Protein AF-0000000078619602 (afdb_homodimer)

Radius of gyration: 23.47 Å; Cα contacts (8 Å, |Δi|>4): 485; chains: 2; bounding box: 58×80×63 Å

InterPro domains:
  IPR021910 NGX6/PGAP6/MYMK [PF12036] (5-169)
  IPR021910 NGX6/PGAP6/MYMK [PTHR14319] (5-169)

Nearest PDB structures (foldseek):
  8t03-assembly1_A  TM=9.005E-01  e=4.011E-17  Mus musculus
  8t07-assembly1_B  TM=9.047E-01  e=8.538E-17  Mus musculus
  8t06-assembly1_B  TM=9.062E-01  e=2.593E-16  Mus musculus
  8t05-assembly1_B  TM=9.062E-01  e=5.789E-10  Ciona robusta
  8zrk-assembly1_R  TM=3.659E-01  e=2.946E+00  Homo sapiens

pLDDT: mean 70.05, std 17.59, range [19.28, 94.06]

Foldseek 3Di:
DVVLCCVLVVLLVLLCLLVVLLVLCVVLVVNVLSVLSVQLSVLSNLLSLCVDPPSVVSPPDDNVVSLLSNLLSLLLNLLLLLLVLLLDAPPVSVVSSVVSSVVLSVVCVVPVLDLCNNCVSNVVSVVVSVVSQVVVCVVVVHRPPDPCCCVQQVVLLVVLVVVLSVQLVVVPDPSRNSSSSNSSSSVNSCSSSVVVVVPPSQRSVRVVVPVPPPPPPPD/DVVLCCVLVVLLVLLCLLVVLLVLCVVLVVNVLSVLSVQLSVLSNLLSLCVGPPSVVSPPDDNVVSLLSNLLSLLLNLLLLLLVLLLDAPPVSVVSSVVSSVVLSVVCVVPVLDLCNNCVSNVVSVVVSVVSQVVVCVVVVHRPPDPCCCVQQVVVLVVLVVQLSVQLVVVPDPSRNSSSSNSSSSVNSCSSSVVVVVPPSQRSVRVVVPVPPPPPPPD

Sequence (438 aa):
MGSLAAKLLLPTVSSLAFLPTVSIAAKRQFHMEAMVYFFTMFFVLVCHACEGPGLTFLCFMKYDLLQYFSIFGTALSMWVSLIALAEFDEPKRSTLVMFGVLTIAVRIYHDRWGYGVYSGPIGTAVLVITVKWLRMMKEKKGLYPDKSVYTQQVGPGFCFGALALMLRKRATGEPLRNWTAQLFAAACEDLALGVKDEGTLSRPADAAKSSTVDIVWYAMGSLAAKLLLPTVSSLAFLPTVSIAAKRQFHMEAMVYFFTMFFVLVCHACEGPGLTFLCFMKYDLLQYFSIFGTALSMWVSLIALAEFDEPKRSTLVMFGVLTIAVRIYHDRWGYGVYSGPIGTAVLVITVKWLRMMKEKKGLYPDKSVYTQQVGPGFCFGALALMLRKRATGEPLRNWTAQLFAAACEDLALGVKDEGTLSRPADAAKSSTVDIVWYA

Organism: Ophiophagus hannah (NCBI:txid8665)

Secondary structure (DSSP, 8-state):
-HHHHHHHHHHHHHGGGHHHHHHHHHHTT-HHHHHHHHHHHHHHHHHHHHHSTT-GGG--S-HHHHHHHHHHHHHHHHHHHHHHHHTPPTTHHHHHHHHHHHHHHHHHHH-TTSTHHHHHHHHHHHHHHHHHHHHHHHHHTS-SS-HHHIIIIIHHHHHHHHHHHHHHHH--SHHHHHHHHHHHHHHHHHHHHHHHHHTT---HHHHHHHT--------/-HHHHHHHHHHHHHGGGHHHHHHHHHHTT-HHHHHHHHHHHHHHHHHHHHHSTT-GGG--S-HHHHHHHHHHHHHHHHHHHHHHHHTPPTTHHHHHHHHHHHHHHHHHHH-TTSTHHHHHHHHHHHHHHHHHHHHHHHHHTS-SS-HHHIIIIIHHHHHHHHHHHHHHHH--SHHHHHHHHHHHHHHHHHHHHHHHHHTT---HHHHHHHT--------

Solvent-accessible surface area (backbone atoms only — not comparable to full-atom values): 22780 Å² total; per-residue (Å²): 114,66,63,60,46,46,62,31,46,45,48,28,56,53,28,54,57,29,49,63,43,24,52,51,26,48,73,69,66,36,50,48,56,18,48,43,32,46,51,18,28,51,29,35,26,42,35,32,35,41,72,26,88,85,33,52,83,63,43,83,58,58,64,69,57,29,49,49,45,24,54,45,23,40,42,46,42,43,43,49,36,50,49,57,66,56,62,57,55,85,65,56,38,54,29,52,46,47,51,47,53,56,52,47,50,52,45,35,72,73,36,70,83,42,74,55,44,53,51,44,53,50,53,51,45,51,48,54,38,50,53,51,31,50,51,46,17,61,72,63,72,39,85,44,68,57,72,60,48,48,59,63,40,49,42,53,41,51,50,39,50,51,46,28,55,51,41,39,71,62,35,86,44,76,67,52,22,53,40,45,40,41,51,31,36,38,53,42,37,40,46,47,60,53,50,44,72,77,50,89,62,66,44,83,74,46,51,69,56,57,72,65,64,78,78,70,74,85,121,113,64,62,59,47,46,62,31,46,45,49,28,56,53,27,54,58,30,49,62,44,24,52,51,25,47,74,70,65,34,50,47,57,18,48,42,33,46,51,18,26,51,29,35,26,41,35,32,34,40,72,27,90,86,34,52,82,64,44,82,59,57,63,69,58,29,49,51,47,23,52,46,23,40,40,46,41,42,43,48,36,51,48,57,65,54,62,58,56,85,65,57,40,54,27,52,45,47,52,48,52,56,52,47,51,50,44,36,71,74,37,69,82,43,77,55,45,53,51,44,50,50,52,51,48,50,49,52,39,50,50,52,31,50,50,44,18,61,71,63,73,40,85,44,66,57,70,62,46,47,60,63,40,49,42,53,41,51,49,39,49,52,46,27,54,51,42,38,71,60,37,87,43,75,68,52,23,53,42,44,40,42,52,33,36,39,52,43,37,40,48,46,60,54,50,45,73,79,49,89,63,65,46,83,75,46,51,69,56,57,72,65,62,78,80,71,72,83,122

Structure (mmCIF, N/CA/C/O backbone):
data_AF-0000000078619602-model_v1
#
loop_
_entity.id
_entity.type
_entity.pdbx_description
1 polymer 'Transmembrane protein 8C'
#
loop_
_atom_site.group_PDB
_atom_site.id
_atom_site.type_symbol
_atom_site.label_atom_id
_atom_site.label_alt_id
_atom_site.label_comp_id
_atom_site.label_asym_id
_atom_site.label_entity_id
_atom_site.label_seq_id
_atom_site.pdbx_PDB_ins_code
_atom_site.Cartn_x
_atom_site.Cartn_y
_atom_site.Cartn_z
_atom_site.occupancy
_atom_site.B_iso_or_equiv
_atom_site.auth_seq_id
_atom_site.auth_comp_id
_atom_site.auth_asym_id
_atom_site.auth_atom_id
_atom_site.pdbx_PDB_model_num
ATOM 1 N N . MET A 1 1 ? -25.438 -31.188 1.93 1 41.91 1 MET A N 1
ATOM 2 C CA . MET A 1 1 ? -25.438 -30.141 0.912 1 41.91 1 MET A CA 1
ATOM 3 C C . MET A 1 1 ? -25.609 -28.766 1.547 1 41.91 1 MET A C 1
ATOM 5 O O . MET A 1 1 ? -24.906 -27.828 1.182 1 41.91 1 MET A O 1
ATOM 9 N N . GLY A 1 2 ? -26.5 -28.656 2.453 1 47.91 2 GLY A N 1
ATOM 10 C CA . GLY A 1 2 ? -26.812 -27.438 3.189 1 47.91 2 GLY A CA 1
ATOM 11 C C . GLY A 1 2 ? -25.688 -26.953 4.066 1 47.91 2 GLY A C 1
ATOM 12 O O . GLY A 1 2 ? -25.469 -25.75 4.207 1 47.91 2 GLY A O 1
ATOM 13 N N . SER A 1 3 ? -25.047 -27.891 4.672 1 51.62 3 SER A N 1
ATOM 14 C CA . SER A 1 3 ? -24 -27.562 5.625 1 51.62 3 SER A CA 1
ATOM 15 C C . SER A 1 3 ? -22.781 -26.953 4.93 1 51.62 3 SER A C 1
ATOM 17 O O . SER A 1 3 ? -22.203 -25.984 5.43 1 51.62 3 SER A O 1
ATOM 19 N N . LEU A 1 4 ? -22.5 -27.562 3.779 1 51.47 4 LEU A N 1
ATOM 20 C CA . LEU A 1 4 ? -21.375 -27.031 3.012 1 51.47 4 LEU A CA 1
ATOM 21 C C . LEU A 1 4 ? -21.672 -25.609 2.553 1 51.47 4 LEU A C 1
ATOM 23 O O . LEU A 1 4 ? -20.781 -24.734 2.602 1 51.47 4 LEU A O 1
ATOM 27 N N . ALA A 1 5 ? -22.969 -25.484 2.154 1 54.53 5 ALA A N 1
ATOM 28 C CA . ALA A 1 5 ? -23.359 -24.141 1.738 1 54.53 5 ALA A CA 1
ATOM 29 C C . ALA A 1 5 ? -23.219 -23.141 2.887 1 54.53 5 ALA A C 1
ATOM 31 O O . ALA A 1 5 ? -22.766 -22.016 2.682 1 54.53 5 ALA A O 1
ATOM 32 N N . ALA A 1 6 ? -23.656 -23.672 3.984 1 55.66 6 ALA A N 1
ATOM 33 C CA . ALA A 1 6 ? -23.562 -22.781 5.141 1 55.66 6 ALA A CA 1
ATOM 34 C C . ALA A 1 6 ? -22.109 -22.469 5.484 1 55.66 6 ALA A C 1
ATOM 36 O O . ALA A 1 6 ? -21.781 -21.328 5.812 1 55.66 6 ALA A O 1
ATOM 37 N N . LYS A 1 7 ? -21.375 -23.391 5.406 1 58.12 7 LYS A N 1
ATOM 38 C CA . LYS A 1 7 ? -19.969 -23.203 5.73 1 58.12 7 LYS A CA 1
ATOM 39 C C . LYS A 1 7 ? -19.297 -22.25 4.742 1 58.12 7 LYS A C 1
ATOM 41 O O . LYS A 1 7 ? -18.406 -21.469 5.113 1 58.12 7 LYS A O 1
ATOM 46 N N . LEU A 1 8 ? -19.828 -22.328 3.52 1 57.53 8 LEU A N 1
ATOM 47 C CA . LEU A 1 8 ? -19.219 -21.484 2.504 1 57.53 8 LEU A CA 1
ATOM 48 C C . LEU A 1 8 ? -19.844 -20.094 2.494 1 57.53 8 LEU A C 1
ATOM 50 O O . LEU A 1 8 ? -19.172 -19.094 2.238 1 57.53 8 LEU A O 1
ATOM 54 N N . LEU A 1 9 ? -21.172 -20.141 2.816 1 60.72 9 LEU A N 1
ATOM 55 C CA . LEU A 1 9 ? -21.875 -18.859 2.781 1 60.72 9 LEU A CA 1
ATOM 56 C C . LEU A 1 9 ? -21.531 -18.016 4.012 1 60.72 9 LEU A C 1
ATOM 58 O O . LEU A 1 9 ? -21.562 -16.781 3.955 1 60.72 9 LEU A O 1
ATOM 62 N N . LEU A 1 10 ? -21.125 -18.719 5.031 1 61.22 10 LEU A N 1
ATOM 63 C CA . LEU A 1 10 ? -20.859 -18 6.273 1 61.22 10 LEU A CA 1
ATOM 64 C C . LEU A 1 10 ? -19.625 -17.109 6.148 1 61.22 10 LEU A C 1
ATOM 66 O O . LEU A 1 10 ? -19.656 -15.938 6.523 1 61.22 10 LEU A O 1
ATOM 70 N N . PRO A 1 11 ? -18.719 -17.703 5.473 1 63.78 11 PRO A N 1
ATOM 71 C CA . PRO A 1 11 ? -17.562 -16.812 5.332 1 63.78 11 PRO A CA 1
ATOM 72 C C . PRO A 1 11 ? -17.828 -15.656 4.371 1 63.78 11 PRO A C 1
ATOM 74 O O . PRO A 1 11 ? -17.312 -14.547 4.57 1 63.78 11 PRO A O 1
ATOM 77 N N . THR A 1 12 ? -18.672 -15.93 3.424 1 65.94 12 THR A N 1
ATOM 78 C CA . THR A 1 12 ? -19.016 -14.883 2.473 1 65.94 12 THR A CA 1
ATOM 79 C C . THR A 1 12 ? -19.828 -13.781 3.152 1 65.94 12 THR A C 1
ATOM 81 O O . THR A 1 12 ? -19.531 -12.594 2.984 1 65.94 12 THR A O 1
ATOM 84 N N . VAL A 1 13 ? -20.672 -14.195 3.977 1 67.19 13 VAL A N 1
ATOM 85 C CA . VAL A 1 13 ? -21.516 -13.227 4.668 1 67.19 13 VAL A CA 1
ATOM 86 C C . VAL A 1 13 ? -20.734 -12.57 5.801 1 67.19 13 VAL A C 1
ATOM 88 O O . VAL A 1 13 ? -20.953 -11.398 6.109 1 67.19 13 VAL A O 1
ATOM 91 N N . SER A 1 14 ? -19.828 -13.242 6.367 1 65.25 14 SER A N 1
ATOM 92 C CA . SER A 1 14 ? -19.016 -12.703 7.453 1 65.25 14 SER A CA 1
ATOM 93 C C . SER A 1 14 ? -18.109 -11.586 6.961 1 65.25 14 SER A C 1
ATOM 95 O O . SER A 1 14 ? -17.734 -10.695 7.73 1 65.25 14 SER A O 1
ATOM 97 N N . SER A 1 15 ? -17.891 -11.656 5.645 1 71.62 15 SER A N 1
ATOM 98 C CA . SER A 1 15 ? -17.047 -10.602 5.094 1 71.62 15 SER A CA 1
ATOM 99 C C . SER A 1 15 ? -17.781 -9.258 5.078 1 71.62 15 SER A C 1
ATOM 101 O O . SER A 1 15 ? -17.141 -8.203 5.059 1 71.62 15 SER A O 1
ATOM 103 N N . LEU A 1 16 ? -19.062 -9.312 5.164 1 71.19 16 LEU A N 1
ATOM 104 C CA . LEU A 1 16 ? -19.859 -8.102 5.195 1 71.19 16 LEU A CA 1
ATOM 105 C C . LEU A 1 16 ? -19.781 -7.43 6.562 1 71.19 16 LEU A C 1
ATOM 107 O O . LEU A 1 16 ? -20.219 -6.285 6.727 1 71.19 16 LEU A O 1
ATOM 111 N N . ALA A 1 17 ? -19.172 -8.141 7.492 1 69.38 17 ALA A N 1
ATOM 112 C CA . ALA A 1 17 ? -18.953 -7.574 8.82 1 69.38 17 ALA A CA 1
ATOM 113 C C . ALA A 1 17 ? -17.984 -6.395 8.766 1 69.38 17 ALA A C 1
ATOM 115 O O . ALA A 1 17 ? -17.938 -5.586 9.695 1 69.38 17 ALA A O 1
ATOM 116 N N . PHE A 1 18 ? -17.375 -6.211 7.531 1 77.5 18 PHE A N 1
ATOM 117 C CA . PHE A 1 18 ? -16.453 -5.09 7.379 1 77.5 18 PHE A CA 1
ATOM 118 C C . PHE A 1 18 ? -17.203 -3.824 6.98 1 77.5 18 PHE A C 1
ATOM 120 O O . PHE A 1 18 ? -16.656 -2.721 7.062 1 77.5 18 PHE A O 1
ATOM 127 N N . LEU A 1 19 ? -18.422 -4 6.625 1 78.31 19 LEU A N 1
ATOM 128 C CA . LEU A 1 19 ? -19.172 -2.859 6.109 1 78.31 19 LEU A CA 1
ATOM 129 C C . LEU A 1 19 ? -19.359 -1.798 7.191 1 78.31 19 LEU A C 1
ATOM 131 O O . LEU A 1 19 ? -19.141 -0.609 6.941 1 78.31 19 LEU A O 1
ATOM 135 N N . PRO A 1 20 ? -19.719 -2.164 8.406 1 77.88 20 PRO A N 1
ATOM 136 C CA . PRO A 1 20 ? -19.812 -1.137 9.445 1 77.88 20 PRO A CA 1
ATOM 137 C C . PRO A 1 20 ? -18.484 -0.445 9.719 1 77.88 20 PRO A C 1
ATOM 139 O O . PRO A 1 20 ? -18.453 0.763 9.969 1 77.88 20 PRO A O 1
ATOM 142 N N . THR A 1 21 ? -17.484 -1.181 9.578 1 78.06 21 THR A N 1
ATOM 143 C CA . THR A 1 21 ? -16.156 -0.614 9.812 1 78.06 21 THR A CA 1
ATOM 144 C C . THR A 1 21 ? -15.805 0.394 8.727 1 78.06 21 THR A C 1
ATOM 146 O O . THR A 1 21 ? -15.25 1.458 9.016 1 78.06 21 THR A O 1
ATOM 149 N N . VAL A 1 22 ? -16.203 0.037 7.535 1 83.81 22 VAL A N 1
ATOM 150 C CA . VAL A 1 22 ? -15.953 0.935 6.414 1 83.81 22 VAL A CA 1
ATOM 151 C C . VAL A 1 22 ? -16.75 2.223 6.594 1 83.81 22 VAL A C 1
ATOM 153 O O . VAL A 1 22 ? -16.234 3.32 6.402 1 83.81 22 VAL A O 1
ATOM 156 N N . SER A 1 23 ? -17.969 2.082 7.039 1 81.5 23 SER A N 1
ATOM 157 C CA . SER A 1 23 ? -18.859 3.23 7.215 1 81.5 23 SER A CA 1
ATOM 158 C C . SER A 1 23 ? -18.375 4.121 8.359 1 81.5 23 SER A C 1
ATOM 160 O O . SER A 1 23 ? -18.359 5.348 8.227 1 81.5 23 SER A O 1
ATOM 162 N N . ILE A 1 24 ? -17.953 3.48 9.375 1 79.56 24 ILE A N 1
ATOM 163 C CA . ILE A 1 24 ? -17.484 4.23 10.531 1 79.56 24 ILE A CA 1
ATOM 164 C C . ILE A 1 24 ? -16.188 4.961 10.188 1 79.56 24 ILE A C 1
ATOM 166 O O . ILE A 1 24 ? -16.031 6.141 10.508 1 79.56 24 ILE A O 1
ATOM 170 N N . ALA A 1 25 ? -15.344 4.301 9.531 1 82.06 25 ALA A N 1
ATOM 171 C CA . ALA A 1 25 ? -14.07 4.91 9.156 1 82.06 25 ALA A CA 1
ATOM 172 C C . ALA A 1 25 ? -14.281 6.066 8.18 1 82.06 25 ALA A C 1
ATOM 174 O O . ALA A 1 25 ? -13.617 7.102 8.273 1 82.06 25 ALA A O 1
ATOM 175 N N . ALA A 1 26 ? -15.203 5.895 7.277 1 81 26 ALA A N 1
ATOM 176 C CA . ALA A 1 26 ? -15.5 6.945 6.312 1 81 26 ALA A CA 1
ATOM 177 C C . ALA A 1 26 ? -16.141 8.156 6.996 1 81 26 ALA A C 1
ATOM 179 O O . ALA A 1 26 ? -15.805 9.297 6.672 1 81 26 ALA A O 1
ATOM 180 N N . LYS A 1 27 ? -16.938 7.91 7.965 1 79.38 27 LYS A N 1
ATOM 181 C CA . LYS A 1 27 ? -17.609 8.977 8.695 1 79.38 27 LYS A CA 1
ATOM 182 C C . LYS A 1 27 ? -16.625 9.75 9.57 1 79.38 27 LYS A C 1
ATOM 184 O O . LYS A 1 27 ? -16.766 10.961 9.742 1 79.38 27 LYS A O 1
ATOM 189 N N . ARG A 1 28 ? -15.656 9.039 9.992 1 76.88 28 ARG A N 1
ATOM 190 C CA . ARG A 1 28 ? -14.648 9.656 10.852 1 76.88 28 ARG A CA 1
ATOM 191 C C . ARG A 1 28 ? -13.531 10.273 10.016 1 76.88 28 ARG A C 1
ATOM 193 O O . ARG A 1 28 ? -12.555 10.797 10.562 1 76.88 28 ARG A O 1
ATOM 200 N N . GLN A 1 29 ? -13.609 10.141 8.758 1 77.12 29 GLN A N 1
ATOM 201 C CA . GLN A 1 29 ? -12.688 10.758 7.805 1 77.12 29 GLN A CA 1
ATOM 202 C C . GLN A 1 29 ? -11.336 10.047 7.805 1 77.12 29 GLN A C 1
ATOM 204 O O . GLN A 1 29 ? -10.297 10.688 7.664 1 77.12 29 GLN A O 1
ATOM 209 N N . PHE A 1 30 ? -11.398 8.828 8.195 1 80 30 PHE A N 1
ATOM 210 C CA . PHE A 1 30 ? -10.258 7.938 7.98 1 80 30 PHE A CA 1
ATOM 211 C C . PHE A 1 30 ? -10.352 7.266 6.617 1 80 30 PHE A C 1
ATOM 213 O O . PHE A 1 30 ? -10.594 6.059 6.527 1 80 30 PHE A O 1
ATOM 220 N N . HIS A 1 31 ? -10.086 8.016 5.637 1 81.75 31 HIS A N 1
ATOM 221 C CA . HIS A 1 31 ? -10.352 7.566 4.273 1 81.75 31 HIS A CA 1
ATOM 222 C C . HIS A 1 31 ? -9.375 6.477 3.848 1 81.75 31 HIS A C 1
ATOM 224 O O . HIS A 1 31 ? -9.75 5.543 3.135 1 81.75 31 HIS A O 1
ATOM 230 N N . MET A 1 32 ? -8.133 6.633 4.27 1 86.19 32 MET A N 1
ATOM 231 C CA . MET A 1 32 ? -7.145 5.617 3.916 1 86.19 32 MET A CA 1
ATOM 232 C C . MET A 1 32 ? -7.523 4.262 4.504 1 86.19 32 MET A C 1
ATOM 234 O O . MET A 1 32 ? -7.5 3.25 3.803 1 86.19 32 MET A O 1
ATOM 238 N N . GLU A 1 33 ? -7.969 4.277 5.781 1 85.12 33 GLU A N 1
ATOM 239 C CA . GLU A 1 33 ? -8.383 3.053 6.457 1 85.12 33 GLU A CA 1
ATOM 240 C C . GLU A 1 33 ? -9.656 2.484 5.84 1 85.12 33 GLU A C 1
ATOM 242 O O . GLU A 1 33 ? -9.781 1.271 5.66 1 85.12 33 GLU A O 1
ATOM 247 N N . ALA A 1 34 ? -10.547 3.377 5.523 1 88.06 34 ALA A N 1
ATOM 248 C CA . ALA A 1 34 ? -11.797 2.949 4.91 1 88.06 34 ALA A CA 1
ATOM 249 C C . ALA A 1 34 ? -11.547 2.236 3.586 1 88.06 34 ALA A C 1
ATOM 251 O O . ALA A 1 34 ? -12.203 1.242 3.273 1 88.06 34 ALA A O 1
ATOM 252 N N . MET A 1 35 ? -10.617 2.688 2.861 1 90.06 35 MET A N 1
ATOM 253 C CA . MET A 1 35 ? -10.289 2.074 1.578 1 90.06 35 MET A CA 1
ATOM 254 C C . MET A 1 35 ? -9.719 0.675 1.774 1 90.06 35 MET A C 1
ATOM 256 O O . MET A 1 35 ? -10.062 -0.25 1.036 1 90.06 35 MET A O 1
ATOM 260 N N . VAL A 1 36 ? -8.859 0.562 2.732 1 90.81 36 VAL A N 1
ATOM 261 C CA . VAL A 1 36 ? -8.266 -0.736 3.018 1 90.81 36 VAL A CA 1
ATOM 262 C C . VAL A 1 36 ? -9.344 -1.723 3.449 1 90.81 36 VAL A C 1
ATOM 264 O O . VAL A 1 36 ? -9.359 -2.875 3.008 1 90.81 36 VAL A O 1
ATOM 267 N N . TYR A 1 37 ? -10.297 -1.211 4.277 1 87.69 37 TYR A N 1
ATOM 268 C CA . TYR A 1 37 ? -11.375 -2.076 4.746 1 87.69 37 TYR A CA 1
ATOM 269 C C . TYR A 1 37 ? -12.273 -2.494 3.59 1 87.69 37 TYR A C 1
ATOM 271 O O . TYR A 1 37 ? -12.703 -3.648 3.514 1 87.69 37 TYR A O 1
ATOM 279 N N . PHE A 1 38 ? -12.555 -1.641 2.779 1 89.88 38 PHE A N 1
ATOM 280 C CA . PHE A 1 38 ? -13.375 -1.949 1.612 1 89.88 38 PHE A CA 1
ATOM 281 C C . PHE A 1 38 ? -12.664 -2.941 0.699 1 89.88 38 PHE A C 1
ATOM 283 O O . PHE A 1 38 ? -13.289 -3.869 0.18 1 89.88 38 PHE A O 1
ATOM 290 N N . PHE A 1 39 ? -11.43 -2.662 0.468 1 92.31 39 PHE A N 1
ATOM 291 C CA . PHE A 1 39 ? -10.609 -3.566 -0.331 1 92.31 39 PHE A 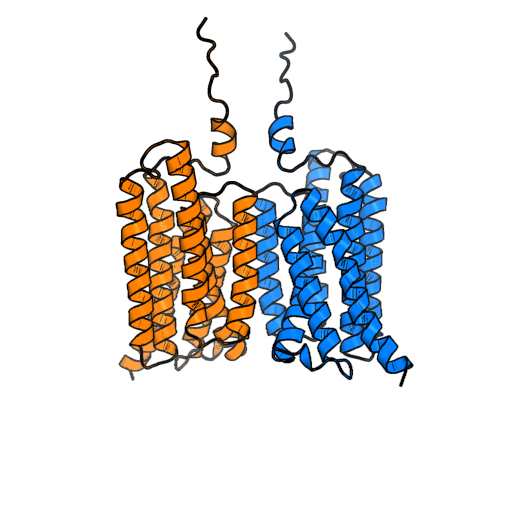CA 1
ATOM 292 C C . PHE A 1 39 ? -10.641 -4.977 0.25 1 92.31 39 PHE A C 1
ATOM 294 O O . PHE A 1 39 ? -10.828 -5.949 -0.48 1 92.31 39 PHE A O 1
ATOM 301 N N . THR A 1 40 ? -10.414 -5.051 1.524 1 88.62 40 THR A N 1
ATOM 302 C CA . THR A 1 40 ? -10.398 -6.34 2.207 1 88.62 40 THR A CA 1
ATOM 303 C C . THR A 1 40 ? -11.75 -7.035 2.082 1 88.62 40 THR A C 1
ATOM 305 O O . THR A 1 40 ? -11.82 -8.219 1.755 1 88.62 40 THR A O 1
ATOM 308 N N . MET A 1 41 ? -12.781 -6.285 2.346 1 87.5 41 MET A N 1
ATOM 309 C CA . MET A 1 41 ? -14.125 -6.852 2.26 1 87.5 41 MET A CA 1
ATOM 310 C C . MET A 1 41 ? -14.398 -7.402 0.863 1 87.5 41 MET A C 1
ATOM 312 O O . MET A 1 41 ? -14.938 -8.5 0.717 1 87.5 41 MET A O 1
ATOM 316 N N . PHE A 1 42 ? -14.062 -6.68 -0.147 1 88.5 42 PHE A N 1
ATOM 317 C CA . PHE A 1 42 ? -14.297 -7.055 -1.535 1 88.5 42 PHE A CA 1
ATOM 318 C C . PHE A 1 42 ? -13.602 -8.367 -1.873 1 88.5 42 PHE A 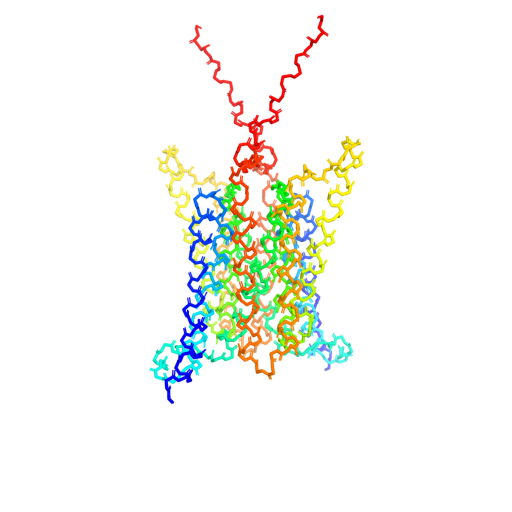C 1
ATOM 320 O O . PHE A 1 42 ? -14.227 -9.297 -2.381 1 88.5 42 PHE A O 1
ATOM 327 N N . PHE A 1 43 ? -12.383 -8.461 -1.564 1 89.31 43 PHE A N 1
ATOM 328 C CA . PHE A 1 43 ? -11.617 -9.625 -1.981 1 89.31 43 PHE A CA 1
ATOM 329 C C . PHE A 1 43 ? -11.961 -10.836 -1.121 1 89.31 43 PHE A C 1
ATOM 331 O O . PHE A 1 43 ? -11.953 -11.969 -1.603 1 89.31 43 PHE A O 1
ATOM 338 N N . VAL A 1 44 ? -12.234 -10.609 0.125 1 84.38 44 VAL A N 1
ATOM 339 C CA . VAL A 1 44 ? -12.656 -11.719 0.977 1 84.38 44 VAL A CA 1
ATOM 340 C C . VAL A 1 44 ? -14 -12.258 0.5 1 84.38 44 VAL A C 1
ATOM 342 O O . VAL A 1 44 ? -14.188 -13.469 0.388 1 84.38 44 VAL A O 1
ATOM 345 N N . LEU A 1 45 ? -14.875 -11.336 0.18 1 84.12 45 LEU A N 1
ATOM 346 C CA . LEU A 1 45 ? -16.203 -11.727 -0.296 1 84.12 45 LEU A CA 1
ATOM 347 C C . LEU A 1 45 ? -16.094 -12.516 -1.594 1 84.12 45 LEU A C 1
ATOM 349 O O . LEU A 1 45 ? -16.703 -13.586 -1.721 1 84.12 45 LEU A O 1
ATOM 353 N N . VAL A 1 46 ? -15.352 -12.07 -2.553 1 85.88 46 VAL A N 1
ATOM 354 C CA . VAL A 1 46 ? -15.25 -12.703 -3.863 1 85.88 46 VAL A CA 1
ATOM 355 C C . VAL A 1 46 ? -14.477 -14.016 -3.744 1 85.88 46 VAL A C 1
ATOM 357 O O . VAL A 1 46 ? -14.805 -14.992 -4.418 1 85.88 46 VAL A O 1
ATOM 360 N N . CYS A 1 47 ? -13.477 -14.023 -2.902 1 83.31 47 CYS A N 1
ATOM 361 C CA . CYS A 1 47 ? -12.695 -15.234 -2.699 1 83.31 47 CYS A CA 1
ATOM 362 C C . CYS A 1 47 ? -13.57 -16.359 -2.152 1 83.31 47 CYS A C 1
ATOM 364 O O . CYS A 1 47 ? -13.531 -17.484 -2.654 1 83.31 47 CYS A O 1
ATOM 366 N N . HIS A 1 48 ? -14.344 -16.094 -1.182 1 78.69 48 HIS A N 1
ATOM 367 C CA . HIS A 1 48 ? -15.211 -17.109 -0.589 1 78.69 48 HIS A CA 1
ATOM 368 C C . HIS A 1 48 ? -16.344 -17.484 -1.538 1 78.69 48 HIS A C 1
ATOM 370 O O . HIS A 1 48 ? -16.781 -18.625 -1.559 1 78.69 48 HIS A O 1
ATOM 376 N N . ALA A 1 49 ? -16.812 -16.484 -2.275 1 79.19 49 ALA A N 1
ATOM 377 C CA . ALA A 1 49 ? -17.844 -16.781 -3.271 1 79.19 49 ALA A CA 1
ATOM 378 C C . ALA A 1 49 ? -17.344 -17.781 -4.305 1 79.19 49 ALA A C 1
ATOM 380 O O . ALA A 1 49 ? -18.094 -18.641 -4.773 1 79.19 49 ALA A O 1
ATOM 381 N N . CYS A 1 50 ? -16.078 -17.594 -4.633 1 79.69 50 CYS A N 1
ATOM 382 C CA . CYS A 1 50 ? -15.5 -18.469 -5.629 1 79.69 50 CYS A CA 1
ATOM 383 C C . CYS A 1 50 ? -15.195 -19.844 -5.035 1 79.69 50 CYS A C 1
ATOM 385 O O . CYS A 1 50 ? -15.078 -20.828 -5.762 1 79.69 50 CYS A O 1
ATOM 387 N N . GLU A 1 51 ? -14.961 -19.969 -3.801 1 74.06 51 GLU A N 1
ATOM 388 C CA . GLU A 1 51 ? -14.711 -21.25 -3.141 1 74.06 51 GLU A CA 1
ATOM 389 C C . GLU A 1 51 ? -16 -22.062 -3.008 1 74.06 51 GLU A C 1
ATOM 391 O O . GLU A 1 51 ? -15.953 -23.297 -2.896 1 74.06 51 GLU A O 1
ATOM 396 N N . GLY A 1 52 ? -17.062 -21.391 -2.988 1 67.19 52 GLY A N 1
ATOM 397 C CA . GLY A 1 52 ? -18.344 -22.078 -2.791 1 67.19 52 GLY A CA 1
ATOM 398 C C . GLY A 1 52 ? -18.922 -22.625 -4.078 1 67.19 52 GLY A C 1
ATOM 399 O O . GLY A 1 52 ? -18.547 -22.219 -5.172 1 67.19 52 GLY A O 1
ATOM 400 N N . PRO A 1 53 ? -19.688 -23.656 -3.84 1 66.19 53 PRO A N 1
ATOM 401 C CA . PRO A 1 53 ? -20.375 -24.219 -4.996 1 66.19 53 PRO A CA 1
ATOM 402 C C . PRO A 1 53 ? -21.438 -23.281 -5.574 1 66.19 53 PRO A C 1
ATOM 404 O O . PRO A 1 53 ? -22.094 -22.547 -4.828 1 66.19 53 PRO A O 1
ATOM 407 N N . GLY A 1 54 ? -21.422 -22.953 -6.887 1 64.19 54 GLY A N 1
ATOM 408 C CA . GLY A 1 54 ? -22.516 -22.25 -7.543 1 64.19 54 GLY A CA 1
ATOM 409 C C . GLY A 1 54 ? -22.172 -20.828 -7.926 1 64.19 54 GLY A C 1
ATOM 410 O O . GLY A 1 54 ? -22.891 -20.203 -8.711 1 64.19 54 GLY A O 1
ATOM 411 N N . LEU A 1 55 ? -21.266 -20.266 -7.156 1 65.25 55 LEU A N 1
ATOM 412 C CA . LEU A 1 55 ? -21.031 -18.844 -7.449 1 65.25 55 LEU A CA 1
ATOM 413 C C . LEU A 1 55 ? -19.766 -18.672 -8.266 1 65.25 55 LEU A C 1
ATOM 415 O O . LEU A 1 55 ? -19.078 -17.641 -8.148 1 65.25 55 LEU A O 1
ATOM 419 N N . THR A 1 56 ? -19.562 -19.516 -9.078 1 70.38 56 THR A N 1
ATOM 420 C CA . THR A 1 56 ? -18.344 -19.516 -9.883 1 70.38 56 THR A CA 1
ATOM 421 C C . THR A 1 56 ? -18.359 -18.359 -10.883 1 70.38 56 THR A C 1
ATOM 423 O O . THR A 1 56 ? -17.312 -17.953 -11.398 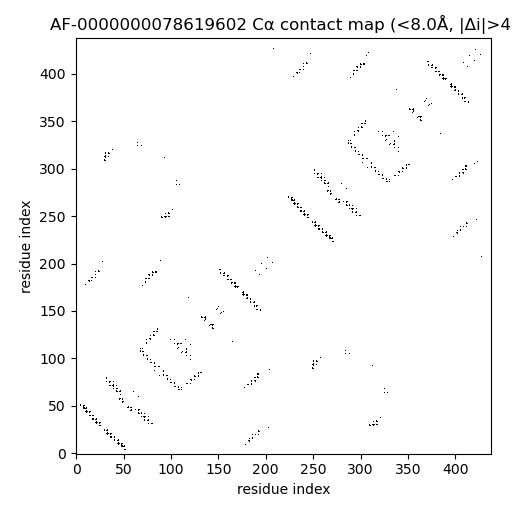1 70.38 56 THR A O 1
ATOM 426 N N . PHE A 1 57 ? -19.641 -17.891 -11.062 1 69.94 57 PHE A N 1
ATOM 427 C CA . PHE A 1 57 ? -19.719 -16.797 -12.023 1 69.94 57 PHE A CA 1
ATOM 428 C C . PHE A 1 57 ? -19.062 -15.531 -11.461 1 69.94 57 PHE A C 1
ATOM 430 O O . PHE A 1 57 ? -18.703 -14.625 -12.211 1 69.94 57 PHE A O 1
ATOM 437 N N . LEU A 1 58 ? -18.875 -15.516 -10.164 1 70.62 58 LEU A N 1
ATOM 438 C CA . LEU A 1 58 ? -18.25 -14.352 -9.539 1 70.62 58 LEU A CA 1
ATOM 439 C C . LEU A 1 58 ? -16.719 -14.484 -9.562 1 70.62 58 LEU A C 1
ATOM 441 O O . LEU A 1 58 ? -16.016 -13.539 -9.195 1 70.62 58 LEU A O 1
ATOM 445 N N . CYS A 1 59 ? -16.328 -15.516 -10.039 1 75.62 59 CYS A N 1
ATOM 446 C CA . CYS A 1 59 ? -14.898 -15.766 -10.086 1 75.62 59 CYS A CA 1
ATOM 447 C C . CYS A 1 59 ? -14.289 -15.219 -11.375 1 75.62 59 CYS A C 1
ATOM 449 O O . CYS A 1 59 ? -13.805 -15.984 -12.203 1 75.62 59 CYS A O 1
ATOM 451 N N . PHE A 1 60 ? -14.336 -13.938 -11.492 1 78.81 60 PHE A N 1
ATOM 452 C CA . PHE A 1 60 ? -13.836 -13.273 -12.695 1 78.81 60 PHE A CA 1
ATOM 453 C C . PHE A 1 60 ? -12.32 -13.125 -12.641 1 78.81 60 PHE A C 1
ATOM 455 O O . PHE A 1 60 ? -11.703 -12.727 -13.633 1 78.81 60 PHE A O 1
ATOM 462 N N . MET A 1 61 ? -11.703 -13.477 -11.523 1 82 61 MET A N 1
ATOM 463 C CA . MET A 1 61 ? -10.258 -13.438 -11.359 1 82 61 MET A CA 1
ATOM 464 C C . MET A 1 61 ? -9.719 -14.797 -10.93 1 82 61 MET A C 1
ATOM 466 O O . MET A 1 61 ? -10.469 -15.633 -10.422 1 82 61 MET A O 1
ATOM 470 N N . LYS A 1 62 ? -8.445 -14.969 -11.219 1 86.56 62 LYS A N 1
ATOM 471 C CA . LYS A 1 62 ? -7.805 -16.219 -10.797 1 86.56 62 LYS A CA 1
ATOM 472 C C . LYS A 1 62 ? -7.898 -16.391 -9.289 1 86.56 62 LYS A C 1
ATOM 474 O O . LYS A 1 62 ? -7.746 -15.438 -8.523 1 86.56 62 LYS A O 1
ATOM 479 N N . TYR A 1 63 ? -8.172 -17.578 -8.969 1 84 63 TYR A N 1
ATOM 480 C CA . TYR A 1 63 ? -8.328 -17.891 -7.555 1 84 63 TYR A CA 1
ATOM 481 C C . TYR A 1 63 ? -7.066 -17.547 -6.777 1 84 63 TYR A C 1
ATOM 483 O O . TYR A 1 63 ? -7.137 -17.109 -5.625 1 84 63 TYR A O 1
ATOM 491 N N . ASP A 1 64 ? -5.938 -17.766 -7.43 1 86.38 64 ASP A N 1
ATOM 492 C CA . ASP A 1 64 ? -4.676 -17.438 -6.781 1 86.38 64 ASP A CA 1
ATOM 493 C C . ASP A 1 64 ? -4.609 -15.945 -6.445 1 86.38 64 ASP A C 1
ATOM 495 O O . ASP A 1 64 ? -4.129 -15.562 -5.375 1 86.38 64 ASP A O 1
ATOM 499 N N . LEU A 1 65 ? -5.082 -15.188 -7.301 1 89.06 65 LEU A N 1
ATOM 500 C CA . LEU A 1 65 ? -5.121 -13.742 -7.109 1 89.06 65 LEU A CA 1
ATOM 501 C C . LEU A 1 65 ? -6.074 -13.367 -5.98 1 89.06 65 LEU A C 1
ATOM 503 O O . LEU A 1 65 ? -5.723 -12.57 -5.105 1 89.06 65 LEU A O 1
ATOM 507 N N . LEU A 1 66 ? -7.219 -14 -6.012 1 86.81 66 LEU A N 1
ATOM 508 C CA . LEU A 1 66 ? -8.227 -13.719 -4.996 1 86.81 66 LEU A CA 1
ATOM 509 C C . LEU A 1 66 ? -7.742 -14.141 -3.615 1 86.81 66 LEU A C 1
ATOM 511 O O . LEU A 1 66 ? -7.93 -13.406 -2.637 1 86.81 66 LEU A O 1
ATOM 515 N N . GLN A 1 67 ? -7.086 -15.203 -3.605 1 85.88 67 GLN A N 1
ATOM 516 C CA . GLN A 1 67 ? -6.555 -15.711 -2.344 1 85.88 67 GLN A CA 1
ATOM 517 C C . GLN A 1 67 ? -5.441 -14.805 -1.818 1 85.88 67 GLN A C 1
ATOM 519 O O . GLN A 1 67 ? -5.391 -14.508 -0.624 1 85.88 67 GLN A O 1
ATOM 524 N N . TYR A 1 68 ? -4.602 -14.422 -2.682 1 89.69 68 TYR A N 1
ATOM 525 C CA . TYR A 1 68 ? -3.496 -13.555 -2.291 1 89.69 68 TYR A CA 1
ATOM 526 C C . TYR A 1 68 ? -4.012 -12.25 -1.694 1 89.69 68 TYR A C 1
ATOM 528 O O . TYR A 1 68 ? -3.58 -11.844 -0.612 1 89.69 68 TYR A O 1
ATOM 536 N N . PHE A 1 69 ? -4.91 -11.656 -2.318 1 91.75 69 PHE A N 1
ATOM 537 C CA . PHE A 1 69 ? -5.352 -10.336 -1.894 1 91.75 69 PHE A CA 1
ATOM 538 C C . PHE A 1 69 ? -6.32 -10.438 -0.721 1 91.75 69 PHE A C 1
ATOM 540 O O . PHE A 1 69 ? -6.488 -9.484 0.04 1 91.75 69 PHE A O 1
ATOM 547 N N . SER A 1 70 ? -6.977 -11.539 -0.571 1 86.62 70 SER A N 1
ATOM 548 C CA . SER A 1 70 ? -7.781 -11.742 0.626 1 86.62 70 SER A CA 1
ATOM 549 C C . SER A 1 70 ? -6.91 -11.812 1.876 1 86.62 70 SER A C 1
ATOM 551 O O . SER A 1 70 ? -7.227 -11.188 2.893 1 86.62 70 SER A O 1
ATOM 553 N N . ILE A 1 71 ? -5.832 -12.508 1.801 1 84.88 71 ILE A N 1
ATOM 554 C CA . ILE A 1 71 ? -4.902 -12.641 2.92 1 84.88 71 ILE A CA 1
ATOM 555 C C . ILE A 1 71 ? -4.184 -11.312 3.15 1 84.88 71 ILE A C 1
ATOM 557 O O . ILE A 1 71 ? -4.059 -10.859 4.289 1 84.88 71 ILE A O 1
ATOM 561 N N . PHE A 1 72 ? -3.752 -10.734 2.074 1 90.31 72 PHE A N 1
ATOM 562 C CA . PHE A 1 72 ? -3.086 -9.445 2.133 1 90.31 72 PHE A CA 1
ATOM 563 C C . PHE A 1 72 ? -3.994 -8.398 2.768 1 90.31 72 PHE A C 1
ATOM 565 O O . PHE A 1 72 ? -3.574 -7.668 3.67 1 90.31 72 PHE A O 1
ATOM 572 N N . GLY A 1 73 ? -5.195 -8.344 2.293 1 90 73 GLY A N 1
ATOM 573 C CA . GLY A 1 73 ? -6.148 -7.387 2.826 1 90 73 GLY A CA 1
ATOM 574 C C . GLY A 1 73 ? -6.422 -7.578 4.305 1 90 73 GLY A C 1
ATOM 575 O O . GLY A 1 73 ? -6.488 -6.605 5.062 1 90 73 GLY A O 1
ATOM 576 N N . THR A 1 74 ? -6.586 -8.75 4.695 1 84.88 74 THR A N 1
ATOM 577 C CA . THR A 1 74 ? -6.859 -9.047 6.094 1 84.88 74 THR A CA 1
ATOM 578 C C . THR A 1 74 ? -5.695 -8.617 6.98 1 84.88 74 THR A C 1
ATOM 580 O O . THR A 1 74 ? -5.898 -7.953 8 1 84.88 74 THR A O 1
ATOM 583 N N . ALA A 1 75 ? -4.543 -8.984 6.555 1 86.62 75 ALA A N 1
ATOM 584 C CA . ALA A 1 75 ? -3.355 -8.594 7.309 1 86.62 75 ALA A CA 1
ATOM 585 C C . ALA A 1 75 ? -3.203 -7.074 7.34 1 86.62 75 ALA A C 1
ATOM 587 O O . ALA A 1 75 ? -2.865 -6.5 8.375 1 86.62 75 ALA A O 1
ATOM 588 N N . LEU A 1 76 ? -3.473 -6.453 6.223 1 90.31 76 LEU A N 1
ATOM 589 C CA . LEU A 1 76 ? -3.342 -5 6.121 1 90.31 76 LEU A CA 1
ATOM 590 C C . LEU A 1 76 ? -4.391 -4.301 6.98 1 90.31 76 LEU A C 1
ATOM 592 O O . LEU A 1 76 ? -4.102 -3.275 7.602 1 90.31 76 LEU A O 1
ATOM 596 N N . SER A 1 77 ? -5.566 -4.812 6.988 1 86.75 77 SER A N 1
ATOM 597 C CA . SER A 1 77 ? -6.617 -4.23 7.82 1 86.75 77 SER A CA 1
ATOM 598 C C . SER A 1 77 ? -6.25 -4.285 9.297 1 86.75 77 SER A C 1
ATOM 600 O O . SER A 1 77 ? -6.523 -3.344 10.047 1 86.75 77 SER A O 1
ATOM 602 N N . MET A 1 78 ? -5.645 -5.332 9.703 1 83.56 78 MET A N 1
ATOM 603 C CA . MET A 1 78 ? -5.184 -5.438 11.086 1 83.56 78 MET A CA 1
ATOM 604 C C . MET A 1 78 ? -4.09 -4.414 11.375 1 83.56 78 MET A C 1
ATOM 606 O O . MET A 1 78 ? -4.109 -3.758 12.422 1 83.56 78 MET A O 1
ATOM 610 N N . TRP A 1 79 ? -3.221 -4.289 10.445 1 87.12 79 TRP A N 1
ATOM 611 C CA . TRP A 1 79 ? -2.115 -3.346 10.578 1 87.12 79 TRP A CA 1
ATOM 612 C C . TRP A 1 79 ? -2.631 -1.918 10.711 1 87.12 79 TRP A C 1
ATOM 614 O O . TRP A 1 79 ? -2.26 -1.203 11.648 1 87.12 79 TRP A O 1
ATOM 624 N N . VAL A 1 80 ? -3.52 -1.516 9.812 1 86.81 80 VAL A N 1
ATOM 625 C CA . VAL A 1 80 ? -4.004 -0.139 9.789 1 86.81 80 VAL A CA 1
ATOM 626 C C . VAL A 1 80 ? -4.828 0.141 11.047 1 86.81 80 VAL A C 1
ATOM 628 O O . VAL A 1 80 ? -4.785 1.246 11.594 1 86.81 80 VAL A O 1
ATOM 631 N N . SER A 1 81 ? -5.559 -0.812 11.531 1 81.62 81 SER A N 1
ATOM 632 C CA . SER A 1 81 ? -6.359 -0.641 12.742 1 81.62 81 SER A CA 1
ATOM 633 C C . SER A 1 81 ? -5.477 -0.446 13.969 1 81.62 81 SER A C 1
ATOM 635 O O . SER A 1 81 ? -5.758 0.407 14.812 1 81.62 81 SER A O 1
ATOM 637 N N . LEU A 1 82 ? -4.434 -1.191 14.078 1 81.44 82 LEU A N 1
ATOM 638 C CA . LEU A 1 82 ? -3.525 -1.074 15.211 1 81.44 82 LEU A CA 1
ATOM 639 C C . LEU A 1 82 ? -2.777 0.253 15.18 1 81.44 82 LEU A C 1
ATOM 641 O O . LEU A 1 82 ? -2.6 0.899 16.219 1 81.44 82 LEU A O 1
ATOM 645 N N . ILE A 1 83 ? -2.402 0.63 14.008 1 84.94 83 ILE A N 1
ATOM 646 C CA . ILE A 1 83 ? -1.687 1.894 13.867 1 84.94 83 ILE A CA 1
ATOM 647 C C . ILE A 1 83 ? -2.629 3.055 14.18 1 84.94 83 ILE A C 1
ATOM 649 O O . ILE A 1 83 ? -2.213 4.066 14.75 1 84.94 83 ILE A O 1
ATOM 653 N N . ALA A 1 84 ? -3.842 2.912 13.773 1 79.88 84 ALA A N 1
ATOM 654 C CA . ALA A 1 84 ? -4.824 3.943 14.102 1 79.88 84 ALA A CA 1
ATOM 655 C C . ALA A 1 84 ? -5.008 4.07 15.609 1 79.88 84 ALA A C 1
ATOM 657 O O . ALA A 1 84 ? -5.234 5.172 16.125 1 79.88 84 ALA A O 1
ATOM 658 N N . LEU A 1 85 ? -4.875 3.018 16.328 1 74 85 LEU A N 1
ATOM 659 C CA . LEU A 1 85 ? -5.012 3.01 17.766 1 74 85 LEU A CA 1
ATOM 660 C C . LEU A 1 85 ? -3.857 3.758 18.438 1 74 85 LEU A C 1
ATOM 662 O O . LEU A 1 85 ? -4.023 4.34 19.5 1 74 85 LEU A O 1
ATOM 666 N N . ALA A 1 86 ? -2.723 3.703 17.812 1 77.06 86 ALA A N 1
ATOM 667 C CA . ALA A 1 86 ? -1.543 4.367 18.359 1 77.06 86 ALA A CA 1
ATOM 668 C C . ALA A 1 86 ? -1.656 5.883 18.219 1 77.06 86 ALA A C 1
ATOM 670 O O . ALA A 1 86 ? -0.926 6.625 18.891 1 77.06 86 ALA A O 1
ATOM 671 N N . GLU A 1 87 ? -2.551 6.352 17.422 1 76.88 87 GLU A N 1
ATOM 672 C CA . GLU A 1 87 ? -2.842 7.777 17.281 1 76.88 87 GLU A CA 1
ATOM 673 C C . GLU A 1 87 ? -1.596 8.555 16.875 1 76.88 87 GLU A C 1
ATOM 675 O O . GLU A 1 87 ? -1.24 9.547 17.5 1 76.88 87 GLU A O 1
ATOM 680 N N . PHE A 1 88 ? -0.986 8.148 15.836 1 80.06 88 PHE A N 1
ATOM 681 C CA . PHE A 1 88 ? 0.124 8.906 15.266 1 80.06 88 PHE A CA 1
ATOM 682 C C . PHE A 1 88 ? -0.387 10.086 14.453 1 80.06 88 PHE A C 1
ATOM 684 O O . PHE A 1 88 ? -1.468 10.016 13.859 1 80.06 88 PHE A O 1
ATOM 691 N N . ASP A 1 89 ? 0.313 11.164 14.547 1 77.31 89 ASP A N 1
ATOM 692 C CA . ASP A 1 89 ? -0.013 12.312 13.711 1 77.31 89 ASP A CA 1
ATOM 693 C C . ASP A 1 89 ? 0.554 12.148 12.305 1 77.31 89 ASP A C 1
ATOM 695 O O . ASP A 1 89 ? 1.459 11.336 12.086 1 77.31 89 ASP A O 1
ATOM 699 N N . GLU A 1 90 ? -0.122 12.82 11.391 1 77.38 90 GLU A N 1
ATOM 700 C CA . GLU A 1 90 ? 0.46 12.875 10.055 1 77.38 90 GLU A CA 1
ATOM 701 C C . GLU A 1 90 ? 1.738 13.711 10.047 1 77.38 90 GLU A C 1
ATOM 703 O O . GLU A 1 90 ? 1.845 14.703 10.766 1 77.38 90 GLU A O 1
ATOM 708 N N . PRO A 1 91 ? 2.684 13.234 9.359 1 81.06 91 PRO A N 1
ATOM 709 C CA . PRO A 1 91 ? 2.787 12.219 8.305 1 81.06 91 PRO A CA 1
ATOM 710 C C . PRO A 1 91 ? 3.311 10.883 8.828 1 81.06 91 PRO A C 1
ATOM 712 O O . PRO A 1 91 ? 3.562 9.969 8.039 1 81.06 91 PRO A O 1
ATOM 715 N N . LYS A 1 92 ? 3.486 10.727 10.094 1 84.06 92 LYS A N 1
ATOM 716 C CA . LYS A 1 92 ? 4.016 9.492 10.656 1 84.06 92 LYS A CA 1
ATOM 717 C C . LYS A 1 92 ? 3.035 8.336 10.469 1 84.06 92 LYS A C 1
ATOM 719 O O . LYS A 1 92 ? 3.445 7.203 10.211 1 84.06 92 LYS A O 1
ATOM 724 N N . ARG A 1 93 ? 1.832 8.656 10.586 1 85.69 93 ARG A N 1
ATOM 725 C CA . ARG A 1 93 ? 0.804 7.637 10.43 1 85.69 93 ARG A CA 1
ATOM 726 C C . ARG A 1 93 ? 0.84 7.031 9.031 1 85.69 93 ARG A C 1
ATOM 728 O O . ARG A 1 93 ? 0.884 5.809 8.875 1 85.69 93 ARG A O 1
ATOM 735 N N . SER A 1 94 ? 0.86 7.883 8.07 1 85.94 94 SER A N 1
ATOM 736 C CA . SER A 1 94 ? 0.856 7.418 6.688 1 85.94 94 SER A CA 1
ATOM 737 C C . SER A 1 94 ? 2.15 6.688 6.348 1 85.94 94 SER A C 1
ATOM 739 O O . SER A 1 94 ? 2.146 5.738 5.559 1 85.94 94 SER A O 1
ATOM 741 N N . THR A 1 95 ? 3.211 7.156 6.98 1 88.12 95 THR A N 1
ATOM 742 C CA . THR A 1 95 ? 4.488 6.488 6.762 1 88.12 95 THR A CA 1
ATOM 743 C C . THR A 1 95 ? 4.473 5.078 7.344 1 88.12 95 THR A C 1
ATOM 745 O O . THR A 1 95 ? 4.93 4.133 6.699 1 88.12 95 THR A O 1
ATOM 748 N N . LEU A 1 96 ? 3.945 4.973 8.453 1 91.44 96 LEU A N 1
ATOM 749 C CA . LEU A 1 96 ? 3.873 3.666 9.094 1 91.44 96 LEU A CA 1
ATOM 750 C C . LEU A 1 96 ? 2.916 2.742 8.352 1 91.44 96 LEU A C 1
ATOM 752 O O . LEU A 1 96 ? 3.164 1.539 8.242 1 91.44 96 LEU A O 1
ATOM 756 N N . VAL A 1 97 ? 1.851 3.273 7.867 1 90.19 97 VAL A N 1
ATOM 757 C CA . VAL A 1 97 ? 0.899 2.482 7.094 1 90.19 97 VAL A CA 1
ATOM 758 C C . VAL A 1 97 ? 1.563 1.983 5.812 1 90.19 97 VAL A C 1
ATOM 760 O O . VAL A 1 97 ? 1.42 0.814 5.449 1 90.19 97 VAL A O 1
ATOM 763 N N . MET A 1 98 ? 2.275 2.869 5.16 1 92 98 MET A N 1
ATOM 764 C CA . MET A 1 98 ? 2.965 2.48 3.934 1 92 98 MET A CA 1
ATOM 765 C C . MET A 1 98 ? 4.016 1.413 4.215 1 92 98 MET A C 1
ATOM 767 O O . MET A 1 98 ? 4.191 0.483 3.428 1 92 98 MET A O 1
ATOM 771 N N . PHE A 1 99 ? 4.699 1.568 5.32 1 93 99 PHE A N 1
ATOM 772 C CA . PHE A 1 99 ? 5.664 0.556 5.738 1 93 99 PHE A CA 1
ATOM 773 C C . PHE A 1 99 ? 4.996 -0.808 5.867 1 93 99 PHE A C 1
ATOM 775 O O . PHE A 1 99 ? 5.535 -1.815 5.406 1 93 99 PHE A O 1
ATOM 782 N N . GLY A 1 100 ? 3.865 -0.77 6.48 1 93.12 100 GLY A N 1
ATOM 783 C CA . GLY A 1 100 ? 3.121 -2.01 6.629 1 93.12 100 GLY A CA 1
ATOM 784 C C . GLY A 1 100 ? 2.65 -2.586 5.305 1 93.12 100 GLY A C 1
ATOM 785 O O . GLY A 1 100 ? 2.752 -3.791 5.074 1 93.12 100 GLY A O 1
ATOM 786 N N . VAL A 1 101 ? 2.129 -1.741 4.426 1 93.56 101 VAL A N 1
ATOM 787 C CA . VAL A 1 101 ? 1.625 -2.164 3.125 1 93.56 101 VAL A CA 1
ATOM 788 C C . VAL A 1 101 ? 2.725 -2.895 2.357 1 93.56 101 VAL A C 1
ATOM 790 O O . VAL A 1 101 ? 2.506 -3.992 1.841 1 93.56 101 VAL A O 1
ATOM 793 N N . LEU A 1 102 ? 3.928 -2.316 2.338 1 93.81 102 LEU A N 1
ATOM 794 C CA . LEU A 1 102 ? 5.02 -2.846 1.528 1 93.81 102 LEU A CA 1
ATOM 795 C C . LEU A 1 102 ? 5.578 -4.125 2.141 1 93.81 102 LEU A C 1
ATOM 797 O O . LEU A 1 102 ? 5.812 -5.105 1.434 1 93.81 102 LEU A O 1
ATOM 801 N N . THR A 1 103 ? 5.727 -4.207 3.451 1 92.31 103 THR A N 1
ATOM 802 C CA . THR A 1 103 ? 6.32 -5.367 4.105 1 92.31 103 THR A CA 1
ATOM 803 C C . THR A 1 103 ? 5.348 -6.543 4.102 1 92.31 103 THR A C 1
ATOM 805 O O . THR A 1 103 ? 5.75 -7.688 3.879 1 92.31 103 THR A O 1
ATOM 808 N N . ILE A 1 104 ? 4.078 -6.234 4.297 1 93 104 ILE A N 1
ATOM 809 C CA . ILE A 1 104 ? 3.076 -7.297 4.32 1 93 104 ILE A CA 1
ATOM 810 C C . ILE A 1 104 ? 2.92 -7.887 2.92 1 93 104 ILE A C 1
ATOM 812 O O . ILE A 1 104 ? 2.785 -9.102 2.764 1 93 104 ILE A O 1
ATOM 816 N N . ALA A 1 105 ? 2.934 -7.02 1.928 1 94 105 ALA A N 1
ATOM 817 C CA . ALA A 1 105 ? 2.82 -7.5 0.553 1 94 105 ALA A CA 1
ATOM 818 C C . ALA A 1 105 ? 3.928 -8.492 0.225 1 94 105 ALA A C 1
ATOM 820 O O . ALA A 1 105 ? 3.668 -9.562 -0.342 1 94 105 ALA A O 1
ATOM 821 N N . VAL A 1 106 ? 5.133 -8.195 0.624 1 92.19 106 VAL A N 1
ATOM 822 C CA . VAL A 1 106 ? 6.285 -9.039 0.322 1 92.19 106 VAL A CA 1
ATOM 823 C C . VAL A 1 106 ? 6.195 -10.336 1.121 1 92.19 106 VAL A C 1
ATOM 825 O O . VAL A 1 106 ? 6.434 -11.422 0.585 1 92.19 106 VAL A O 1
ATOM 828 N N . ARG A 1 107 ? 5.836 -10.227 2.334 1 89.31 107 ARG A N 1
ATOM 829 C CA . ARG A 1 107 ? 5.781 -11.391 3.209 1 89.31 107 ARG A CA 1
ATOM 830 C C . ARG A 1 107 ? 4.75 -12.398 2.717 1 89.31 107 ARG A C 1
ATOM 832 O O . ARG A 1 107 ? 5.004 -13.602 2.701 1 89.31 107 ARG A O 1
ATOM 839 N N . ILE A 1 108 ? 3.621 -11.898 2.326 1 89.31 108 ILE A N 1
ATOM 840 C CA . ILE A 1 108 ? 2.545 -12.781 1.896 1 89.31 108 ILE A CA 1
ATOM 841 C C . ILE A 1 108 ? 2.902 -13.414 0.553 1 89.31 108 ILE A C 1
ATOM 843 O O . ILE A 1 108 ? 2.58 -14.578 0.302 1 89.31 108 ILE A O 1
ATOM 847 N N . TYR A 1 109 ? 3.523 -12.602 -0.332 1 89.69 109 TYR A N 1
ATOM 848 C CA . TYR A 1 109 ? 3.932 -13.156 -1.617 1 89.69 109 TYR A CA 1
ATOM 849 C C . TYR A 1 109 ? 4.973 -14.258 -1.431 1 89.69 109 TYR A C 1
ATOM 851 O O . TYR A 1 109 ? 4.984 -15.242 -2.172 1 89.69 109 TYR A O 1
ATOM 859 N N . HIS A 1 110 ? 5.812 -14.07 -0.46 1 86.19 110 HIS A N 1
ATOM 860 C CA . HIS A 1 110 ? 6.859 -15.047 -0.182 1 86.19 110 HIS A CA 1
ATOM 861 C C . HIS A 1 110 ? 6.277 -16.344 0.388 1 86.19 110 HIS A C 1
ATOM 863 O O . HIS A 1 110 ? 6.613 -17.438 -0.07 1 86.19 110 HIS A O 1
ATOM 869 N N . ASP A 1 111 ? 5.52 -16.219 1.406 1 84.5 111 ASP A N 1
ATOM 870 C CA . ASP A 1 111 ? 4.898 -17.375 2.064 1 84.5 111 ASP A CA 1
ATOM 871 C C . ASP A 1 111 ? 3.502 -17.016 2.574 1 84.5 111 ASP A C 1
ATOM 873 O O . ASP A 1 111 ? 3.355 -16.453 3.66 1 84.5 111 ASP A O 1
ATOM 877 N N . ARG A 1 112 ? 2.533 -17.438 1.79 1 79.88 112 ARG A N 1
ATOM 878 C CA . ARG A 1 112 ? 1.15 -17.094 2.109 1 79.88 112 ARG A CA 1
ATOM 879 C C . ARG A 1 112 ? 0.639 -17.922 3.283 1 79.88 112 ARG A C 1
ATOM 881 O O . ARG A 1 112 ? -0.292 -17.516 3.979 1 79.88 112 ARG A O 1
ATOM 888 N N . TRP A 1 113 ? 1.263 -19 3.494 1 73.38 113 TRP A N 1
ATOM 889 C CA . TRP A 1 113 ? 0.733 -19.938 4.473 1 73.38 113 TRP A CA 1
ATOM 890 C C . TRP A 1 113 ? 1.608 -19.969 5.719 1 73.38 113 TRP A C 1
ATOM 892 O O . TRP A 1 113 ? 1.392 -20.797 6.613 1 73.38 113 TRP A O 1
ATOM 902 N N . GLY A 1 114 ? 2.539 -19.078 5.68 1 73.62 114 GLY A N 1
ATOM 903 C CA . GLY A 1 114 ? 3.441 -19.094 6.82 1 73.62 114 GLY A CA 1
ATOM 904 C C . GLY A 1 114 ? 2.855 -18.422 8.047 1 73.62 114 GLY A C 1
ATOM 905 O O . GLY A 1 114 ? 1.923 -17.625 7.945 1 73.62 114 GLY A O 1
ATOM 906 N N . TYR A 1 115 ? 3.246 -18.828 9.156 1 66.44 115 TYR A N 1
ATOM 907 C CA . TYR A 1 115 ? 2.82 -18.266 10.43 1 66.44 115 TYR A CA 1
ATOM 908 C C . TYR A 1 115 ? 3.193 -16.781 10.516 1 66.44 115 TYR A C 1
ATOM 910 O O . TYR A 1 115 ? 2.574 -16.031 11.266 1 66.44 115 TYR A O 1
ATOM 918 N N . GLY A 1 116 ? 4.055 -16.391 9.727 1 73.62 116 GLY A N 1
ATOM 919 C CA . GLY A 1 116 ? 4.559 -15.031 9.812 1 73.62 116 GLY A CA 1
ATOM 920 C C . GLY A 1 116 ? 3.695 -14.031 9.078 1 73.62 116 GLY A C 1
ATOM 921 O O . GLY A 1 116 ? 3.896 -12.82 9.203 1 73.62 116 GLY A O 1
ATOM 922 N N . VAL A 1 117 ? 2.65 -14.5 8.453 1 78 117 VAL A N 1
ATOM 923 C CA . VAL A 1 117 ? 1.845 -13.625 7.609 1 78 117 VAL A CA 1
ATOM 924 C C . VAL A 1 117 ? 1.002 -12.695 8.477 1 78 117 VAL A C 1
ATOM 926 O O . VAL A 1 117 ? 0.877 -11.5 8.18 1 78 117 VAL A O 1
ATOM 929 N N . TYR A 1 118 ? 0.494 -13.203 9.609 1 76.38 118 TYR A N 1
ATOM 930 C CA . TYR A 1 118 ? -0.316 -12.367 10.492 1 76.38 118 TYR A CA 1
ATOM 931 C C . TYR A 1 118 ? 0.466 -11.969 11.742 1 76.38 118 TYR A C 1
ATOM 933 O O . TYR A 1 118 ? 0.379 -10.828 12.195 1 76.38 118 TYR A O 1
ATOM 941 N N . SER A 1 119 ? 1.287 -12.883 12.18 1 78.25 119 SER A N 1
ATOM 942 C CA . SER A 1 119 ? 2.023 -12.633 13.414 1 78.25 119 SER A CA 1
ATOM 943 C C . SER A 1 119 ? 3.1 -11.57 13.211 1 78.25 119 SER A C 1
ATOM 945 O O . SER A 1 119 ? 3.424 -10.82 14.133 1 78.25 119 SER A O 1
ATOM 947 N N . GLY A 1 120 ? 3.672 -11.555 12.055 1 80.62 120 GLY A N 1
ATOM 948 C CA . GLY A 1 120 ? 4.688 -10.555 11.773 1 80.62 120 GLY A CA 1
ATOM 949 C C . GLY A 1 120 ? 4.168 -9.133 11.883 1 80.62 120 GLY A C 1
ATOM 950 O O . GLY A 1 120 ? 4.613 -8.359 12.734 1 80.62 120 GLY A O 1
ATOM 951 N N . PRO A 1 121 ? 3.188 -8.797 11.109 1 84.31 121 PRO A N 1
ATOM 952 C CA . PRO A 1 121 ? 2.627 -7.441 11.156 1 84.31 121 PRO A CA 1
ATOM 953 C C . PRO A 1 121 ? 2.01 -7.109 12.516 1 84.31 121 PRO A C 1
ATOM 955 O O . PRO A 1 121 ? 2.146 -5.98 13 1 84.31 121 PRO A O 1
ATOM 958 N N . ILE A 1 122 ? 1.37 -8.016 13.117 1 80.44 122 ILE A N 1
ATOM 959 C CA . ILE A 1 122 ? 0.768 -7.781 14.43 1 80.44 122 ILE A CA 1
ATOM 960 C C . ILE A 1 122 ? 1.861 -7.5 15.453 1 80.44 122 ILE A C 1
ATOM 962 O O . ILE A 1 122 ? 1.768 -6.539 16.219 1 80.44 122 ILE A O 1
ATOM 966 N N . GLY A 1 123 ? 2.865 -8.406 15.445 1 82.62 123 GLY A N 1
ATOM 967 C CA . GLY A 1 123 ? 3.971 -8.211 16.375 1 82.62 123 GLY A CA 1
ATOM 968 C C . GLY A 1 123 ? 4.664 -6.871 16.203 1 82.62 123 GLY A C 1
ATOM 969 O O . GLY A 1 123 ? 4.961 -6.191 17.188 1 82.62 123 GLY A O 1
ATOM 970 N N . THR A 1 124 ? 4.855 -6.477 15.016 1 88.12 124 THR A N 1
ATOM 971 C CA . THR A 1 124 ? 5.512 -5.207 14.734 1 88.12 124 THR A CA 1
ATOM 972 C C . THR A 1 124 ? 4.625 -4.035 15.148 1 88.12 124 THR A C 1
ATOM 974 O O . THR A 1 124 ? 5.105 -3.055 15.719 1 88.12 124 THR A O 1
ATOM 977 N N . ALA A 1 125 ? 3.383 -4.105 14.867 1 86.94 125 ALA A N 1
ATOM 978 C CA . ALA A 1 125 ? 2.459 -3.035 15.242 1 86.94 125 ALA A CA 1
ATOM 979 C C . ALA A 1 125 ? 2.393 -2.875 16.766 1 86.94 125 ALA A C 1
ATOM 981 O O . ALA A 1 125 ? 2.402 -1.754 17.281 1 86.94 125 ALA A O 1
ATOM 982 N N . VAL A 1 126 ? 2.359 -3.97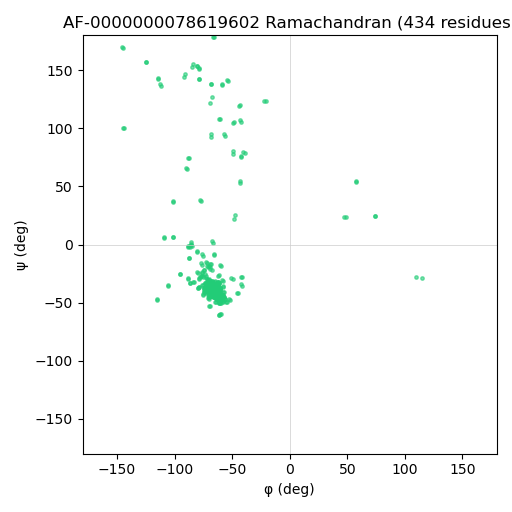9 17.453 1 81.56 126 VAL A N 1
ATOM 983 C CA . VAL A 1 126 ? 2.307 -3.941 18.922 1 81.56 126 VAL A CA 1
ATOM 984 C C . VAL A 1 126 ? 3.588 -3.32 19.469 1 81.56 126 VAL A C 1
ATOM 986 O O . VAL A 1 126 ? 3.549 -2.541 20.422 1 81.56 126 VAL A O 1
ATOM 989 N N . LEU A 1 127 ? 4.621 -3.67 18.844 1 85.5 127 LEU A N 1
ATOM 990 C CA . LEU A 1 127 ? 5.891 -3.092 19.266 1 85.5 127 LEU A CA 1
ATOM 991 C C . LEU A 1 127 ? 5.891 -1.579 19.078 1 85.5 127 LEU A C 1
ATOM 993 O O . LEU A 1 127 ? 6.312 -0.839 19.969 1 85.5 127 LEU A O 1
ATOM 997 N N . VAL A 1 128 ? 5.398 -1.11 17.984 1 87.19 128 VAL A N 1
ATOM 998 C CA . VAL A 1 128 ? 5.355 0.315 17.672 1 87.19 128 VAL A CA 1
ATOM 999 C C . VAL A 1 128 ? 4.465 1.037 18.688 1 87.19 128 VAL A C 1
ATOM 1001 O O . VAL A 1 128 ? 4.828 2.1 19.203 1 87.19 128 VAL A O 1
ATOM 1004 N N . ILE A 1 129 ? 3.377 0.453 18.969 1 81.81 129 ILE A N 1
ATOM 1005 C CA . ILE A 1 129 ? 2.434 1.05 19.906 1 81.81 129 ILE A CA 1
ATOM 1006 C C . ILE A 1 129 ? 3.057 1.097 21.297 1 81.81 129 ILE A C 1
ATOM 1008 O O . ILE A 1 129 ? 2.955 2.107 22 1 81.81 129 ILE A O 1
ATOM 1012 N N . THR A 1 130 ? 3.658 0.018 21.672 1 81.88 130 THR A N 1
ATOM 1013 C CA . THR A 1 130 ? 4.258 -0.07 23 1 81.88 130 THR A CA 1
ATOM 1014 C C . THR A 1 130 ? 5.363 0.967 23.156 1 81.88 130 THR A C 1
ATOM 1016 O O . THR A 1 130 ? 5.457 1.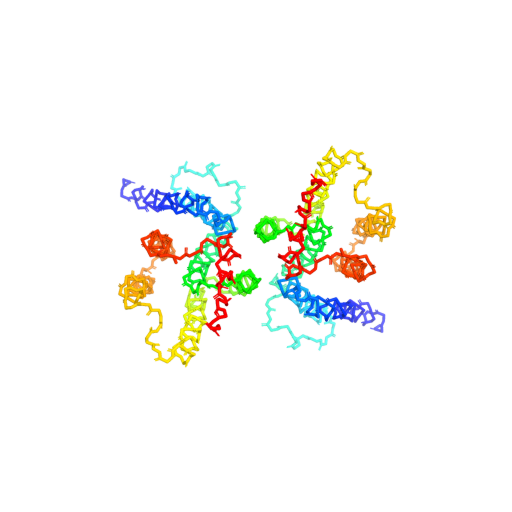624 24.203 1 81.88 130 THR A O 1
ATOM 1019 N N . VAL A 1 131 ? 6.094 1.089 22.188 1 84.94 131 VAL A N 1
ATOM 1020 C CA . VAL A 1 131 ? 7.184 2.061 22.234 1 84.94 131 VAL A CA 1
ATOM 1021 C C . VAL A 1 131 ? 6.609 3.471 22.359 1 84.94 131 VAL A C 1
ATOM 1023 O O . VAL A 1 131 ? 7.105 4.281 23.156 1 84.94 131 VAL A O 1
ATOM 1026 N N . LYS A 1 132 ? 5.633 3.76 21.562 1 83.06 132 LYS A N 1
ATOM 1027 C CA . LYS A 1 132 ? 5.016 5.082 21.641 1 83.06 132 LYS A CA 1
ATOM 1028 C C . LYS A 1 132 ? 4.418 5.32 23.031 1 83.06 132 LYS A C 1
ATOM 1030 O O . LYS A 1 132 ? 4.566 6.406 23.594 1 83.06 132 LYS A O 1
ATOM 1035 N N . TRP A 1 133 ? 3.707 4.336 23.516 1 78 133 TRP A N 1
ATOM 1036 C CA . TRP A 1 133 ? 3.066 4.473 24.812 1 78 133 TRP A CA 1
ATOM 1037 C C . TRP A 1 133 ? 4.109 4.656 25.922 1 78 133 TRP A C 1
ATOM 1039 O O . TRP A 1 133 ? 3.914 5.449 26.844 1 78 133 TRP A O 1
ATOM 1049 N N . LEU A 1 134 ? 5.18 3.932 25.812 1 82 134 LEU A N 1
ATOM 1050 C CA . LEU A 1 134 ? 6.242 4.051 26.797 1 82 134 LEU A CA 1
ATOM 1051 C C . LEU A 1 134 ? 6.879 5.438 26.75 1 82 134 LEU A C 1
ATOM 1053 O O . LEU A 1 134 ? 7.207 6.012 27.797 1 82 134 LEU A O 1
ATOM 1057 N N . ARG A 1 135 ? 7.086 5.883 25.609 1 81.88 135 ARG A N 1
ATOM 1058 C CA . ARG A 1 135 ? 7.652 7.215 25.453 1 81.88 135 ARG A CA 1
ATOM 1059 C C . ARG A 1 135 ? 6.723 8.281 26.031 1 81.88 135 ARG A C 1
ATOM 1061 O O . ARG A 1 135 ? 7.184 9.227 26.672 1 81.88 135 ARG A O 1
ATOM 1068 N N . MET A 1 136 ? 5.457 8.109 25.688 1 80.69 136 MET A N 1
ATOM 1069 C CA . MET A 1 136 ? 4.48 9.062 26.203 1 80.69 136 MET A CA 1
ATOM 1070 C C . MET A 1 136 ? 4.395 9.008 27.719 1 80.69 136 MET A C 1
ATOM 1072 O O . MET A 1 136 ? 4.191 10.031 28.375 1 80.69 136 MET A O 1
ATOM 1076 N N . MET A 1 137 ? 4.508 7.797 28.219 1 79.38 137 MET A N 1
ATOM 1077 C CA . MET A 1 137 ? 4.496 7.629 29.656 1 79.38 137 MET A CA 1
ATOM 1078 C C . MET A 1 137 ? 5.695 8.32 30.297 1 79.38 137 MET A C 1
ATOM 1080 O O . MET A 1 137 ? 5.578 8.914 31.375 1 79.38 137 MET A O 1
ATOM 1084 N N . LYS A 1 138 ? 6.715 8.164 29.656 1 82 138 LYS A N 1
ATOM 1085 C CA . LYS A 1 138 ? 7.926 8.797 30.172 1 82 138 LYS A CA 1
ATOM 1086 C C . LYS A 1 138 ? 7.816 10.32 30.109 1 82 138 LYS A C 1
ATOM 1088 O O . LYS A 1 138 ? 8.25 11.016 31.031 1 82 138 LYS A O 1
ATOM 1093 N N . GLU A 1 139 ? 7.254 10.734 29.031 1 81 139 GLU A N 1
ATOM 1094 C CA . GLU A 1 139 ? 7.137 12.18 28.844 1 81 139 GLU A CA 1
ATOM 1095 C C . GLU A 1 139 ? 6.117 12.781 29.797 1 81 139 GLU A C 1
ATOM 1097 O O . GLU A 1 139 ? 6.328 13.867 30.344 1 81 139 GLU A O 1
ATOM 1102 N N . LYS A 1 140 ? 5.012 12.047 29.875 1 77.19 140 LYS A N 1
ATOM 1103 C CA . LYS A 1 140 ? 3.945 12.57 30.719 1 77.19 140 LYS A CA 1
ATOM 1104 C C . LYS A 1 140 ? 4.145 12.148 32.188 1 77.19 140 LYS A C 1
ATOM 1106 O O . LYS A 1 140 ? 3.42 12.609 33.062 1 77.19 140 LYS A O 1
ATOM 1111 N N . LYS A 1 141 ? 5.199 11.453 32.469 1 74.38 141 LYS A N 1
ATOM 1112 C CA . LYS A 1 141 ? 5.461 10.969 33.812 1 74.38 141 LYS A CA 1
ATOM 1113 C C . LYS A 1 141 ? 4.223 10.32 34.406 1 74.38 141 LYS A C 1
ATOM 1115 O O . LYS A 1 141 ? 3.867 10.586 35.562 1 74.38 141 LYS A O 1
ATOM 1120 N N . GLY A 1 142 ? 3.326 9.852 33.625 1 65.56 142 GLY A N 1
ATOM 1121 C CA . GLY A 1 142 ? 2.109 9.172 34.062 1 65.56 142 GLY A CA 1
ATOM 1122 C C . GLY A 1 142 ? 1.685 8.07 33.094 1 65.56 142 GLY A C 1
ATOM 1123 O O . GLY A 1 142 ? 2.312 7.859 32.062 1 65.56 142 GLY A O 1
ATOM 1124 N N . LEU A 1 143 ? 0.684 7.328 33.656 1 58.78 143 LEU A N 1
ATOM 1125 C CA . LEU A 1 143 ? 0.176 6.223 32.844 1 58.78 143 LEU A CA 1
ATOM 1126 C C . LEU A 1 143 ? -0.428 6.734 31.547 1 58.78 143 LEU A C 1
ATOM 1128 O O . LEU A 1 143 ? -1.202 7.695 31.562 1 58.78 143 LEU A O 1
ATOM 1132 N N . TYR A 1 144 ? 0.137 6.566 30.391 1 62.72 144 TYR A N 1
ATOM 1133 C CA . TYR A 1 144 ? -0.42 6.812 29.062 1 62.72 144 TYR A CA 1
ATOM 1134 C C . TYR A 1 144 ? -0.561 5.512 28.281 1 62.72 144 TYR A C 1
ATOM 1136 O O . TYR A 1 144 ? 0.348 4.68 28.281 1 62.72 144 TYR A O 1
ATOM 1144 N N . PRO A 1 145 ? -1.673 5.469 27.5 1 64.56 145 PRO A N 1
ATOM 1145 C CA . PRO A 1 145 ? -2.91 6.25 27.531 1 64.56 145 PRO A CA 1
ATOM 1146 C C . PRO A 1 145 ? -3.732 6.008 28.797 1 64.56 145 PRO A C 1
ATOM 1148 O O . PRO A 1 145 ? -3.322 5.234 29.672 1 64.56 145 PRO A O 1
ATOM 1151 N N . ASP A 1 146 ? -4.891 6.758 28.859 1 60.59 146 ASP A N 1
ATOM 1152 C CA . ASP A 1 146 ? -5.773 6.609 30.016 1 60.59 146 ASP A CA 1
ATOM 1153 C C . ASP A 1 146 ? -6.156 5.145 30.219 1 60.59 146 ASP A C 1
ATOM 1155 O O . ASP A 1 146 ? -6.148 4.355 29.281 1 60.59 146 ASP A O 1
ATOM 1159 N N . LYS A 1 147 ? -6.23 4.699 31.438 1 61.62 147 LYS A N 1
ATOM 1160 C CA . LYS A 1 147 ? -6.562 3.342 31.859 1 61.62 147 LYS A CA 1
ATOM 1161 C C . LYS A 1 147 ? -7.715 2.777 31.031 1 61.62 147 LYS A C 1
ATOM 1163 O O . LYS A 1 147 ? -7.797 1.565 30.812 1 61.62 147 LYS A O 1
ATOM 1168 N N . SER A 1 148 ? -8.523 3.633 30.578 1 58.12 148 SER A N 1
ATOM 1169 C CA . SER A 1 148 ? -9.68 3.189 29.812 1 58.12 148 SER A CA 1
ATOM 1170 C C . SER A 1 148 ? -9.25 2.621 28.453 1 58.12 148 SER A C 1
ATOM 1172 O O . SER A 1 148 ? -9.836 1.646 27.984 1 58.12 148 SER A O 1
ATOM 1174 N N . VAL A 1 149 ? -8.25 3.209 28 1 61 149 VAL A N 1
ATOM 1175 C CA . VAL A 1 149 ? -7.805 2.75 26.688 1 61 149 VAL A CA 1
ATOM 1176 C C . VAL A 1 149 ? -7.176 1.362 26.812 1 61 149 VAL A C 1
ATOM 1178 O O . VAL A 1 149 ? -7.367 0.507 25.953 1 61 149 VAL A O 1
ATOM 1181 N N . TYR A 1 150 ? -6.547 1.178 27.875 1 60.09 150 TYR A N 1
ATOM 1182 C CA . TYR A 1 150 ? -5.934 -0.125 28.109 1 60.09 150 TYR A CA 1
ATOM 1183 C C . TYR A 1 150 ? -6.996 -1.207 28.266 1 60.09 150 TYR A C 1
ATOM 1185 O O . TYR A 1 150 ? -6.852 -2.307 27.734 1 60.09 150 TYR A O 1
ATOM 1193 N N . THR A 1 151 ? -7.965 -0.916 28.891 1 55.31 151 THR A N 1
ATOM 1194 C CA . THR A 1 151 ? -8.984 -1.915 29.188 1 55.31 151 THR A CA 1
ATOM 1195 C C . THR A 1 151 ? -9.945 -2.07 28.016 1 55.31 151 THR A C 1
ATOM 1197 O O . THR A 1 151 ? -10.43 -3.172 27.734 1 55.31 151 THR A O 1
ATOM 1200 N N . GLN A 1 152 ? -10.125 -0.987 27.375 1 55.06 152 GLN A N 1
ATOM 1201 C CA . GLN A 1 152 ? -11.172 -1.049 26.375 1 55.06 152 GLN A CA 1
ATOM 1202 C C . GLN A 1 152 ? -10.602 -1.367 25 1 55.06 152 GLN A C 1
ATOM 1204 O O . GLN A 1 152 ? -11.281 -1.972 24.156 1 55.06 152 GLN A O 1
ATOM 1209 N N . GLN A 1 153 ? -9.383 -1.013 24.891 1 59.97 153 GLN A N 1
ATOM 1210 C CA . GLN A 1 153 ? -8.867 -1.194 23.531 1 59.97 153 GLN A CA 1
ATOM 1211 C C . GLN A 1 153 ? -7.758 -2.242 23.516 1 59.97 153 GLN A C 1
ATOM 1213 O O . GLN A 1 153 ? -7.832 -3.213 22.75 1 59.97 153 GLN A O 1
ATOM 1218 N N . VAL A 1 154 ? -6.906 -2.115 24.406 1 62.22 154 VAL A N 1
ATOM 1219 C CA . VAL A 1 154 ? -5.762 -3.02 24.391 1 62.22 154 VAL A CA 1
ATOM 1220 C C . VAL A 1 154 ? -6.195 -4.414 24.844 1 62.22 154 VAL A C 1
ATOM 1222 O O . VAL A 1 154 ? -5.77 -5.418 24.266 1 62.22 154 VAL A O 1
ATOM 1225 N N . GLY A 1 155 ? -7.051 -4.406 25.781 1 58.62 155 GLY A N 1
ATOM 1226 C CA . GLY A 1 155 ? -7.52 -5.688 26.281 1 58.62 155 GLY A CA 1
ATOM 1227 C C . GLY A 1 155 ? -8.227 -6.516 25.219 1 58.62 155 GLY A C 1
ATOM 1228 O O . GLY A 1 155 ? -7.77 -7.602 24.859 1 58.62 155 GLY A O 1
ATOM 1229 N N . PRO A 1 156 ? -9.242 -5.914 24.781 1 59.72 156 PRO A N 1
ATOM 1230 C CA . PRO A 1 156 ? -9.992 -6.664 23.766 1 59.72 156 PRO A CA 1
ATOM 1231 C C . PRO A 1 156 ? -9.164 -6.938 22.516 1 59.72 156 PRO A C 1
ATOM 1233 O O . PRO A 1 156 ? -9.297 -8.008 21.906 1 59.72 156 PRO A O 1
ATOM 1236 N N . GLY A 1 157 ? -8.312 -6.07 22.156 1 60.91 157 GLY A N 1
ATOM 1237 C CA . GLY A 1 157 ? -7.457 -6.305 21 1 60.91 157 GLY A CA 1
ATOM 1238 C C . GLY A 1 157 ? -6.516 -7.48 21.188 1 60.91 157 GLY A C 1
ATOM 1239 O O . GLY A 1 157 ? -6.363 -8.305 20.281 1 60.91 157 GLY A O 1
ATOM 1240 N N . PHE A 1 158 ? -6.012 -7.543 22.312 1 63.97 158 PHE A N 1
ATOM 1241 C CA . PHE A 1 158 ? -5.113 -8.648 22.625 1 63.97 158 PHE A CA 1
ATOM 1242 C C . PHE A 1 158 ? -5.875 -9.969 22.656 1 63.97 158 PHE A C 1
ATOM 1244 O O . PHE A 1 158 ? -5.375 -10.992 22.172 1 63.97 158 PHE A O 1
ATOM 1251 N N . CYS A 1 159 ? -7 -9.898 23.062 1 59.47 159 CYS A N 1
ATOM 1252 C CA . CYS A 1 159 ? -7.801 -11.117 23.141 1 59.47 159 CYS A CA 1
ATOM 1253 C C . CYS A 1 159 ? -8.219 -11.586 21.766 1 59.47 159 CYS A C 1
ATOM 1255 O O . CYS A 1 159 ? -8.125 -12.773 21.453 1 59.47 159 CYS A O 1
ATOM 1257 N N . PHE A 1 160 ? -8.531 -10.633 21.047 1 60.41 160 PHE A N 1
ATOM 1258 C CA . PHE A 1 160 ? -8.969 -11.008 19.703 1 60.41 160 PHE A CA 1
ATOM 1259 C C . PHE A 1 160 ? -7.785 -11.484 18.859 1 60.41 160 PHE A C 1
ATOM 1261 O O . PHE A 1 160 ? -7.918 -12.414 18.062 1 60.41 160 PHE A O 1
ATOM 1268 N N . GLY A 1 161 ? -6.707 -10.867 19.125 1 63.12 161 GLY A N 1
ATOM 1269 C CA . GLY A 1 161 ? -5.516 -11.328 18.438 1 63.12 161 GLY A CA 1
ATOM 1270 C C . GLY A 1 161 ? -5.094 -12.734 18.828 1 63.12 161 GLY A C 1
ATOM 1271 O O . GLY A 1 161 ? -4.758 -13.555 17.969 1 63.12 161 GLY A O 1
ATOM 1272 N N . ALA A 1 162 ? -5.129 -12.938 20.078 1 64.25 162 ALA A N 1
ATOM 1273 C CA . ALA A 1 162 ? -4.801 -14.273 20.578 1 64.25 162 ALA A CA 1
ATOM 1274 C C . ALA A 1 162 ? -5.777 -15.312 20.047 1 64.25 162 ALA A C 1
ATOM 1276 O O . ALA A 1 162 ? -5.375 -16.422 19.672 1 64.25 162 ALA A O 1
ATOM 1277 N N . LEU A 1 163 ? -6.93 -14.922 19.984 1 57.72 163 LEU A N 1
ATOM 1278 C CA . LEU A 1 163 ? -7.949 -15.836 19.484 1 57.72 163 LEU A CA 1
ATOM 1279 C C . LEU A 1 163 ? -7.73 -16.141 18 1 57.72 163 LEU A C 1
ATOM 1281 O O . LEU A 1 163 ? -7.867 -17.297 17.578 1 57.72 163 LEU A O 1
ATOM 1285 N N . ALA A 1 164 ? -7.43 -15.133 17.344 1 62.81 164 ALA A N 1
ATOM 1286 C CA . ALA A 1 164 ? -7.191 -15.328 15.922 1 62.81 164 ALA A CA 1
ATOM 1287 C C . ALA A 1 164 ? -6.023 -16.281 15.688 1 62.81 164 ALA A C 1
ATOM 1289 O O . ALA A 1 164 ? -6.098 -17.172 14.836 1 62.81 164 ALA A O 1
ATOM 1290 N N . LEU A 1 165 ? -5.035 -16.125 16.484 1 62.56 165 LEU A N 1
ATOM 1291 C CA . LEU A 1 165 ? -3.869 -16.984 16.359 1 62.56 165 LEU A CA 1
ATOM 1292 C C . LEU A 1 165 ? -4.207 -18.422 16.75 1 62.56 165 LEU A C 1
ATOM 1294 O O . LEU A 1 165 ? -3.734 -19.375 16.141 1 62.56 165 LEU A O 1
ATOM 1298 N N . MET A 1 166 ? -4.969 -18.547 17.766 1 59.03 166 MET A N 1
ATOM 1299 C CA . MET A 1 166 ? -5.355 -19.875 18.234 1 59.03 166 MET A CA 1
ATOM 1300 C C . MET A 1 166 ? -6.23 -20.594 17.203 1 59.03 166 MET A C 1
ATOM 1302 O O . MET A 1 166 ? -6.078 -21.781 16.969 1 59.03 166 MET A O 1
ATOM 1306 N N . LEU A 1 167 ? -7.09 -19.875 16.625 1 56.56 167 LEU A N 1
ATOM 1307 C CA . LEU A 1 167 ? -8.008 -20.484 15.672 1 56.56 167 LEU A CA 1
ATOM 1308 C C . LEU A 1 167 ? -7.273 -20.875 14.391 1 56.56 167 LEU A C 1
ATOM 1310 O O . LEU A 1 167 ? -7.605 -21.891 13.773 1 56.56 167 LEU A O 1
ATOM 1314 N N . ARG A 1 168 ? -6.434 -20.109 14.031 1 60.91 168 ARG A N 1
ATOM 1315 C CA . ARG A 1 168 ? -5.637 -20.469 12.867 1 60.91 168 ARG A CA 1
ATOM 1316 C C . ARG A 1 168 ? -4.902 -21.797 13.094 1 60.91 168 ARG A C 1
ATOM 1318 O O . ARG A 1 168 ? -4.758 -22.594 12.164 1 60.91 168 ARG A O 1
ATOM 1325 N N . LYS A 1 169 ? -4.348 -21.922 14.281 1 58.28 169 LYS A N 1
ATOM 1326 C CA . LYS A 1 169 ? -3.639 -23.156 14.594 1 58.28 169 LYS A CA 1
ATOM 1327 C C . LYS A 1 169 ? -4.594 -24.344 14.609 1 58.28 169 LYS A C 1
ATOM 1329 O O . LYS A 1 169 ? -4.207 -25.453 14.258 1 58.28 169 LYS A O 1
ATOM 1334 N N . ARG A 1 170 ? -5.73 -24.016 15.023 1 52.91 170 ARG A N 1
ATOM 1335 C CA . ARG A 1 170 ? -6.664 -25.125 15.188 1 52.91 170 ARG A CA 1
ATOM 1336 C C . ARG A 1 170 ? -7.422 -25.406 13.891 1 52.91 170 ARG A C 1
ATOM 1338 O O . ARG A 1 170 ? -7.867 -26.516 13.648 1 52.91 170 ARG A O 1
ATOM 1345 N N . ALA A 1 171 ? -7.598 -24.406 13.133 1 51.47 171 ALA A N 1
ATOM 1346 C CA . ALA A 1 171 ? -8.398 -24.578 11.922 1 51.47 171 ALA A CA 1
ATOM 1347 C C . ALA A 1 171 ? -7.676 -25.469 10.914 1 51.47 171 ALA A C 1
ATOM 1349 O O . ALA A 1 171 ? -6.523 -25.203 10.555 1 51.47 171 ALA A O 1
ATOM 1350 N N . THR A 1 172 ? -7.883 -26.672 10.836 1 49.78 172 THR A N 1
ATOM 1351 C CA . THR A 1 172 ? -7.344 -27.766 10.023 1 49.78 172 THR A CA 1
ATOM 1352 C C . THR A 1 172 ? -7.391 -27.406 8.539 1 49.78 172 THR A C 1
ATOM 1354 O O . THR A 1 172 ? -6.605 -27.922 7.746 1 49.78 172 THR A O 1
ATOM 1357 N N . GLY A 1 173 ? -8.469 -26.469 8.055 1 55.06 173 GLY A N 1
ATOM 1358 C CA . GLY A 1 173 ? -8.555 -26.219 6.629 1 55.06 173 GLY A CA 1
ATOM 1359 C C . GLY A 1 173 ? -8.203 -24.781 6.254 1 55.06 173 GLY A C 1
ATOM 1360 O O . GLY A 1 173 ? -8.312 -23.875 7.078 1 55.06 173 GLY A O 1
ATOM 1361 N N . GLU A 1 174 ? -7.402 -24.656 5.102 1 58.53 174 GLU A N 1
ATOM 1362 C CA . GLU A 1 174 ? -6.898 -23.391 4.598 1 58.53 174 GLU A CA 1
ATOM 1363 C C . GLU A 1 174 ? -7.996 -22.328 4.578 1 58.53 174 GLU A C 1
ATOM 1365 O O . GLU A 1 174 ? -7.793 -21.203 5.031 1 58.53 174 GLU A O 1
ATOM 1370 N N . PRO A 1 175 ? -9.188 -22.75 4.164 1 57.91 175 PRO A N 1
ATOM 1371 C CA . PRO A 1 175 ? -10.234 -21.719 4.078 1 57.91 175 PRO A CA 1
ATOM 1372 C C . PRO A 1 175 ? -10.742 -21.281 5.449 1 57.91 175 PRO A C 1
ATOM 1374 O O . PRO A 1 175 ? -11.047 -20.109 5.656 1 57.91 175 PRO A O 1
ATOM 1377 N N . LEU A 1 176 ? -10.742 -22.234 6.336 1 53.09 176 LEU A N 1
ATOM 1378 C CA . LEU A 1 176 ? -11.258 -21.922 7.664 1 53.09 176 LEU A CA 1
ATOM 1379 C C . LEU A 1 176 ? -10.281 -21.031 8.43 1 53.09 176 LEU A C 1
ATOM 1381 O O . LEU A 1 176 ? -10.695 -20.141 9.172 1 53.09 176 LEU A O 1
ATOM 1385 N N . ARG A 1 177 ? -9.039 -21.234 8.172 1 58.16 177 ARG A N 1
ATOM 1386 C CA . ARG A 1 177 ? -8.008 -20.438 8.82 1 58.16 177 ARG A CA 1
ATOM 1387 C C . ARG A 1 177 ? -8.102 -18.969 8.391 1 58.16 177 ARG A C 1
ATOM 1389 O O . ARG A 1 177 ? -8.016 -18.062 9.227 1 58.16 177 ARG A O 1
ATOM 1396 N N . ASN A 1 178 ? -8.305 -18.891 7.184 1 61.41 178 ASN A N 1
ATOM 1397 C CA . ASN A 1 178 ? -8.398 -17.531 6.656 1 61.41 178 ASN A CA 1
ATOM 1398 C C . ASN A 1 178 ? -9.68 -16.828 7.113 1 61.41 178 ASN A C 1
ATOM 1400 O O . ASN A 1 178 ? -9.664 -15.641 7.418 1 61.41 178 ASN A O 1
ATOM 1404 N N . TRP A 1 179 ? -10.609 -17.656 7.301 1 62.59 179 TRP A N 1
ATOM 1405 C CA . TRP A 1 179 ? -11.898 -17.109 7.719 1 62.59 179 TRP A CA 1
ATOM 1406 C C . TRP A 1 179 ? -11.836 -16.609 9.148 1 62.59 179 TRP A C 1
ATOM 1408 O O . TRP A 1 179 ? -12.336 -15.508 9.445 1 62.59 179 TRP A O 1
ATOM 1418 N N . THR A 1 180 ? -11.289 -17.391 9.953 1 60.06 180 THR A N 1
ATOM 1419 C CA . THR A 1 180 ? -11.203 -16.984 11.352 1 60.06 180 THR A CA 1
ATOM 1420 C C . THR A 1 180 ? -10.367 -15.727 11.508 1 60.06 180 THR A C 1
ATOM 1422 O O . THR A 1 180 ? -10.703 -14.836 12.297 1 60.06 180 THR A O 1
ATOM 1425 N N . ALA A 1 181 ? -9.414 -15.641 10.727 1 63.06 181 ALA A N 1
ATOM 1426 C CA . ALA A 1 181 ? -8.562 -14.453 10.781 1 63.06 181 ALA A CA 1
ATOM 1427 C C . ALA A 1 181 ? -9.32 -13.211 10.328 1 63.06 181 ALA A C 1
ATOM 1429 O O . ALA A 1 181 ? -9.172 -12.133 10.922 1 63.06 181 ALA A O 1
ATOM 1430 N N . GLN A 1 182 ? -10.18 -13.477 9.461 1 66.31 182 GLN A N 1
ATOM 1431 C CA . GLN A 1 182 ? -10.961 -12.375 8.914 1 66.31 182 GLN A CA 1
ATOM 1432 C C . GLN A 1 182 ? -11.969 -11.852 9.93 1 66.31 182 GLN A C 1
ATOM 1434 O O . GLN A 1 182 ? -12.156 -10.641 10.062 1 66.31 182 GLN A O 1
ATOM 1439 N N . LEU A 1 183 ? -12.523 -12.773 10.586 1 61.47 183 LEU A N 1
ATOM 1440 C CA . LEU A 1 183 ? -13.508 -12.391 11.594 1 61.47 183 LEU A CA 1
ATOM 1441 C C . LEU A 1 183 ? -12.852 -11.648 12.742 1 61.47 183 LEU A C 1
ATOM 1443 O O . LEU A 1 183 ? -13.398 -10.664 13.25 1 61.47 183 LEU A O 1
ATOM 1447 N N . PHE A 1 184 ? -11.789 -12.086 13.008 1 60.78 184 PHE A N 1
ATOM 1448 C CA . PHE A 1 184 ? -11.055 -11.461 14.102 1 60.78 184 PHE A CA 1
ATOM 1449 C C . PHE A 1 184 ? -10.594 -10.062 13.711 1 60.78 184 PHE A C 1
ATOM 1451 O O . PHE A 1 184 ? -10.695 -9.133 14.516 1 60.78 184 PHE A O 1
ATOM 1458 N N . ALA A 1 185 ? -10.195 -10.031 12.539 1 64.69 185 ALA A N 1
ATOM 1459 C CA . ALA A 1 185 ? -9.75 -8.727 12.047 1 64.69 185 ALA A CA 1
ATOM 1460 C C . ALA A 1 185 ? -10.898 -7.723 12.023 1 64.69 185 ALA A C 1
ATOM 1462 O O . ALA A 1 185 ? -10.742 -6.578 12.453 1 64.69 185 ALA A O 1
ATOM 1463 N N . ALA A 1 186 ? -11.992 -8.195 11.641 1 67 186 ALA A N 1
ATOM 1464 C CA . ALA A 1 186 ? -13.156 -7.32 11.562 1 67 186 ALA A CA 1
ATOM 1465 C C . ALA A 1 186 ? -13.602 -6.879 12.961 1 67 186 ALA A C 1
ATOM 1467 O O . ALA A 1 186 ? -13.93 -5.711 13.172 1 67 186 ALA A O 1
ATOM 1468 N N . ALA A 1 187 ? -13.531 -7.762 13.852 1 63.5 187 ALA A N 1
ATOM 1469 C CA . ALA A 1 187 ? -13.938 -7.465 15.227 1 63.5 187 ALA A CA 1
ATOM 1470 C C . ALA A 1 187 ? -12.984 -6.465 15.875 1 63.5 187 ALA A C 1
ATOM 1472 O O . ALA A 1 187 ? -13.422 -5.527 16.547 1 63.5 187 ALA A O 1
ATOM 1473 N N . CYS A 1 188 ? -11.75 -6.629 15.648 1 63.25 188 CYS A N 1
ATOM 1474 C CA . CYS A 1 188 ? -10.742 -5.738 16.219 1 63.25 188 CYS A CA 1
ATOM 1475 C C . CYS A 1 188 ? -10.875 -4.328 15.648 1 63.25 188 CYS A C 1
ATOM 1477 O O . CYS A 1 188 ? -10.758 -3.346 16.375 1 63.25 188 CYS A O 1
ATOM 1479 N N . GLU A 1 189 ? -11.164 -4.34 14.422 1 67.25 189 GLU A N 1
ATOM 1480 C CA . GLU A 1 189 ? -11.312 -3.055 13.742 1 67.25 189 GLU A CA 1
ATOM 1481 C C . GLU A 1 189 ? -12.516 -2.281 14.289 1 67.25 189 GLU A C 1
ATOM 1483 O O . GLU A 1 189 ? -12.43 -1.071 14.508 1 67.25 189 GLU A O 1
ATOM 1488 N N . ASP A 1 190 ? -13.516 -2.984 14.508 1 64.25 190 ASP A N 1
ATOM 1489 C CA . ASP A 1 190 ? -14.719 -2.354 15.047 1 64.25 190 ASP A CA 1
ATOM 1490 C C . ASP A 1 190 ? -14.469 -1.819 16.453 1 64.25 190 ASP A C 1
ATOM 1492 O O . ASP A 1 190 ? -14.945 -0.737 16.812 1 64.25 190 ASP A O 1
ATOM 1496 N N . LEU A 1 191 ? -13.711 -2.512 17.109 1 62 191 LEU A N 1
ATOM 1497 C CA . LEU A 1 191 ? -13.406 -2.104 18.484 1 62 191 LEU A CA 1
ATOM 1498 C C . LEU A 1 191 ? -12.453 -0.911 18.484 1 62 191 LEU A C 1
ATOM 1500 O O . LEU A 1 191 ? -12.633 0.024 19.281 1 62 191 LEU A O 1
ATOM 1504 N N . ALA A 1 192 ? -11.555 -1.001 17.594 1 60.84 192 ALA A N 1
ATOM 1505 C CA . ALA A 1 192 ? -10.539 0.048 17.547 1 60.84 192 ALA A CA 1
ATOM 1506 C C . ALA A 1 192 ? -11.141 1.375 17.094 1 60.84 192 ALA A C 1
ATOM 1508 O O . ALA A 1 192 ? -10.828 2.43 17.656 1 60.84 192 ALA A O 1
ATOM 1509 N N . LEU A 1 193 ? -11.945 1.298 16.078 1 61.22 193 LEU A N 1
ATOM 1510 C CA . LEU A 1 193 ? -12.547 2.516 15.547 1 61.22 193 LEU A CA 1
ATOM 1511 C C . LEU A 1 193 ? -13.734 2.961 16.391 1 61.22 193 LEU A C 1
ATOM 1513 O O . LEU A 1 193 ? -14.055 4.152 16.438 1 61.22 193 LEU A O 1
ATOM 1517 N N . GLY A 1 194 ? -14.461 2.035 16.859 1 54.41 194 GLY A N 1
ATOM 1518 C CA . GLY A 1 194 ? -15.609 2.355 17.703 1 54.41 194 GLY A CA 1
ATOM 1519 C C . GLY A 1 194 ? -15.234 3.031 19 1 54.41 194 GLY A C 1
ATOM 1520 O O . GLY A 1 194 ? -15.961 3.9 19.484 1 54.41 194 GLY A O 1
ATOM 1521 N N . VAL A 1 195 ? -14.258 2.662 19.578 1 47.88 195 VAL A N 1
ATOM 1522 C CA . VAL A 1 195 ? -13.875 3.203 20.891 1 47.88 195 VAL A CA 1
ATOM 1523 C C . VAL A 1 195 ? -13.445 4.66 20.734 1 47.88 195 VAL A C 1
ATOM 1525 O O . VAL A 1 195 ? -13.664 5.477 21.641 1 47.88 195 VAL A O 1
ATOM 1528 N N . LYS A 1 196 ? -12.844 5.113 19.719 1 50.47 196 LYS A N 1
ATOM 1529 C CA . LYS A 1 196 ? -12.461 6.52 19.609 1 50.47 196 LYS A CA 1
ATOM 1530 C C . LYS A 1 196 ? -13.68 7.43 19.719 1 50.47 196 LYS A C 1
ATOM 1532 O O . LYS A 1 196 ? -13.562 8.609 20.062 1 50.47 196 LYS A O 1
ATOM 1537 N N . ASP A 1 197 ? -14.805 7.125 19.344 1 44.5 197 ASP A N 1
ATOM 1538 C CA . ASP A 1 197 ? -15.984 7.953 19.562 1 44.5 197 ASP A CA 1
ATOM 1539 C C . ASP A 1 197 ? -16.109 8.32 21.047 1 44.5 197 ASP A C 1
ATOM 1541 O O . ASP A 1 197 ? -16.547 9.438 21.375 1 44.5 197 ASP A O 1
ATOM 1545 N N . GLU A 1 198 ? -15.977 7.453 21.953 1 40.56 198 GLU A N 1
ATOM 1546 C CA . GLU A 1 198 ? -16.281 7.844 23.312 1 40.56 198 GLU A CA 1
ATOM 1547 C C . GLU A 1 198 ? -15.172 8.711 23.906 1 40.56 198 GLU A C 1
ATOM 1549 O O . GLU A 1 198 ? -15.422 9.562 24.75 1 40.56 198 GLU A O 1
ATOM 1554 N N . GLY A 1 199 ? -13.922 8.406 23.703 1 37.94 199 GLY A N 1
ATOM 1555 C CA . GLY A 1 199 ? -12.852 9.242 24.219 1 37.94 199 GLY A CA 1
ATOM 1556 C C . GLY A 1 199 ? -12.398 10.312 23.234 1 37.94 199 GLY A C 1
ATOM 1557 O O . GLY A 1 199 ? -12.727 10.25 22.047 1 37.94 199 GLY A O 1
ATOM 1558 N N . THR A 1 200 ? -11.898 11.688 23.609 1 33.38 200 THR A N 1
ATOM 1559 C CA . THR A 1 200 ? -11.5 12.891 22.891 1 33.38 200 THR A CA 1
ATOM 1560 C C . THR A 1 200 ? -10.531 12.547 21.766 1 33.38 200 THR A C 1
ATOM 1562 O O . THR A 1 200 ? -9.32 12.477 21.984 1 33.38 200 THR A O 1
ATOM 1565 N N . LEU A 1 201 ? -10.461 11.453 21.281 1 39.25 201 LEU A N 1
ATOM 1566 C CA . LEU A 1 201 ? -9.367 11.398 20.328 1 39.25 201 LEU A CA 1
ATOM 1567 C C . LEU A 1 201 ? -9.547 12.469 19.25 1 39.25 201 LEU A C 1
ATOM 1569 O O . LEU A 1 201 ? -10.547 12.477 18.531 1 39.25 201 LEU A O 1
ATOM 1573 N N . SER A 1 202 ? -8.992 13.57 19.344 1 34.97 202 SER A N 1
ATOM 1574 C CA . SER A 1 202 ? -8.953 14.766 18.5 1 34.97 202 SER A CA 1
ATOM 1575 C C . SER A 1 202 ? -8.789 14.406 17.031 1 34.97 202 SER A C 1
ATOM 1577 O O . SER A 1 202 ? -8.062 13.469 16.688 1 34.97 202 SER A O 1
ATOM 1579 N N . ARG A 1 203 ? -9.781 14.516 16.188 1 41.97 203 ARG A N 1
ATOM 1580 C CA . ARG A 1 203 ? -9.867 14.516 14.734 1 41.97 203 ARG A CA 1
ATOM 1581 C C . ARG A 1 203 ? -8.539 14.906 14.109 1 41.97 203 ARG A C 1
ATOM 1583 O O . ARG A 1 203 ? -7.863 15.82 14.586 1 41.97 203 ARG A O 1
ATOM 1590 N N . PRO A 1 204 ? -8.023 14.133 13.305 1 40.5 204 PRO A N 1
ATOM 1591 C CA . PRO A 1 204 ? -6.836 14.695 12.656 1 40.5 204 PRO A CA 1
ATOM 1592 C C . PRO A 1 204 ? -7.012 16.156 12.266 1 40.5 204 PRO A C 1
ATOM 1594 O O . PRO A 1 204 ? -6.066 16.953 12.359 1 40.5 204 PRO A O 1
ATOM 1597 N N . ALA A 1 205 ? -8.188 16.641 11.844 1 38.25 205 ALA A N 1
ATOM 1598 C CA . ALA A 1 205 ? -8.484 18.047 11.602 1 38.25 205 ALA A CA 1
ATOM 1599 C C . ALA A 1 205 ? -8.469 18.844 12.898 1 38.25 205 ALA A C 1
ATOM 1601 O O . ALA A 1 205 ? -8.07 20.016 12.914 1 38.25 205 ALA A O 1
ATOM 1602 N N . ASP A 1 206 ? -8.984 18.328 13.938 1 39.03 206 ASP A N 1
ATOM 1603 C CA . ASP A 1 206 ? -9.07 19.078 15.188 1 39.03 206 ASP A CA 1
ATOM 1604 C C . ASP A 1 206 ? -7.719 19.125 15.898 1 39.03 206 ASP A C 1
ATOM 1606 O O . ASP A 1 206 ? -7.461 20.031 16.703 1 39.03 206 ASP A O 1
ATOM 1610 N N . ALA A 1 207 ? -6.902 18.281 15.75 1 37.97 207 ALA A N 1
ATOM 1611 C CA . ALA A 1 207 ? -5.574 18.391 16.344 1 37.97 207 ALA A CA 1
ATOM 1612 C C . ALA A 1 207 ? -4.82 19.594 15.797 1 37.97 207 ALA A C 1
ATOM 1614 O O . ALA A 1 207 ? -3.938 20.141 16.469 1 37.97 207 ALA A O 1
ATOM 1615 N N . ALA A 1 208 ? -5.027 20.125 14.602 1 35.97 208 ALA A N 1
ATOM 1616 C CA . ALA A 1 208 ? -4.504 21.438 14.227 1 35.97 208 ALA A CA 1
ATOM 1617 C C . ALA A 1 208 ? -5.078 22.531 15.125 1 35.97 208 ALA A C 1
ATOM 1619 O O . ALA A 1 208 ? -4.395 23.5 15.438 1 35.97 208 ALA A O 1
ATOM 1620 N N . LYS A 1 209 ? -6.273 22.469 15.609 1 36.56 209 LYS A N 1
ATOM 1621 C CA . LYS A 1 209 ? -6.801 23.562 16.422 1 36.56 209 LYS A CA 1
ATOM 1622 C C . LYS A 1 209 ? -6.27 23.484 17.844 1 36.56 209 LYS A C 1
ATOM 1624 O O . LYS A 1 209 ? -6.047 24.516 18.484 1 36.56 209 LYS A O 1
ATOM 1629 N N . SER A 1 210 ? -6.102 22.391 18.391 1 32.09 210 SER A N 1
ATOM 1630 C CA . SER A 1 210 ? -5.832 22.422 19.828 1 32.09 210 SER A CA 1
ATOM 1631 C C . SER A 1 210 ? -4.398 22.859 20.109 1 32.09 210 SER A C 1
ATOM 1633 O O . SER A 1 210 ? -4.047 23.156 21.25 1 32.09 210 SER A O 1
ATOM 1635 N N . SER A 1 211 ? -3.512 22.828 19.234 1 31.03 211 SER A N 1
ATOM 1636 C CA . SER A 1 211 ? -2.246 23.391 19.703 1 31.03 211 SER A CA 1
ATOM 1637 C C . SER A 1 211 ? -2.357 24.891 19.938 1 31.03 211 SER A C 1
ATOM 1639 O O . SER A 1 211 ? -1.361 25.547 20.234 1 31.03 211 SER A O 1
ATOM 1641 N N . THR A 1 212 ? -3.539 25.531 19.766 1 27.95 212 THR A N 1
ATOM 1642 C CA . THR A 1 212 ? -3.568 26.875 20.312 1 27.95 212 THR A CA 1
ATOM 1643 C C . THR A 1 212 ? -3.736 26.844 21.828 1 27.95 212 THR A C 1
ATOM 1645 O O . THR A 1 212 ? -4.859 26.75 22.328 1 27.95 212 THR A O 1
ATOM 1648 N N . VAL A 1 213 ? -3.203 26 22.562 1 27.88 213 VAL A N 1
ATOM 1649 C CA . VAL A 1 213 ? -3.1 26.359 23.984 1 27.88 213 VAL A CA 1
ATOM 1650 C C . VAL A 1 213 ? -2.65 27.812 24.109 1 27.88 213 VAL A C 1
ATOM 1652 O O . VAL A 1 213 ? -1.743 28.25 23.406 1 27.88 213 VAL A O 1
ATOM 1655 N N . ASP A 1 214 ? -3.453 28.656 24.734 1 27 214 ASP A N 1
ATOM 1656 C CA . ASP A 1 214 ? -3.299 29.938 25.406 1 27 214 ASP A CA 1
ATOM 1657 C C . ASP A 1 214 ? -2.039 29.953 26.281 1 27 214 ASP A C 1
ATOM 1659 O O . ASP A 1 214 ? -1.909 29.156 27.203 1 27 214 ASP A O 1
ATOM 1663 N N . ILE A 1 215 ? -0.872 30.062 25.812 1 25.55 215 ILE A N 1
ATOM 1664 C CA . ILE A 1 215 ? 0.143 30.781 26.578 1 25.55 215 ILE A CA 1
ATOM 1665 C C . ILE A 1 215 ? -0.455 32.062 27.156 1 25.55 215 ILE A C 1
ATOM 1667 O O . ILE A 1 215 ? -0.682 33.031 26.422 1 25.55 215 ILE A O 1
ATOM 1671 N N . VAL A 1 216 ? -1.587 32 27.891 1 25.8 216 VAL A N 1
ATOM 1672 C CA . VAL A 1 216 ? -1.824 33.094 28.844 1 25.8 216 VAL A CA 1
ATOM 1673 C C . VAL A 1 216 ? -0.564 33.312 29.672 1 25.8 216 VAL A C 1
ATOM 1675 O O . VAL A 1 216 ? -0.015 32.406 30.266 1 25.8 216 VAL A O 1
ATOM 1678 N N . TRP A 1 217 ? 0.164 34.406 29.344 1 25.22 217 TRP A N 1
ATOM 1679 C CA . TRP A 1 217 ? 1.053 35.281 30.125 1 25.22 217 TRP A CA 1
ATOM 1680 C C . TRP A 1 217 ? 0.498 35.531 31.516 1 25.22 217 TRP A C 1
ATOM 1682 O O . TRP A 1 217 ? -0.63 36 31.672 1 25.22 217 TRP A O 1
ATOM 1692 N N . TYR A 1 218 ? 0.6 34.688 32.438 1 21.88 218 TYR A N 1
ATOM 1693 C CA . TYR A 1 218 ? 0.693 35.188 33.812 1 21.88 218 TYR A CA 1
ATOM 1694 C C . TYR A 1 218 ? 1.748 36.281 33.906 1 21.88 218 TYR A C 1
ATOM 1696 O O . TYR A 1 218 ? 2.93 36.031 33.656 1 21.88 218 TYR A O 1
ATOM 1704 N N . ALA A 1 219 ? 1.275 37.5 33.406 1 19.28 219 ALA A N 1
ATOM 1705 C CA . ALA A 1 219 ? 1.555 38.75 34.125 1 19.28 219 ALA A CA 1
ATOM 1706 C C . ALA A 1 219 ? 0.741 38.812 35.406 1 19.28 219 ALA A C 1
ATOM 1708 O O . ALA A 1 219 ? -0.399 38.344 35.469 1 19.28 219 ALA A O 1
ATOM 1709 N N . MET B 1 1 ? 30.75 -11.531 -23.859 1 41.91 1 MET B N 1
ATOM 1710 C CA . MET B 1 1 ? 30.688 -11.734 -22.406 1 41.91 1 MET B CA 1
ATOM 1711 C C . MET B 1 1 ? 30.547 -10.398 -21.688 1 41.91 1 MET B C 1
ATOM 1713 O O . MET B 1 1 ? 29.734 -10.273 -20.766 1 41.91 1 MET B O 1
ATOM 1717 N N . GLY B 1 2 ? 31.297 -9.469 -22.062 1 47.69 2 GLY B N 1
ATOM 1718 C CA . GLY B 1 2 ? 31.328 -8.125 -21.5 1 47.69 2 GLY B CA 1
ATOM 1719 C C . GLY B 1 2 ? 30.031 -7.363 -21.734 1 47.69 2 GLY B C 1
ATOM 1720 O O . GLY B 1 2 ? 29.594 -6.59 -20.891 1 47.69 2 GLY B O 1
ATOM 1721 N N . SER B 1 3 ? 29.531 -7.547 -22.906 1 51.38 3 SER B N 1
ATOM 1722 C CA . SER B 1 3 ? 28.344 -6.812 -23.312 1 51.38 3 SER B CA 1
ATOM 1723 C C . SER B 1 3 ? 27.125 -7.238 -22.5 1 51.38 3 SER B C 1
ATOM 1725 O O . SER B 1 3 ? 26.328 -6.398 -22.078 1 51.38 3 SER B O 1
ATOM 1727 N N . LEU B 1 4 ? 27.094 -8.555 -22.328 1 51.22 4 LEU B N 1
ATOM 1728 C CA . LEU B 1 4 ? 25.984 -9.07 -21.531 1 51.22 4 LEU B CA 1
ATOM 1729 C C . LEU B 1 4 ? 26.062 -8.547 -20.094 1 51.22 4 LEU B C 1
ATOM 1731 O O . LEU B 1 4 ? 25.031 -8.18 -19.516 1 51.22 4 LEU B O 1
ATOM 1735 N N . ALA B 1 5 ? 27.344 -8.531 -19.656 1 54.41 5 ALA B N 1
ATOM 1736 C CA . ALA B 1 5 ? 27.547 -8 -18.297 1 54.41 5 ALA B CA 1
ATOM 1737 C C . ALA B 1 5 ? 27.094 -6.543 -18.219 1 54.41 5 ALA B C 1
ATOM 1739 O O . ALA B 1 5 ? 26.469 -6.137 -17.234 1 54.41 5 ALA B O 1
ATOM 1740 N N . ALA B 1 6 ? 27.5 -5.898 -19.266 1 55.28 6 ALA B N 1
ATOM 1741 C CA . ALA B 1 6 ? 27.125 -4.484 -19.266 1 55.28 6 ALA B CA 1
ATOM 1742 C C . ALA B 1 6 ? 25.609 -4.316 -19.344 1 55.28 6 ALA B C 1
ATOM 1744 O O . ALA B 1 6 ? 25.031 -3.461 -18.672 1 55.28 6 ALA B O 1
ATOM 1745 N N . LYS B 1 7 ? 25.078 -5.074 -20.094 1 57.75 7 LYS B N 1
ATOM 1746 C CA . LYS B 1 7 ? 23.625 -4.98 -20.25 1 57.75 7 LYS B CA 1
ATOM 1747 C C . LYS B 1 7 ? 22.906 -5.34 -18.953 1 57.75 7 LYS B C 1
ATOM 1749 O O . LYS B 1 7 ? 21.859 -4.777 -18.641 1 57.75 7 LYS B O 1
ATOM 1754 N N . LEU B 1 8 ? 23.562 -6.258 -18.234 1 57.53 8 LEU B N 1
ATOM 1755 C CA . LEU B 1 8 ? 22.922 -6.691 -17.016 1 57.53 8 LEU B CA 1
ATOM 1756 C C . LEU B 1 8 ? 23.281 -5.777 -15.844 1 57.53 8 LEU B C 1
ATOM 1758 O O . LEU B 1 8 ? 22.469 -5.535 -14.961 1 57.53 8 LEU B O 1
ATOM 1762 N N . LEU B 1 9 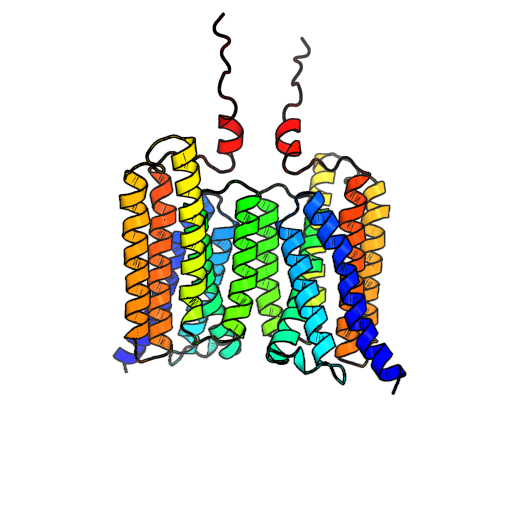? 24.547 -5.289 -15.953 1 60.5 9 LEU B N 1
ATOM 1763 C CA . LEU B 1 9 ? 25 -4.445 -14.852 1 60.5 9 LEU B CA 1
ATOM 1764 C C . LEU B 1 9 ? 24.375 -3.053 -14.953 1 60.5 9 LEU B C 1
ATOM 1766 O O . LEU B 1 9 ? 24.203 -2.375 -13.938 1 60.5 9 LEU B O 1
ATOM 1770 N N . LEU B 1 10 ? 24.016 -2.725 -16.156 1 61.16 10 LEU B N 1
ATOM 1771 C CA . LEU B 1 10 ? 23.516 -1.371 -16.344 1 61.16 10 LEU B CA 1
ATOM 1772 C C . LEU B 1 10 ? 22.156 -1.197 -15.672 1 61.16 10 LEU B C 1
ATOM 1774 O O . LEU B 1 10 ? 21.922 -0.215 -14.961 1 61.16 10 LEU B O 1
ATOM 1778 N N . PRO B 1 11 ? 21.438 -2.252 -15.812 1 63.44 11 PRO B N 1
ATOM 1779 C CA . PRO B 1 11 ? 20.156 -2.062 -15.117 1 63.44 11 PRO B CA 1
ATOM 1780 C C . PRO B 1 11 ? 20.297 -2.115 -13.602 1 63.44 11 PRO B C 1
ATOM 1782 O O . PRO B 1 11 ? 19.578 -1.416 -12.883 1 63.44 11 PRO B O 1
ATOM 1785 N N . THR B 1 12 ? 21.281 -2.852 -13.18 1 65.81 12 THR B N 1
ATOM 1786 C CA . THR B 1 12 ? 21.516 -2.934 -11.742 1 65.81 12 THR B CA 1
ATOM 1787 C C . THR B 1 12 ? 22.047 -1.605 -11.211 1 65.81 12 THR B C 1
ATOM 1789 O O . THR B 1 12 ? 21.562 -1.107 -10.188 1 65.81 12 THR B O 1
ATOM 1792 N N . VAL B 1 13 ? 22.859 -1.033 -11.953 1 67.12 13 VAL B N 1
ATOM 1793 C CA . VAL B 1 13 ? 23.453 0.234 -11.523 1 67.12 13 VAL B CA 1
ATOM 1794 C C . VAL B 1 13 ? 22.453 1.365 -11.75 1 67.12 13 VAL B C 1
ATOM 1796 O O . VAL B 1 13 ? 22.406 2.328 -10.977 1 67.12 13 VAL B O 1
ATOM 1799 N N . SER B 1 14 ? 21.609 1.248 -12.695 1 65.19 14 SER B N 1
ATOM 1800 C CA . SER B 1 14 ? 20.625 2.273 -12.984 1 65.19 14 SER B CA 1
ATOM 1801 C C . SER B 1 14 ? 19.578 2.352 -11.875 1 65.19 14 SER B C 1
ATOM 1803 O O . SER B 1 14 ? 18.969 3.404 -11.656 1 65.19 14 SER B O 1
ATOM 1805 N N . SER B 1 15 ? 19.516 1.224 -11.164 1 71.75 15 SER B N 1
ATOM 1806 C CA . SER B 1 15 ? 18.547 1.237 -10.062 1 71.75 15 SER B CA 1
ATOM 1807 C C . SER B 1 15 ? 19.031 2.131 -8.922 1 71.75 15 SER B C 1
ATOM 1809 O O . SER B 1 15 ? 18.234 2.605 -8.117 1 71.75 15 SER B O 1
ATOM 1811 N N . LEU B 1 16 ? 20.281 2.408 -8.906 1 71.25 16 LEU B N 1
ATOM 1812 C CA . LEU B 1 16 ? 20.859 3.285 -7.891 1 71.25 16 LEU B CA 1
ATOM 1813 C C . LEU B 1 16 ? 20.516 4.742 -8.18 1 71.25 16 LEU B C 1
ATOM 1815 O O . LEU B 1 16 ? 20.719 5.613 -7.328 1 71.25 16 LEU B O 1
ATOM 1819 N N . ALA B 1 17 ? 19.969 4.957 -9.359 1 69.31 17 ALA B N 1
ATOM 1820 C CA . ALA B 1 17 ? 19.531 6.301 -9.727 1 69.31 17 ALA B CA 1
ATOM 1821 C C . ALA B 1 17 ? 18.375 6.762 -8.836 1 69.31 17 ALA B C 1
ATOM 1823 O O . ALA B 1 17 ? 18.078 7.957 -8.758 1 69.31 17 ALA B O 1
ATOM 1824 N N . PHE B 1 18 ? 17.859 5.766 -8.008 1 77.5 18 PHE B N 1
ATOM 1825 C CA . PHE B 1 18 ? 16.766 6.121 -7.109 1 77.5 18 PHE B CA 1
ATOM 1826 C C . PHE B 1 18 ? 17.312 6.668 -5.793 1 77.5 18 PHE B C 1
ATOM 1828 O O . PHE B 1 18 ? 16.562 7.273 -5.016 1 77.5 18 PHE B O 1
ATOM 1835 N N . LEU B 1 19 ? 18.562 6.508 -5.609 1 78.31 19 LEU B N 1
ATOM 1836 C CA . LEU B 1 19 ? 19.141 6.895 -4.324 1 78.31 19 LEU B CA 1
ATOM 1837 C C . LEU B 1 19 ? 19.016 8.398 -4.109 1 78.31 19 LEU B C 1
ATOM 1839 O O . LEU B 1 19 ? 18.625 8.852 -3.031 1 78.31 19 LEU B O 1
ATOM 1843 N N . PRO B 1 20 ? 19.328 9.219 -5.098 1 77.75 20 PRO B N 1
ATOM 1844 C CA . PRO B 1 20 ? 19.141 10.656 -4.895 1 77.75 20 PRO B CA 1
ATOM 1845 C C . PRO B 1 20 ? 17.688 11.031 -4.629 1 77.75 20 PRO B C 1
ATOM 1847 O O . PRO B 1 20 ? 17.406 11.922 -3.82 1 77.75 20 PRO B O 1
ATOM 1850 N N . THR B 1 21 ? 16.844 10.312 -5.215 1 77.88 21 THR B N 1
ATOM 1851 C CA . THR B 1 21 ? 15.422 10.586 -5.027 1 77.88 21 THR B CA 1
ATOM 1852 C C . THR B 1 21 ? 14.992 10.234 -3.607 1 77.88 21 THR B C 1
ATOM 1854 O O . THR B 1 21 ? 14.227 10.977 -2.984 1 77.88 21 THR B O 1
ATOM 1857 N N . VAL B 1 22 ? 15.547 9.172 -3.148 1 83.75 22 VAL B N 1
ATOM 1858 C CA . VAL B 1 22 ? 15.25 8.75 -1.784 1 83.75 22 VAL B CA 1
ATOM 1859 C C . VAL B 1 22 ? 15.781 9.781 -0.796 1 83.75 22 VAL B C 1
ATOM 1861 O O . VAL B 1 22 ? 15.086 10.164 0.146 1 83.75 22 VAL B O 1
ATOM 1864 N N . SER B 1 23 ? 16.969 10.273 -1.063 1 81.44 23 SER B N 1
ATOM 1865 C CA . SER B 1 23 ? 17.609 11.234 -0.175 1 81.44 23 SER B CA 1
ATOM 1866 C C . SER B 1 23 ? 16.875 12.57 -0.19 1 81.44 23 SER B C 1
ATOM 1868 O O . SER B 1 23 ? 16.641 13.172 0.862 1 81.44 23 SER B O 1
ATOM 1870 N N . ILE B 1 24 ? 16.484 12.938 -1.337 1 79.44 24 ILE B N 1
ATOM 1871 C CA . ILE B 1 24 ? 15.773 14.203 -1.477 1 79.44 24 ILE B CA 1
ATOM 1872 C C . ILE B 1 24 ? 14.406 14.109 -0.802 1 79.44 24 ILE B C 1
ATOM 1874 O O . ILE B 1 24 ? 14 15.016 -0.073 1 79.44 24 ILE B O 1
ATOM 1878 N N . ALA B 1 25 ? 13.75 13.047 -1.013 1 81.62 25 ALA B N 1
ATOM 1879 C CA . ALA B 1 25 ? 12.43 12.867 -0.415 1 81.62 25 ALA B CA 1
ATOM 1880 C C . ALA B 1 25 ? 12.523 12.789 1.106 1 81.62 25 ALA B C 1
ATOM 1882 O O . ALA B 1 25 ? 11.68 13.344 1.814 1 81.62 25 ALA B O 1
ATOM 1883 N N . ALA B 1 26 ? 13.539 12.141 1.579 1 80.94 26 ALA B N 1
ATOM 1884 C CA . ALA B 1 26 ? 13.734 12.031 3.023 1 80.94 26 ALA B CA 1
ATOM 1885 C C . ALA B 1 26 ? 14.07 13.383 3.635 1 80.94 26 ALA B C 1
ATOM 1887 O O . ALA B 1 26 ? 13.57 13.727 4.711 1 80.94 26 ALA B O 1
ATOM 1888 N N . LYS B 1 27 ? 14.82 14.172 2.936 1 79.38 27 LYS B N 1
ATOM 1889 C CA . LYS B 1 27 ? 15.211 15.5 3.414 1 79.38 27 LYS B CA 1
ATOM 1890 C C . LYS B 1 27 ? 14.023 16.453 3.418 1 79.38 27 LYS B C 1
ATOM 1892 O O . LYS B 1 27 ? 13.914 17.312 4.297 1 79.38 27 LYS B O 1
ATOM 1897 N N . ARG B 1 28 ? 13.148 16.203 2.506 1 76.94 28 ARG B N 1
ATOM 1898 C CA . ARG B 1 28 ? 11.961 17.047 2.4 1 76.94 28 ARG B CA 1
ATOM 1899 C C . ARG B 1 28 ? 10.836 16.531 3.285 1 76.94 28 ARG B C 1
ATOM 1901 O O . ARG B 1 28 ? 9.734 17.094 3.289 1 76.94 28 ARG B O 1
ATOM 1908 N N . GLN B 1 29 ? 11.07 15.469 3.936 1 77.12 29 GLN B N 1
ATOM 1909 C CA . GLN B 1 29 ? 10.148 14.891 4.914 1 77.12 29 GLN B CA 1
ATOM 1910 C C . GLN B 1 29 ? 8.961 14.227 4.227 1 77.12 29 GLN B C 1
ATOM 1912 O O . GLN B 1 29 ? 7.832 14.289 4.727 1 77.12 29 GLN B O 1
ATOM 1917 N N . PHE B 1 30 ? 9.18 13.852 3.023 1 79.94 30 PHE B N 1
ATOM 1918 C CA . PHE B 1 30 ? 8.25 12.961 2.344 1 79.94 30 PHE B CA 1
ATOM 1919 C C . PHE B 1 30 ? 8.594 11.5 2.633 1 79.94 30 PHE B C 1
ATOM 1921 O O . PHE B 1 30 ? 9.062 10.781 1.747 1 79.94 30 PHE B O 1
ATOM 1928 N N . HIS B 1 31 ? 8.297 11.102 3.781 1 81.56 31 HIS B N 1
ATOM 1929 C CA . HIS B 1 31 ? 8.766 9.805 4.27 1 81.56 31 HIS B CA 1
ATOM 1930 C C . HIS B 1 31 ? 8.047 8.656 3.561 1 81.56 31 HIS B C 1
ATOM 1932 O O . HIS B 1 31 ? 8.656 7.621 3.279 1 81.56 31 HIS B O 1
ATOM 1938 N N . MET B 1 32 ? 6.758 8.859 3.311 1 86.25 32 MET B N 1
ATOM 1939 C CA . MET B 1 32 ? 6.012 7.809 2.621 1 86.25 32 MET B CA 1
ATOM 1940 C C . MET B 1 32 ? 6.578 7.566 1.225 1 86.25 32 MET B C 1
ATOM 1942 O O . MET B 1 32 ? 6.805 6.422 0.832 1 86.25 32 MET B O 1
ATOM 1946 N N . GLU B 1 33 ? 6.887 8.68 0.521 1 85.19 33 GLU B N 1
ATOM 1947 C CA . GLU B 1 33 ? 7.457 8.594 -0.82 1 85.19 33 GLU B CA 1
ATOM 1948 C C . GLU B 1 33 ? 8.867 8.008 -0.783 1 85.19 33 GLU B C 1
ATOM 1950 O O . GLU B 1 33 ? 9.227 7.188 -1.632 1 85.19 33 GLU B O 1
ATOM 1955 N N . ALA B 1 34 ? 9.602 8.438 0.192 1 88.06 34 ALA B N 1
ATOM 1956 C CA . ALA B 1 34 ? 10.969 7.934 0.336 1 88.06 34 ALA B CA 1
ATOM 1957 C C . ALA B 1 34 ? 10.977 6.422 0.537 1 88.06 34 ALA B C 1
ATOM 1959 O O . ALA B 1 34 ? 11.828 5.723 -0.008 1 88.06 34 ALA B O 1
ATOM 1960 N N . MET B 1 35 ? 10.055 5.934 1.242 1 89.94 35 MET B N 1
ATOM 1961 C CA . MET B 1 35 ? 9.961 4.5 1.494 1 89.94 35 MET B CA 1
ATOM 1962 C C . MET B 1 35 ? 9.641 3.742 0.211 1 89.94 35 MET B C 1
ATOM 1964 O O . MET B 1 35 ? 10.211 2.684 -0.051 1 89.94 35 MET B O 1
ATOM 1968 N N . VAL B 1 36 ? 8.727 4.277 -0.533 1 90.81 36 VAL B N 1
ATOM 1969 C CA . VAL B 1 36 ? 8.352 3.645 -1.792 1 90.81 36 VAL B CA 1
ATOM 1970 C C . VAL B 1 36 ? 9.555 3.619 -2.736 1 90.81 36 VAL B C 1
ATOM 1972 O O . VAL B 1 36 ? 9.82 2.605 -3.387 1 90.81 36 VAL B O 1
ATOM 1975 N N . TYR B 1 37 ? 10.32 4.754 -2.73 1 87.62 37 TYR B N 1
ATOM 1976 C CA . TYR B 1 37 ? 11.492 4.824 -3.6 1 87.62 37 TYR B CA 1
ATOM 1977 C C . TYR B 1 37 ? 12.555 3.83 -3.158 1 87.62 37 TYR B C 1
ATOM 1979 O O . TYR B 1 37 ? 13.195 3.186 -3.994 1 87.62 37 TYR B O 1
ATOM 1987 N N . PHE B 1 38 ? 12.75 3.727 -1.978 1 89.88 38 PHE B N 1
ATOM 1988 C CA . PHE B 1 38 ? 13.719 2.771 -1.45 1 89.88 38 PHE B CA 1
ATOM 1989 C C . PHE B 1 38 ? 13.297 1.342 -1.758 1 89.88 38 PHE B C 1
ATOM 1991 O O . PHE B 1 38 ? 14.125 0.507 -2.129 1 89.88 38 PHE B O 1
ATOM 1998 N N . PHE B 1 39 ? 12.062 1.091 -1.513 1 92.25 39 PHE B N 1
ATOM 1999 C CA . PHE B 1 39 ? 11.5 -0.218 -1.83 1 92.25 39 PHE B CA 1
ATOM 2000 C C . PHE B 1 39 ? 11.727 -0.562 -3.297 1 92.25 39 PHE B C 1
ATOM 2002 O O . PHE B 1 39 ? 12.156 -1.671 -3.621 1 92.25 39 PHE B O 1
ATOM 2009 N N . THR B 1 40 ? 11.391 0.365 -4.133 1 88.5 40 THR B N 1
ATOM 2010 C CA . THR B 1 40 ? 11.547 0.162 -5.57 1 88.5 40 THR B CA 1
ATOM 2011 C C . THR B 1 40 ? 13.008 -0.088 -5.926 1 88.5 40 THR B C 1
ATOM 2013 O O . THR B 1 40 ? 13.32 -1.018 -6.672 1 88.5 40 THR B O 1
ATOM 2016 N N . MET B 1 41 ? 13.852 0.739 -5.395 1 87.62 41 MET B N 1
ATOM 2017 C CA . MET B 1 41 ? 15.281 0.589 -5.672 1 87.62 41 MET B CA 1
ATOM 2018 C C . MET B 1 41 ? 15.773 -0.79 -5.254 1 87.62 41 MET B C 1
ATOM 2020 O O . MET B 1 41 ? 16.516 -1.438 -5.988 1 87.62 41 MET B O 1
ATOM 2024 N N . PHE B 1 42 ? 15.406 -1.243 -4.117 1 88.44 42 PHE B N 1
ATOM 2025 C CA . PHE B 1 42 ? 15.844 -2.52 -3.562 1 88.44 42 PHE B CA 1
ATOM 2026 C C . PHE B 1 42 ? 15.43 -3.672 -4.469 1 88.44 42 PHE B C 1
ATOM 2028 O O . PHE B 1 42 ? 16.25 -4.5 -4.852 1 88.44 42 PHE B O 1
ATOM 2035 N N . PHE B 1 43 ? 14.234 -3.713 -4.832 1 89.38 43 PHE B N 1
ATOM 2036 C CA . PHE B 1 43 ? 13.734 -4.859 -5.582 1 89.38 43 PHE B CA 1
ATOM 2037 C C . PHE B 1 43 ? 14.211 -4.805 -7.031 1 89.38 43 PHE B C 1
ATOM 2039 O O . PHE B 1 43 ? 14.453 -5.844 -7.645 1 89.38 43 PHE B O 1
ATOM 2046 N N . VAL B 1 44 ? 14.32 -3.637 -7.57 1 84.5 44 VAL B N 1
ATOM 2047 C CA . VAL B 1 44 ? 14.852 -3.518 -8.922 1 84.5 44 VAL B C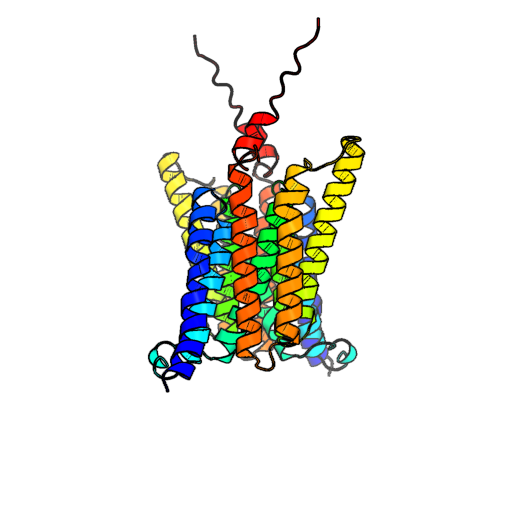A 1
ATOM 2048 C C . VAL B 1 44 ? 16.312 -3.959 -8.945 1 84.5 44 VAL B C 1
ATOM 2050 O O . VAL B 1 44 ? 16.734 -4.711 -9.828 1 84.5 44 VAL B O 1
ATOM 2053 N N . LEU B 1 45 ? 17.031 -3.514 -7.934 1 84.12 45 LEU B N 1
ATOM 2054 C CA . LEU B 1 45 ? 18.438 -3.871 -7.84 1 84.12 45 LEU B CA 1
ATOM 2055 C C . LEU B 1 45 ? 18.609 -5.379 -7.707 1 84.12 45 LEU B C 1
ATOM 2057 O O . LEU B 1 45 ? 19.406 -5.984 -8.43 1 84.12 45 LEU B O 1
ATOM 2061 N N . VAL B 1 46 ? 17.891 -6.023 -6.852 1 85.94 46 VAL B N 1
ATOM 2062 C CA . VAL B 1 46 ? 18.031 -7.449 -6.582 1 85.94 46 VAL B CA 1
ATOM 2063 C C . VAL B 1 46 ? 17.516 -8.25 -7.773 1 85.94 46 VAL B C 1
ATOM 2065 O O . VAL B 1 46 ? 18.078 -9.297 -8.117 1 85.94 46 VAL B O 1
ATOM 2068 N N . CYS B 1 47 ? 16.453 -7.777 -8.359 1 83.44 47 CYS B N 1
ATOM 2069 C CA . CYS B 1 47 ? 15.898 -8.453 -9.516 1 83.44 47 CYS B CA 1
ATOM 2070 C C . CYS B 1 47 ? 16.906 -8.508 -10.656 1 83.44 47 CYS B C 1
ATOM 2072 O O . CYS B 1 47 ? 17.125 -9.562 -11.258 1 83.44 47 CYS B O 1
ATOM 2074 N N . HIS B 1 48 ? 17.516 -7.441 -10.961 1 78.69 48 HIS B N 1
ATOM 2075 C CA . HIS B 1 48 ? 18.5 -7.395 -12.039 1 78.69 48 HIS B CA 1
ATOM 2076 C C . HIS B 1 48 ? 19.766 -8.156 -11.672 1 78.69 48 HIS B C 1
ATOM 2078 O O . HIS B 1 48 ? 20.406 -8.758 -12.531 1 78.69 48 HIS B O 1
ATOM 2084 N N . ALA B 1 49 ? 20.125 -8.086 -10.391 1 79.06 49 ALA B N 1
ATOM 2085 C CA . ALA B 1 49 ? 21.281 -8.852 -9.93 1 79.06 49 ALA B CA 1
ATOM 2086 C C . ALA B 1 49 ? 21.062 -10.344 -10.156 1 79.06 49 ALA B C 1
ATOM 2088 O O . ALA B 1 49 ? 22 -11.07 -10.477 1 79.06 49 ALA B O 1
ATOM 2089 N N . CYS B 1 50 ? 19.828 -10.727 -9.938 1 79.69 50 CYS B N 1
ATOM 2090 C CA . CYS B 1 50 ? 19.5 -12.141 -10.109 1 79.69 50 CYS B CA 1
ATOM 2091 C C . CYS B 1 50 ? 19.406 -12.508 -11.578 1 79.69 50 CYS B C 1
ATOM 2093 O O . CYS B 1 50 ? 19.547 -13.68 -11.945 1 79.69 50 CYS B O 1
ATOM 2095 N N . GLU B 1 51 ? 19.078 -11.656 -12.445 1 74.06 51 GLU B N 1
ATOM 2096 C CA . GLU B 1 51 ? 19 -11.906 -13.883 1 74.06 51 GLU B CA 1
ATOM 2097 C C . GLU B 1 51 ? 20.391 -12.039 -14.492 1 74.06 51 GLU B C 1
ATOM 2099 O O . GLU B 1 51 ? 20.547 -12.672 -15.539 1 74.06 51 GLU B O 1
ATOM 2104 N N . GLY B 1 52 ? 21.312 -11.438 -13.891 1 66.88 52 GLY B N 1
ATOM 2105 C CA . GLY B 1 52 ? 22.656 -11.438 -14.438 1 66.88 52 GLY B CA 1
ATOM 2106 C C . GLY B 1 52 ? 23.453 -12.672 -14.055 1 66.88 52 GLY B C 1
ATOM 2107 O O . GLY B 1 52 ? 23.125 -13.359 -13.086 1 66.88 52 GLY B O 1
ATOM 2108 N N . PRO B 1 53 ? 24.391 -12.906 -14.938 1 65.56 53 PRO B N 1
ATOM 2109 C CA . PRO B 1 53 ? 25.281 -14.023 -14.641 1 65.56 53 PRO B CA 1
ATOM 2110 C C . PRO B 1 53 ? 26.203 -13.734 -13.461 1 65.56 53 PRO B C 1
ATOM 2112 O O . PRO B 1 53 ? 26.656 -12.594 -13.281 1 65.56 53 PRO B O 1
ATOM 2115 N N . GLY B 1 54 ? 26.188 -14.562 -12.352 1 63.97 54 GLY B N 1
ATOM 2116 C CA . GLY B 1 54 ? 27.203 -14.477 -11.312 1 63.97 54 GLY B CA 1
ATOM 2117 C C . GLY B 1 54 ? 26.656 -14.031 -9.969 1 63.97 54 GLY B C 1
ATOM 2118 O O . GLY B 1 54 ? 27.312 -14.164 -8.945 1 63.97 54 GLY B O 1
ATOM 2119 N N . LEU B 1 55 ? 25.609 -13.273 -10.07 1 65.5 55 LEU B N 1
ATOM 2120 C CA . LEU B 1 55 ? 25.156 -12.742 -8.789 1 65.5 55 LEU B CA 1
ATOM 2121 C C . LEU B 1 55 ? 23.953 -13.531 -8.273 1 65.5 55 LEU B C 1
ATOM 2123 O O . LEU B 1 55 ? 23.078 -12.977 -7.586 1 65.5 55 LEU B O 1
ATOM 2127 N N . THR B 1 56 ? 23.984 -14.695 -8.492 1 70.5 56 THR B N 1
ATOM 2128 C CA . THR B 1 56 ? 22.875 -15.562 -8.117 1 70.5 56 THR B CA 1
ATOM 2129 C C . THR B 1 56 ? 22.781 -15.703 -6.602 1 70.5 56 THR B C 1
ATOM 2131 O O . THR B 1 56 ? 21.734 -16.078 -6.074 1 70.5 56 THR B O 1
ATOM 2134 N N . PHE B 1 57 ? 23.969 -15.352 -6.004 1 70.31 57 PHE B N 1
ATOM 2135 C CA . PHE B 1 57 ? 23.938 -15.477 -4.551 1 70.31 57 PHE B CA 1
ATOM 2136 C C . PHE B 1 57 ? 23.016 -14.43 -3.936 1 70.31 57 PHE B C 1
ATOM 2138 O O . PHE B 1 57 ? 22.562 -14.578 -2.797 1 70.31 57 PHE B O 1
ATOM 2145 N N . LEU B 1 58 ? 22.688 -13.414 -4.723 1 70.75 58 LEU B N 1
ATOM 2146 C CA . LEU B 1 58 ? 21.812 -12.367 -4.227 1 70.75 58 LEU B CA 1
ATOM 2147 C C . LEU B 1 58 ? 20.344 -12.734 -4.457 1 70.75 58 LEU B C 1
ATOM 2149 O O . LEU B 1 58 ? 19.453 -12.031 -3.994 1 70.75 58 LEU B O 1
ATOM 2153 N N . CYS B 1 59 ? 20.203 -13.797 -5.02 1 75.62 59 CYS B N 1
ATOM 2154 C CA . CYS B 1 59 ? 18.844 -14.234 -5.324 1 75.62 59 CYS B CA 1
ATOM 2155 C C . CYS B 1 59 ? 18.266 -15.055 -4.18 1 75.62 59 CYS B C 1
ATOM 2157 O O . CYS B 1 59 ? 18 -16.25 -4.34 1 75.62 59 CYS B O 1
ATOM 2159 N N . PHE B 1 60 ? 18.094 -14.398 -3.088 1 78.81 60 PHE B N 1
ATOM 2160 C CA . PHE B 1 60 ? 17.594 -15.062 -1.888 1 78.81 60 PHE B CA 1
ATOM 2161 C C . PHE B 1 60 ? 16.078 -15.211 -1.93 1 78.81 60 PHE B C 1
ATOM 2163 O O . PHE B 1 60 ? 15.492 -15.875 -1.072 1 78.81 60 PHE B O 1
ATOM 2170 N N . MET B 1 61 ? 15.445 -14.641 -2.939 1 82.06 61 MET B N 1
ATOM 2171 C CA . MET B 1 61 ? 14 -14.75 -3.141 1 82.06 61 MET B CA 1
ATOM 2172 C C . MET B 1 61 ? 13.688 -15.297 -4.531 1 82.06 61 MET B C 1
ATOM 2174 O O . MET B 1 61 ? 14.523 -15.242 -5.43 1 82.06 61 MET B O 1
ATOM 2178 N N . LYS B 1 62 ? 12.492 -15.852 -4.602 1 86.62 62 LYS B N 1
ATOM 2179 C CA . LYS B 1 62 ? 12.047 -16.359 -5.898 1 86.62 62 LYS B CA 1
ATOM 2180 C C . LYS B 1 62 ? 12.031 -15.242 -6.941 1 86.62 62 LYS B C 1
ATOM 2182 O O . LYS B 1 62 ? 11.633 -14.109 -6.648 1 86.62 62 LYS B O 1
ATOM 2187 N N . TYR B 1 63 ? 12.492 -15.625 -8.047 1 84.06 63 TYR B N 1
ATOM 2188 C CA . TYR B 1 63 ? 12.57 -14.648 -9.133 1 84.06 63 TYR B CA 1
ATOM 2189 C C . TYR B 1 63 ? 11.195 -14.07 -9.438 1 84.06 63 TYR B C 1
ATOM 2191 O O . TYR B 1 63 ? 11.078 -12.891 -9.781 1 84.06 63 TYR B O 1
ATOM 2199 N N . ASP B 1 64 ? 10.18 -14.922 -9.328 1 86.44 64 ASP B N 1
ATOM 2200 C CA . ASP B 1 64 ? 8.828 -14.445 -9.562 1 86.44 64 ASP B CA 1
ATOM 2201 C C . ASP B 1 64 ? 8.453 -13.336 -8.586 1 86.44 64 ASP B C 1
ATOM 2203 O O . ASP B 1 64 ? 7.812 -12.352 -8.961 1 86.44 64 ASP B O 1
ATOM 2207 N N . LEU B 1 65 ? 8.859 -13.5 -7.426 1 89.06 65 LEU B N 1
ATOM 2208 C CA . LEU B 1 65 ? 8.617 -12.508 -6.383 1 89.06 65 LEU B CA 1
ATOM 2209 C C . LEU B 1 65 ? 9.375 -11.211 -6.676 1 89.06 65 LEU B C 1
ATOM 2211 O O . LEU B 1 65 ? 8.805 -10.125 -6.602 1 89.06 65 LEU B O 1
ATOM 2215 N N . LEU B 1 66 ? 10.617 -11.391 -7.059 1 86.88 66 LEU B N 1
ATOM 2216 C CA . LEU B 1 66 ? 11.453 -10.234 -7.352 1 86.88 66 LEU B CA 1
ATOM 2217 C C . LEU B 1 66 ? 10.93 -9.469 -8.555 1 86.88 66 LEU B C 1
ATOM 2219 O O . LEU B 1 66 ? 10.891 -8.234 -8.547 1 86.88 66 LEU B O 1
ATOM 2223 N N . GLN B 1 67 ? 10.484 -10.195 -9.477 1 85.75 67 GLN B N 1
ATOM 2224 C CA . GLN B 1 67 ? 9.93 -9.578 -10.68 1 85.75 67 GLN B CA 1
ATOM 2225 C C . GLN B 1 67 ? 8.633 -8.844 -10.375 1 85.75 67 GLN B C 1
ATOM 2227 O O . GLN B 1 67 ? 8.414 -7.73 -10.859 1 85.75 67 GLN B O 1
ATOM 2232 N N . TYR B 1 68 ? 7.82 -9.469 -9.633 1 89.69 68 TYR B N 1
ATOM 2233 C CA . TYR B 1 68 ? 6.539 -8.867 -9.281 1 89.69 68 TYR B CA 1
ATOM 2234 C C . TYR B 1 68 ? 6.746 -7.543 -8.555 1 89.69 68 TYR B C 1
ATOM 2236 O O . TYR B 1 68 ? 6.148 -6.527 -8.914 1 89.69 68 TYR B O 1
ATOM 2244 N N . PHE B 1 69 ? 7.574 -7.523 -7.617 1 91.81 69 PHE B N 1
ATOM 2245 C CA . PHE B 1 69 ? 7.719 -6.344 -6.773 1 91.81 69 PHE B CA 1
ATOM 2246 C C . PHE B 1 69 ? 8.578 -5.289 -7.465 1 91.81 69 PHE B C 1
ATOM 2248 O O . PHE B 1 69 ? 8.492 -4.102 -7.137 1 91.81 69 PHE B O 1
ATOM 2255 N N . SER B 1 70 ? 9.398 -5.684 -8.375 1 86.69 70 SER B N 1
ATOM 2256 C CA . SER B 1 70 ? 10.117 -4.703 -9.18 1 86.69 70 SER B CA 1
ATOM 2257 C C . SER B 1 70 ? 9.164 -3.904 -10.062 1 86.69 70 SER B C 1
ATOM 2259 O O . SER B 1 70 ? 9.258 -2.68 -10.141 1 86.69 70 SER B O 1
ATOM 2261 N N . ILE B 1 71 ? 8.25 -4.566 -10.68 1 84.88 71 ILE B N 1
ATOM 2262 C CA . ILE B 1 71 ? 7.262 -3.92 -11.539 1 84.88 71 ILE B CA 1
ATOM 2263 C C . ILE B 1 71 ? 6.293 -3.105 -10.68 1 84.88 71 ILE B C 1
ATOM 2265 O O . ILE B 1 71 ? 5.977 -1.961 -11.016 1 84.88 71 ILE B O 1
ATOM 2269 N N . PHE B 1 72 ? 5.867 -3.713 -9.625 1 90.31 72 PHE B N 1
ATOM 2270 C CA . PHE B 1 72 ? 4.973 -3.045 -8.688 1 90.31 72 PHE B CA 1
ATOM 2271 C C . PHE B 1 72 ? 5.609 -1.768 -8.148 1 90.31 72 PHE B C 1
ATOM 2273 O O . PHE B 1 72 ? 4.977 -0.708 -8.148 1 90.31 72 PHE B O 1
ATOM 2280 N N . GLY B 1 73 ? 6.816 -1.884 -7.707 1 89.88 73 GLY B N 1
ATOM 2281 C CA . GLY B 1 73 ? 7.523 -0.731 -7.176 1 89.88 73 GLY B CA 1
ATOM 2282 C C . GLY B 1 73 ? 7.688 0.388 -8.188 1 89.88 73 GLY B C 1
ATOM 2283 O O . GLY B 1 73 ? 7.504 1.562 -7.855 1 89.88 73 GLY B O 1
ATOM 2284 N N . THR B 1 74 ? 8.023 0.045 -9.336 1 84.88 74 THR B N 1
ATOM 2285 C CA . THR B 1 74 ? 8.219 1.037 -10.391 1 84.88 74 THR B CA 1
ATOM 2286 C C . THR B 1 74 ? 6.914 1.777 -10.68 1 84.88 74 THR B C 1
ATOM 2288 O O . THR B 1 74 ? 6.895 3.008 -10.742 1 84.88 74 THR B O 1
ATOM 2291 N N . ALA B 1 75 ? 5.902 1.017 -10.828 1 86.69 75 ALA B N 1
ATOM 2292 C CA . ALA B 1 75 ? 4.598 1.623 -11.078 1 86.69 75 ALA B CA 1
ATOM 2293 C C . ALA B 1 75 ? 4.168 2.498 -9.898 1 86.69 75 ALA B C 1
ATOM 2295 O O . ALA B 1 75 ? 3.637 3.592 -10.094 1 86.69 75 ALA B O 1
ATOM 2296 N N . LEU B 1 76 ? 4.414 2.021 -8.711 1 90.38 76 LEU B N 1
ATOM 2297 C CA . LEU B 1 76 ? 4.031 2.752 -7.508 1 90.38 76 LEU B CA 1
ATOM 2298 C C . LEU B 1 76 ? 4.848 4.031 -7.363 1 90.38 76 LEU B C 1
ATOM 2300 O O . LEU B 1 76 ? 4.32 5.066 -6.949 1 90.38 76 LEU B O 1
ATOM 2304 N N . SER B 1 77 ? 6.09 3.957 -7.672 1 86.75 77 SER B N 1
ATOM 2305 C CA . SER B 1 77 ? 6.934 5.145 -7.605 1 86.75 77 SER B CA 1
ATOM 2306 C C . SER B 1 77 ? 6.445 6.227 -8.562 1 86.75 77 SER B C 1
ATOM 2308 O O . SER B 1 77 ? 6.477 7.414 -8.234 1 86.75 77 SER B O 1
ATOM 2310 N N . MET B 1 78 ? 6.008 5.836 -9.703 1 83.44 78 MET B N 1
ATOM 2311 C CA . MET B 1 78 ? 5.449 6.789 -10.656 1 83.44 78 MET B CA 1
ATOM 2312 C C . MET B 1 78 ? 4.164 7.41 -10.117 1 83.44 78 MET B C 1
ATOM 2314 O O . MET B 1 78 ? 3.965 8.625 -10.219 1 83.44 78 MET B O 1
ATOM 2318 N N . TRP B 1 79 ? 3.379 6.582 -9.531 1 87.12 79 TRP B N 1
ATOM 2319 C CA . TRP B 1 79 ? 2.111 7.027 -8.961 1 87.12 79 TRP B CA 1
ATOM 2320 C C . TRP B 1 79 ? 2.342 8.055 -7.859 1 87.12 79 TRP B C 1
ATOM 2322 O O . TRP B 1 79 ? 1.762 9.141 -7.879 1 87.12 79 TRP B O 1
ATOM 2332 N N . VAL B 1 80 ? 3.219 7.738 -6.918 1 86.88 80 VAL B N 1
ATOM 2333 C CA . VAL B 1 80 ? 3.443 8.602 -5.766 1 86.88 80 VAL B CA 1
ATOM 2334 C C . VAL B 1 80 ? 4.082 9.914 -6.215 1 86.88 80 VAL B C 1
ATOM 2336 O O . VAL B 1 80 ? 3.791 10.977 -5.66 1 86.88 80 VAL B O 1
ATOM 2339 N N . SER B 1 81 ? 4.93 9.883 -7.199 1 81.69 81 SER B N 1
ATOM 2340 C CA . SER B 1 81 ? 5.57 11.094 -7.707 1 81.69 81 SER B CA 1
ATOM 2341 C C . SER B 1 81 ? 4.559 12.023 -8.367 1 81.69 81 SER B C 1
ATOM 2343 O O . SER B 1 81 ? 4.598 13.234 -8.164 1 81.69 81 SER B O 1
ATOM 2345 N N . LEU B 1 82 ? 3.66 11.492 -9.117 1 81.38 82 LEU B N 1
ATOM 2346 C CA . LEU B 1 82 ? 2.645 12.297 -9.781 1 81.38 82 LEU B CA 1
ATOM 2347 C C . LEU B 1 82 ? 1.673 12.891 -8.773 1 81.38 82 LEU B C 1
ATOM 2349 O O . LEU B 1 82 ? 1.284 14.062 -8.891 1 81.38 82 LEU B O 1
ATOM 2353 N N . ILE B 1 83 ? 1.344 12.109 -7.812 1 84.88 83 ILE B N 1
ATOM 2354 C CA . ILE B 1 83 ? 0.424 12.594 -6.793 1 84.88 83 ILE B CA 1
ATOM 2355 C C . ILE B 1 83 ? 1.103 13.688 -5.961 1 84.88 83 ILE B C 1
ATOM 2357 O O . ILE B 1 83 ? 0.456 14.648 -5.539 1 84.88 83 ILE B O 1
ATOM 2361 N N . ALA B 1 84 ? 2.354 13.508 -5.727 1 79.94 84 ALA B N 1
ATOM 2362 C CA . ALA B 1 84 ? 3.094 14.547 -5.012 1 79.94 84 ALA B CA 1
ATOM 2363 C C . ALA B 1 84 ? 3.105 15.852 -5.793 1 79.94 84 ALA B C 1
ATOM 2365 O O . ALA B 1 84 ? 3.082 16.938 -5.203 1 79.94 84 ALA B O 1
ATOM 2366 N N . LEU B 1 85 ? 3.104 15.781 -7.07 1 73.81 85 LEU B N 1
ATOM 2367 C CA . LEU B 1 85 ? 3.102 16.969 -7.93 1 73.81 85 LEU B CA 1
ATOM 2368 C C . LEU B 1 85 ? 1.773 17.703 -7.832 1 73.81 85 LEU B C 1
ATOM 2370 O O . LEU B 1 85 ? 1.727 18.922 -7.992 1 73.81 85 LEU B O 1
ATOM 2374 N N . ALA B 1 86 ? 0.731 16.969 -7.598 1 77 86 ALA B N 1
ATOM 2375 C CA . ALA B 1 86 ? -0.598 17.562 -7.508 1 77 86 ALA B CA 1
ATOM 2376 C C . ALA B 1 86 ? -0.753 18.359 -6.211 1 77 86 ALA B C 1
ATOM 2378 O O . ALA B 1 86 ? -1.664 19.172 -6.082 1 77 86 ALA B O 1
ATOM 2379 N N . GLU B 1 87 ? 0.109 18.156 -5.281 1 76.94 87 GLU B N 1
ATOM 2380 C CA . GLU B 1 87 ? 0.147 18.906 -4.031 1 76.94 87 GLU B CA 1
ATOM 2381 C C . GLU B 1 87 ? -1.176 18.797 -3.279 1 76.94 87 GLU B C 1
ATOM 2383 O O . GLU B 1 87 ? -1.766 19.812 -2.895 1 76.94 87 GLU B O 1
ATOM 2388 N N . PHE B 1 88 ? -1.596 17.625 -3.045 1 80.31 88 PHE B N 1
ATOM 2389 C CA . PHE B 1 88 ? -2.764 17.406 -2.203 1 80.31 88 PHE B CA 1
ATOM 2390 C C . PHE B 1 88 ? -2.402 17.531 -0.729 1 80.31 88 PHE B C 1
ATOM 2392 O O . PHE B 1 88 ? -1.276 17.219 -0.332 1 80.31 88 PHE B O 1
ATOM 2399 N N . ASP B 1 89 ? -3.303 18.094 -0.006 1 77.5 89 ASP B N 1
ATOM 2400 C CA . ASP B 1 89 ? -3.115 18.156 1.44 1 77.5 89 ASP B CA 1
ATOM 2401 C C . ASP B 1 89 ? -3.504 16.828 2.1 1 77.5 89 ASP B C 1
ATOM 2403 O O . ASP B 1 89 ? -4.219 16.016 1.505 1 77.5 89 ASP B O 1
ATOM 2407 N N . GLU B 1 90 ? -2.869 16.625 3.242 1 77.31 90 GLU B N 1
ATOM 2408 C CA . GLU B 1 90 ? -3.32 15.484 4.031 1 77.31 90 GLU B CA 1
ATOM 2409 C C . GLU B 1 90 ? -4.723 15.711 4.59 1 77.31 90 GLU B C 1
ATOM 2411 O O . GLU B 1 90 ? -5.082 16.844 4.934 1 77.31 90 GLU B O 1
ATOM 2416 N N . PRO B 1 91 ? -5.496 14.719 4.531 1 81.06 91 PRO B N 1
ATOM 2417 C CA . PRO B 1 91 ? -5.309 13.281 4.34 1 81.06 91 PRO B CA 1
ATOM 2418 C C . PRO B 1 91 ? -5.625 12.828 2.916 1 81.06 91 PRO B C 1
ATOM 2420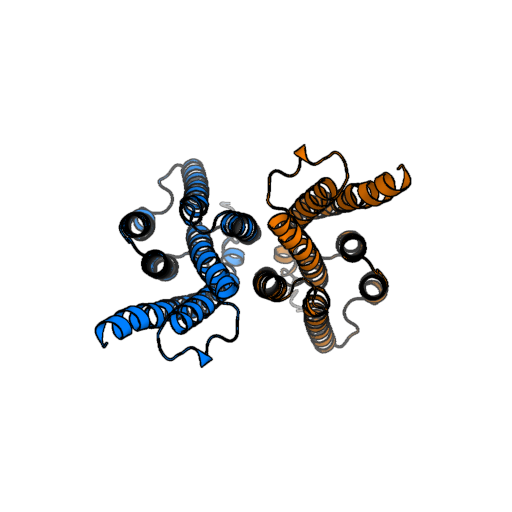 O O . PRO B 1 91 ? -5.637 11.625 2.635 1 81.06 91 PRO B O 1
ATOM 2423 N N . LYS B 1 92 ? -5.891 13.711 2.025 1 84.25 92 LYS B N 1
ATOM 2424 C CA . LYS B 1 92 ? -6.234 13.352 0.652 1 84.25 92 LYS B CA 1
ATOM 2425 C C . LYS B 1 92 ? -5.043 12.719 -0.061 1 84.25 92 LYS B C 1
ATOM 2427 O O . LYS B 1 92 ? -5.215 11.789 -0.853 1 84.25 92 LYS B O 1
ATOM 2432 N N . ARG B 1 93 ? -3.941 13.219 0.238 1 85.81 93 ARG B N 1
ATOM 2433 C CA . ARG B 1 93 ? -2.73 12.695 -0.389 1 85.81 93 ARG B CA 1
ATOM 2434 C C . ARG B 1 93 ? -2.525 11.227 -0.037 1 85.81 93 ARG B C 1
ATOM 2436 O O . ARG B 1 93 ? -2.328 10.391 -0.923 1 85.81 93 ARG B O 1
ATOM 2443 N N . SER B 1 94 ? -2.605 10.945 1.214 1 86.06 94 SER B N 1
ATOM 2444 C CA . SER B 1 94 ? -2.387 9.57 1.669 1 86.06 94 SER B CA 1
ATOM 2445 C C . SER B 1 94 ? -3.49 8.641 1.176 1 86.06 94 SER B C 1
ATOM 2447 O O . SER B 1 94 ? -3.24 7.469 0.892 1 86.06 94 SER B O 1
ATOM 2449 N N . THR B 1 95 ? -4.668 9.227 1.074 1 88.19 95 THR B N 1
ATOM 2450 C CA . THR B 1 95 ? -5.781 8.438 0.557 1 88.19 95 THR B CA 1
ATOM 2451 C C . THR B 1 95 ? -5.559 8.086 -0.912 1 88.19 95 THR B C 1
ATOM 2453 O O . THR B 1 95 ? -5.777 6.949 -1.326 1 88.19 95 THR B O 1
ATOM 2456 N N . LEU B 1 96 ? -5.133 9.008 -1.614 1 91.5 96 LEU B N 1
ATOM 2457 C CA . LEU B 1 96 ? -4.883 8.781 -3.035 1 91.5 96 LEU B CA 1
ATOM 2458 C C . LEU B 1 96 ? -3.709 7.828 -3.238 1 91.5 96 LEU B C 1
ATOM 2460 O O . LEU B 1 96 ? -3.725 7.004 -4.152 1 91.5 96 LEU B O 1
ATOM 2464 N N . VAL B 1 97 ? -2.721 7.941 -2.422 1 90.38 97 VAL B N 1
ATOM 2465 C CA . VAL B 1 97 ? -1.573 7.043 -2.504 1 90.38 97 VAL B CA 1
ATOM 2466 C C . VAL B 1 97 ? -2.014 5.613 -2.195 1 90.38 97 VAL B C 1
ATOM 2468 O O . VAL B 1 97 ? -1.626 4.676 -2.895 1 90.38 97 VAL B O 1
ATOM 2471 N N . MET B 1 98 ? -2.812 5.473 -1.168 1 92.12 98 MET B N 1
ATOM 2472 C CA . MET B 1 98 ? -3.309 4.145 -0.809 1 92.12 98 MET B CA 1
ATOM 2473 C C . MET B 1 98 ? -4.168 3.564 -1.926 1 92.12 98 MET B C 1
ATOM 2475 O O . MET B 1 98 ? -4.094 2.369 -2.213 1 92.12 98 MET B O 1
ATOM 2479 N N . PHE B 1 99 ? -4.961 4.402 -2.535 1 93.12 99 PHE B N 1
ATOM 2480 C CA . PHE B 1 99 ? -5.758 3.977 -3.68 1 93.12 99 PHE B CA 1
ATOM 2481 C C . PHE B 1 99 ? -4.863 3.42 -4.781 1 93.12 99 PHE B C 1
ATOM 2483 O O . PHE B 1 99 ? -5.164 2.373 -5.359 1 93.12 99 PHE B O 1
ATOM 2490 N N . GLY B 1 100 ? -3.826 4.141 -5.012 1 93.25 100 GLY B N 1
ATOM 2491 C CA . GLY B 1 100 ? -2.883 3.682 -6.016 1 93.25 100 GLY B CA 1
ATOM 2492 C C . GLY B 1 100 ? -2.195 2.383 -5.645 1 93.25 100 GLY B C 1
ATOM 2493 O O . GLY B 1 100 ? -2.057 1.486 -6.477 1 93.25 100 GLY B O 1
ATOM 2494 N N . VAL B 1 101 ? -1.761 2.26 -4.395 1 93.62 101 VAL B N 1
ATOM 2495 C CA . VAL B 1 101 ? -1.072 1.067 -3.91 1 93.62 101 VAL B CA 1
ATOM 2496 C C . VAL B 1 101 ? -1.947 -0.163 -4.137 1 93.62 101 VAL B C 1
ATOM 2498 O O . VAL B 1 101 ? -1.488 -1.166 -4.688 1 93.62 101 VAL B O 1
ATOM 2501 N N . LEU B 1 102 ? -3.229 -0.059 -3.775 1 93.94 102 LEU B N 1
ATOM 2502 C CA . LEU B 1 102 ? -4.129 -1.207 -3.816 1 93.94 102 LEU B CA 1
ATOM 2503 C C . LEU B 1 102 ? -4.496 -1.557 -5.254 1 93.94 102 LEU B C 1
ATOM 2505 O O . LEU B 1 102 ? -4.484 -2.73 -5.633 1 93.94 102 LEU B O 1
ATOM 2509 N N . THR B 1 103 ? -4.738 -0.587 -6.109 1 92.44 103 THR B N 1
ATOM 2510 C CA . THR B 1 103 ? -5.164 -0.842 -7.48 1 92.44 103 THR B CA 1
ATOM 2511 C C . THR B 1 103 ? -3.996 -1.347 -8.328 1 92.44 103 THR B C 1
ATOM 2513 O O . THR B 1 103 ? -4.16 -2.256 -9.141 1 92.44 103 THR B O 1
ATOM 2516 N N . ILE B 1 104 ? -2.83 -0.777 -8.078 1 93.06 104 ILE B N 1
ATOM 2517 C CA . ILE B 1 104 ? -1.655 -1.187 -8.844 1 93.06 104 ILE B CA 1
ATOM 2518 C C . ILE B 1 104 ? -1.265 -2.613 -8.461 1 93.06 104 ILE B C 1
ATOM 2520 O O . ILE B 1 104 ? -0.892 -3.412 -9.328 1 93.06 104 ILE B O 1
ATOM 2524 N N . ALA B 1 105 ? -1.35 -2.914 -7.176 1 94.06 105 ALA B N 1
ATOM 2525 C CA . ALA B 1 105 ? -1.024 -4.266 -6.727 1 94.06 105 ALA B CA 1
ATOM 2526 C C . ALA B 1 105 ? -1.897 -5.301 -7.426 1 94.06 105 ALA B C 1
ATOM 2528 O O . ALA B 1 105 ? -1.397 -6.324 -7.902 1 94.06 105 ALA B O 1
ATOM 2529 N N . VAL B 1 106 ? -3.168 -5.023 -7.539 1 92.25 106 VAL B N 1
ATOM 2530 C CA . VAL B 1 106 ? -4.109 -5.965 -8.141 1 92.25 106 VAL B CA 1
ATOM 2531 C C . VAL B 1 106 ? -3.857 -6.059 -9.641 1 92.25 106 VAL B C 1
ATOM 2533 O O . VAL B 1 106 ? -3.842 -7.156 -10.211 1 92.25 106 VAL B O 1
ATOM 2536 N N . ARG B 1 107 ? -3.645 -4.973 -10.242 1 89.44 107 ARG B N 1
ATOM 2537 C CA . ARG B 1 107 ? -3.459 -4.938 -11.688 1 89.44 107 ARG B CA 1
ATOM 2538 C C . ARG B 1 107 ? -2.219 -5.723 -12.102 1 89.44 107 ARG B C 1
ATOM 2540 O O . ARG B 1 107 ? -2.25 -6.477 -13.078 1 89.44 107 ARG B O 1
ATOM 2547 N N . ILE B 1 108 ? -1.166 -5.535 -11.367 1 89.31 108 ILE B N 1
ATOM 2548 C CA . ILE B 1 108 ? 0.087 -6.191 -11.719 1 89.31 108 ILE B CA 1
ATOM 2549 C C . ILE B 1 108 ? -0.026 -7.691 -11.453 1 89.31 108 ILE B C 1
ATOM 2551 O O . ILE B 1 108 ? 0.523 -8.508 -12.203 1 89.31 108 ILE B O 1
ATOM 2555 N N . TYR B 1 109 ? -0.7 -8.039 -10.336 1 89.88 109 TYR B N 1
ATOM 2556 C CA . TYR B 1 109 ? -0.88 -9.461 -10.055 1 89.88 109 TYR B CA 1
ATOM 2557 C C . TYR B 1 109 ? -1.719 -10.133 -11.133 1 89.88 109 TYR B C 1
ATOM 2559 O O . TYR B 1 109 ? -1.483 -11.297 -11.477 1 89.88 109 TYR B O 1
ATOM 2567 N N . HIS B 1 110 ? -2.67 -9.414 -11.633 1 86.25 110 HIS B N 1
ATOM 2568 C CA . HIS B 1 110 ? -3.545 -9.945 -12.672 1 86.25 110 HIS B CA 1
ATOM 2569 C C . HIS B 1 110 ? -2.793 -10.125 -13.992 1 86.25 110 HIS B C 1
ATOM 2571 O O . HIS B 1 110 ? -2.877 -11.188 -14.617 1 86.25 110 HIS B O 1
ATOM 2577 N N . ASP B 1 111 ? -2.162 -9.109 -14.438 1 84.62 111 ASP B N 1
ATOM 2578 C CA . ASP B 1 111 ? -1.405 -9.133 -15.68 1 84.62 111 ASP B CA 1
ATOM 2579 C C . ASP B 1 111 ? -0.151 -8.266 -15.578 1 84.62 111 ASP B C 1
ATOM 2581 O O . ASP B 1 111 ? -0.212 -7.051 -15.773 1 84.62 111 ASP B O 1
ATOM 2585 N N . ARG B 1 112 ? 0.946 -8.953 -15.352 1 79.75 112 ARG B N 1
ATOM 2586 C CA . ARG B 1 112 ? 2.207 -8.25 -15.141 1 79.75 112 ARG B CA 1
ATOM 2587 C C . ARG B 1 112 ? 2.748 -7.691 -16.453 1 79.75 112 ARG B C 1
ATOM 2589 O O . ARG B 1 112 ? 3.518 -6.73 -16.453 1 79.75 112 ARG B O 1
ATOM 2596 N N . TRP B 1 113 ? 2.312 -8.266 -17.484 1 73.12 113 TRP B N 1
ATOM 2597 C CA . TRP B 1 113 ? 2.912 -7.922 -18.766 1 73.12 113 TRP B CA 1
ATOM 2598 C C . TRP B 1 113 ? 1.942 -7.117 -19.625 1 73.12 113 TRP B C 1
ATOM 2600 O O . TRP B 1 113 ? 2.219 -6.844 -20.797 1 73.12 113 TRP B O 1
ATOM 2610 N N . GLY B 1 114 ? 0.876 -6.809 -18.969 1 73.56 114 GLY B N 1
ATOM 2611 C CA . GLY B 1 114 ? -0.116 -6.074 -19.75 1 73.56 114 GLY B CA 1
ATOM 2612 C C . GLY B 1 114 ? 0.218 -4.605 -19.906 1 73.56 114 GLY B C 1
ATOM 2613 O O . GLY B 1 114 ? 0.996 -4.055 -19.125 1 73.56 114 GLY B O 1
ATOM 2614 N N . TYR B 1 115 ? -0.203 -4.027 -20.922 1 66.38 115 TYR B N 1
ATOM 2615 C CA . TYR B 1 115 ? -0.009 -2.607 -21.203 1 66.38 115 TYR B CA 1
ATOM 2616 C C . TYR B 1 115 ? -0.648 -1.749 -20.109 1 66.38 115 TYR B C 1
ATOM 2618 O O . TYR B 1 115 ? -0.251 -0.599 -19.906 1 66.38 115 TYR B O 1
ATOM 2626 N N . GLY B 1 116 ? -1.47 -2.309 -19.406 1 73.56 116 GLY B N 1
ATOM 2627 C CA . GLY B 1 116 ? -2.217 -1.541 -18.422 1 73.56 116 GLY B CA 1
ATOM 2628 C C . GLY B 1 116 ? -1.483 -1.386 -17.094 1 73.56 116 GLY B C 1
ATOM 2629 O O . GLY B 1 116 ? -1.911 -0.623 -16.234 1 73.56 116 GLY B O 1
ATOM 2630 N N . VAL B 1 117 ? -0.319 -1.954 -17 1 78 117 VAL B N 1
ATOM 2631 C CA . VAL B 1 117 ? 0.39 -1.978 -15.727 1 78 117 VAL B CA 1
ATOM 2632 C C . VAL B 1 117 ? 0.963 -0.594 -15.43 1 78 117 VAL B C 1
ATOM 2634 O O . VAL B 1 117 ? 0.895 -0.119 -14.297 1 78 117 VAL B O 1
ATOM 2637 N N . TYR B 1 118 ? 1.436 0.109 -16.469 1 76.38 118 TYR B N 1
ATOM 2638 C CA . TYR B 1 118 ? 1.994 1.439 -16.266 1 76.38 118 TYR B CA 1
ATOM 2639 C C . TYR B 1 118 ? 1.041 2.516 -16.766 1 76.38 118 TYR B C 1
ATOM 2641 O O . TYR B 1 118 ? 0.874 3.557 -16.125 1 76.38 118 TYR B O 1
ATOM 2649 N N . SER B 1 119 ? 0.372 2.176 -17.828 1 78.19 119 SER B N 1
ATOM 2650 C CA . SER B 1 119 ? -0.51 3.168 -18.438 1 78.19 119 SER B CA 1
ATOM 2651 C C . SER B 1 119 ? -1.739 3.42 -17.562 1 78.19 119 SER B C 1
ATOM 2653 O O . SER B 1 119 ? -2.277 4.527 -17.562 1 78.19 119 SER B O 1
ATOM 2655 N N . GLY B 1 120 ? -2.199 2.412 -16.922 1 80.81 120 GLY B N 1
ATOM 2656 C CA . GLY B 1 120 ? -3.35 2.58 -16.047 1 80.81 120 GLY B CA 1
ATOM 2657 C C . GLY B 1 120 ? -3.113 3.58 -14.938 1 80.81 120 GLY B C 1
ATOM 2658 O O . GLY B 1 120 ? -3.771 4.621 -14.875 1 80.81 120 GLY B O 1
ATOM 2659 N N . PRO B 1 121 ? -2.152 3.342 -14.117 1 84.31 121 PRO B N 1
ATOM 2660 C CA . PRO B 1 121 ? -1.859 4.266 -13.016 1 84.31 121 PRO B CA 1
ATOM 2661 C C . PRO B 1 121 ? -1.439 5.648 -13.5 1 84.31 121 PRO B C 1
ATOM 2663 O O . PRO B 1 121 ? -1.822 6.66 -12.906 1 84.31 121 PRO B O 1
ATOM 2666 N N . ILE B 1 122 ? -0.706 5.727 -14.531 1 80.5 122 ILE B N 1
ATOM 2667 C CA . ILE B 1 122 ? -0.278 7.012 -15.07 1 80.5 122 ILE B CA 1
ATOM 2668 C C . ILE B 1 122 ? -1.493 7.797 -15.562 1 80.5 122 ILE B C 1
ATOM 2670 O O . ILE B 1 122 ? -1.645 8.977 -15.25 1 80.5 122 ILE B O 1
ATOM 2674 N N . GLY B 1 123 ? -2.312 7.074 -16.359 1 82.69 123 GLY B N 1
ATOM 2675 C CA . GLY B 1 123 ? -3.514 7.723 -16.859 1 82.69 123 GLY B CA 1
ATOM 2676 C C . GLY B 1 123 ? -4.418 8.234 -15.75 1 82.69 123 GLY B C 1
ATOM 2677 O O . GLY B 1 123 ? -4.926 9.359 -15.828 1 82.69 123 GLY B O 1
ATOM 2678 N N . THR B 1 124 ? -4.562 7.48 -14.75 1 88.25 124 THR B N 1
ATOM 2679 C CA . THR B 1 124 ? -5.41 7.871 -13.625 1 88.25 124 THR B CA 1
ATOM 2680 C C . THR B 1 124 ? -4.793 9.039 -12.859 1 88.25 124 THR B C 1
ATOM 2682 O O . THR B 1 124 ? -5.496 9.969 -12.469 1 88.25 124 THR B O 1
ATOM 2685 N N . ALA B 1 125 ? -3.541 9 -12.641 1 86.94 125 ALA B N 1
ATOM 2686 C CA . ALA B 1 125 ? -2.867 10.086 -11.93 1 86.94 125 ALA B CA 1
ATOM 2687 C C . ALA B 1 125 ? -2.973 11.398 -12.703 1 86.94 125 ALA B C 1
ATOM 2689 O O . ALA B 1 125 ? -3.23 12.453 -12.117 1 86.94 125 ALA B O 1
ATOM 2690 N N . VAL B 1 126 ? -2.803 11.328 -13.992 1 81.56 126 VAL B N 1
ATOM 2691 C CA . VAL B 1 126 ? -2.895 12.523 -14.828 1 81.56 126 VAL B CA 1
ATOM 2692 C C . VAL B 1 126 ? -4.312 13.086 -14.773 1 81.56 126 VAL B C 1
ATOM 2694 O O . VAL B 1 126 ? -4.508 14.297 -14.719 1 81.56 126 VAL B O 1
ATOM 2697 N N . LEU B 1 127 ? -5.199 12.195 -14.781 1 85.62 127 LEU B N 1
ATOM 2698 C CA . LEU B 1 127 ? -6.59 12.625 -14.68 1 85.62 127 LEU B CA 1
ATOM 2699 C C . LEU B 1 127 ? -6.84 13.352 -13.359 1 85.62 127 LEU B C 1
ATOM 2701 O O . LEU B 1 127 ? -7.473 14.406 -13.344 1 85.62 127 LEU B O 1
ATOM 2705 N N . VAL B 1 128 ? -6.348 12.852 -12.297 1 87.44 128 VAL B N 1
ATOM 2706 C CA . VAL B 1 128 ? -6.535 13.438 -10.969 1 87.44 128 VAL B CA 1
ATOM 2707 C C . VAL B 1 128 ? -5.891 14.812 -10.914 1 87.44 128 VAL B C 1
ATOM 2709 O O . VAL B 1 128 ? -6.484 15.766 -10.406 1 87.44 128 VAL B O 1
ATOM 2712 N N . ILE B 1 129 ? -4.746 14.898 -11.438 1 82 129 ILE B N 1
ATOM 2713 C CA . ILE B 1 129 ? -4.023 16.156 -11.438 1 82 129 ILE B CA 1
ATOM 2714 C C . ILE B 1 129 ? -4.77 17.188 -12.289 1 82 129 ILE B C 1
ATOM 2716 O O . ILE B 1 129 ? -4.922 18.344 -11.883 1 82 129 ILE B O 1
ATOM 2720 N N . THR B 1 130 ? -5.188 16.75 -13.422 1 81.75 130 THR B N 1
ATOM 2721 C CA . THR B 1 130 ? -5.883 17.641 -14.344 1 81.75 130 THR B CA 1
ATOM 2722 C C . THR B 1 130 ? -7.168 18.172 -13.711 1 81.75 130 THR B C 1
ATOM 2724 O O . THR B 1 130 ? -7.477 19.359 -13.82 1 81.75 130 THR B O 1
ATOM 2727 N N . VAL B 1 131 ? -7.82 17.344 -13.109 1 85.06 131 VAL B N 1
ATOM 2728 C CA . VAL B 1 131 ? -9.062 17.734 -12.461 1 85.06 131 VAL B CA 1
ATOM 2729 C C . VAL B 1 131 ? -8.773 18.75 -11.352 1 85.06 131 VAL B C 1
ATOM 2731 O O . VAL B 1 131 ? -9.477 19.766 -11.219 1 85.06 131 VAL B O 1
ATOM 2734 N N . LYS B 1 132 ? -7.797 18.469 -10.547 1 83.19 132 LYS B N 1
ATOM 2735 C CA . LYS B 1 132 ? -7.438 19.406 -9.484 1 83.19 132 LYS B CA 1
ATOM 2736 C C . LYS B 1 132 ? -7.02 20.75 -10.062 1 83.19 132 LYS B C 1
ATOM 2738 O O . LYS B 1 132 ? -7.414 21.797 -9.547 1 83.19 132 LYS B O 1
ATOM 2743 N N . TRP B 1 133 ? -6.188 20.688 -11.078 1 78.12 133 TRP B N 1
ATOM 2744 C CA . TRP B 1 133 ? -5.703 21.922 -11.68 1 78.12 133 TRP B CA 1
ATOM 2745 C C . TRP B 1 133 ? -6.855 22.719 -12.289 1 78.12 133 TRP B C 1
ATOM 2747 O O . TRP B 1 133 ? -6.895 23.953 -12.188 1 78.12 133 TRP B O 1
ATOM 2757 N N . LEU B 1 134 ? -7.762 22.031 -12.906 1 82.19 134 LEU B N 1
ATOM 2758 C CA . LEU B 1 134 ? -8.914 22.688 -13.5 1 82.19 134 LEU B CA 1
ATOM 2759 C C . LEU B 1 134 ? -9.781 23.328 -12.43 1 82.19 134 LEU B C 1
ATOM 2761 O O . LEU B 1 134 ? -10.305 24.438 -12.617 1 82.19 134 LEU B O 1
ATOM 2765 N N . ARG B 1 135 ? -9.961 22.641 -11.406 1 82 135 ARG B N 1
ATOM 2766 C CA . ARG B 1 135 ? -10.742 23.172 -10.297 1 82 135 ARG B CA 1
ATOM 2767 C C . ARG B 1 135 ? -10.086 24.406 -9.703 1 82 135 ARG B C 1
ATOM 2769 O O . ARG B 1 135 ? -10.758 25.391 -9.367 1 82 135 ARG B O 1
ATOM 2776 N N . MET B 1 136 ? -8.789 24.281 -9.516 1 80.81 136 MET B N 1
ATOM 2777 C CA . MET B 1 136 ? -8.055 25.406 -8.961 1 80.81 136 MET B CA 1
ATOM 2778 C C . MET B 1 136 ? -8.102 26.609 -9.906 1 80.81 136 MET B C 1
ATOM 2780 O O . MET B 1 136 ? -8.148 27.75 -9.453 1 80.81 136 MET B O 1
ATOM 2784 N N . MET B 1 137 ? -8.039 26.281 -11.172 1 79.75 137 MET B N 1
ATOM 2785 C CA . MET B 1 137 ? -8.133 27.344 -12.172 1 79.75 137 MET B CA 1
ATOM 2786 C C . MET B 1 137 ? -9.492 28.031 -12.109 1 79.75 137 MET B C 1
ATOM 2788 O O . MET B 1 137 ? -9.578 29.25 -12.258 1 79.75 137 MET B O 1
ATOM 2792 N N . LYS B 1 138 ? -10.398 27.25 -11.953 1 82.12 138 LYS B N 1
ATOM 2793 C CA . LYS B 1 138 ? -11.75 27.797 -11.859 1 82.12 138 LYS B CA 1
ATOM 2794 C C . LYS B 1 138 ? -11.914 28.641 -10.594 1 82.12 138 LYS B C 1
ATOM 2796 O O . LYS B 1 138 ? -12.555 29.688 -10.617 1 82.12 138 LYS B O 1
ATOM 2801 N N . GLU B 1 139 ? -11.336 28.109 -9.562 1 81.19 139 GLU B N 1
ATOM 2802 C CA . GLU B 1 139 ? -11.461 28.812 -8.281 1 81.19 139 GLU B CA 1
ATOM 2803 C C . GLU B 1 139 ? -10.664 30.109 -8.281 1 81.19 139 GLU B C 1
ATOM 2805 O O . GLU B 1 139 ? -11.117 31.125 -7.746 1 81.19 139 GLU B O 1
ATOM 2810 N N . LYS B 1 140 ? -9.461 29.953 -8.812 1 77.31 140 LYS B N 1
ATOM 2811 C CA . LYS B 1 140 ? -8.586 31.125 -8.805 1 77.31 140 LYS B CA 1
ATOM 2812 C C . LYS B 1 140 ? -8.852 32 -10.016 1 77.31 140 LYS B C 1
ATOM 2814 O O . LYS B 1 140 ? -8.312 33.125 -10.117 1 77.31 140 LYS B O 1
ATOM 2819 N N . LYS B 1 141 ? -9.773 31.609 -10.844 1 74.31 141 LYS B N 1
ATOM 2820 C CA . LYS B 1 141 ? -10.078 32.375 -12.055 1 74.31 141 LYS B CA 1
ATOM 2821 C C . LYS B 1 141 ? -8.805 32.719 -12.82 1 74.31 141 LYS B C 1
ATOM 2823 O O . LYS B 1 141 ? -8.617 33.844 -13.258 1 74.31 141 LYS B O 1
ATOM 2828 N N . GLY B 1 142 ? -7.758 32 -12.656 1 65.38 142 GLY B N 1
ATOM 2829 C CA . GLY B 1 142 ? -6.48 32.156 -13.336 1 65.38 142 GLY B CA 1
ATOM 2830 C C . GLY B 1 142 ? -5.777 30.859 -13.617 1 65.38 142 GLY B C 1
ATOM 2831 O O . GLY B 1 142 ? -6.25 29.781 -13.219 1 65.38 142 GLY B O 1
ATOM 2832 N N . LEU B 1 143 ? -4.727 31.062 -14.461 1 58.66 143 LEU B N 1
ATOM 2833 C CA . LEU B 1 143 ? -3.955 29.891 -14.828 1 58.66 143 LEU B CA 1
ATOM 2834 C C . LEU B 1 143 ? -3.33 29.234 -13.594 1 58.66 143 LEU B C 1
ATOM 2836 O O . LEU B 1 143 ? -2.744 29.938 -12.758 1 58.66 143 LEU B O 1
ATOM 2840 N N . TYR B 1 144 ? -3.732 28.109 -13.086 1 62.59 144 TYR B N 1
ATOM 2841 C CA . TYR B 1 144 ? -3.104 27.297 -12.055 1 62.59 144 TYR B CA 1
ATOM 2842 C C . TYR B 1 144 ? -2.648 25.953 -12.617 1 62.59 144 TYR B C 1
ATOM 2844 O O . TYR B 1 144 ? -3.383 25.312 -13.375 1 62.59 144 TYR B O 1
ATOM 2852 N N . PRO B 1 145 ? -1.479 25.531 -12.094 1 64.69 145 PRO B N 1
ATOM 2853 C CA . PRO B 1 145 ? -0.416 26.234 -11.375 1 64.69 145 PRO B CA 1
ATOM 2854 C C . PRO B 1 145 ? 0.315 27.25 -12.25 1 64.69 145 PRO B C 1
ATOM 2856 O O . PRO B 1 145 ? -0.025 27.422 -13.422 1 64.69 145 PRO B O 1
ATOM 2859 N N . ASP B 1 146 ? 1.301 27.953 -11.578 1 60.38 146 ASP B N 1
ATOM 2860 C CA . ASP B 1 146 ? 2.082 28.953 -12.305 1 60.38 146 ASP B CA 1
ATOM 2861 C C . ASP B 1 146 ? 2.709 28.359 -13.562 1 60.38 146 ASP B C 1
ATOM 2863 O O . ASP B 1 146 ? 2.936 27.141 -13.633 1 60.38 146 ASP B O 1
ATOM 2867 N N . LYS B 1 147 ? 2.746 29.078 -14.641 1 61.47 147 LYS B N 1
ATOM 2868 C CA . LYS B 1 147 ? 3.275 28.688 -15.945 1 61.47 147 LYS B CA 1
ATOM 2869 C C . LYS B 1 147 ? 4.586 27.922 -15.797 1 61.47 147 LYS B C 1
ATOM 2871 O O . LYS B 1 147 ? 4.906 27.078 -16.625 1 61.47 147 LYS B O 1
ATOM 2876 N N . SER B 1 148 ? 5.262 28.219 -14.766 1 58 148 SER B N 1
ATOM 2877 C CA . SER B 1 148 ? 6.547 27.547 -14.547 1 58 148 SER B CA 1
ATOM 2878 C C . SER B 1 148 ? 6.363 26.078 -14.234 1 58 148 SER B C 1
ATOM 2880 O O . SER B 1 148 ? 7.16 25.234 -14.672 1 58 148 SER B O 1
ATOM 2882 N N . VAL B 1 149 ? 5.309 25.844 -13.602 1 60.91 149 VAL B N 1
ATOM 2883 C CA . VAL B 1 149 ? 5.078 24.453 -13.219 1 60.91 149 VAL B CA 1
ATOM 2884 C C . VAL B 1 149 ? 4.711 23.641 -14.461 1 60.91 149 VAL B C 1
ATOM 2886 O O . VAL B 1 149 ? 5.137 22.5 -14.602 1 60.91 149 VAL B O 1
ATOM 2889 N N . TYR B 1 150 ? 4.023 24.266 -15.297 1 59.78 150 TYR B N 1
ATOM 2890 C CA . TYR B 1 150 ? 3.639 23.594 -16.531 1 59.78 150 TYR B CA 1
ATOM 2891 C C . TYR B 1 150 ? 4.863 23.297 -17.391 1 59.78 150 TYR B C 1
ATOM 2893 O O . TYR B 1 150 ? 4.973 22.203 -17.969 1 59.78 150 TYR B O 1
ATOM 2901 N N . THR B 1 151 ? 5.711 24.125 -17.438 1 55.25 151 THR B N 1
ATOM 2902 C CA . THR B 1 151 ? 6.863 23.969 -18.312 1 55.25 151 THR B CA 1
ATOM 2903 C C . THR B 1 151 ? 7.949 23.125 -17.641 1 55.25 151 THR B C 1
ATOM 2905 O O . THR B 1 151 ? 8.648 22.375 -18.312 1 55.25 151 THR B O 1
ATOM 2908 N N . GLN B 1 152 ? 7.98 23.281 -16.391 1 55 152 GLN B N 1
ATOM 2909 C CA . GLN B 1 152 ? 9.117 22.656 -15.742 1 55 152 GLN B CA 1
ATOM 2910 C C . GLN B 1 152 ? 8.75 21.266 -15.219 1 55 152 GLN B C 1
ATOM 2912 O O . GLN B 1 152 ? 9.609 20.375 -15.133 1 55 152 GLN B O 1
ATOM 2917 N N . GLN B 1 153 ? 7.5 21.172 -14.992 1 59.5 153 GLN B N 1
ATOM 2918 C CA . GLN B 1 153 ? 7.156 19.891 -14.375 1 59.5 153 GLN B CA 1
ATOM 2919 C C . GLN B 1 153 ? 6.262 19.062 -15.297 1 59.5 153 GLN B C 1
ATOM 2921 O O . GLN B 1 153 ? 6.594 17.922 -15.617 1 59.5 153 GLN B O 1
ATOM 2926 N N . VAL B 1 154 ? 5.305 19.672 -15.789 1 62.22 154 VAL B N 1
ATOM 2927 C CA . VAL B 1 154 ? 4.348 18.922 -16.594 1 62.22 154 VAL B CA 1
ATOM 2928 C C . VAL B 1 154 ? 4.977 18.562 -17.938 1 62.22 154 VAL B C 1
ATOM 2930 O O . VAL B 1 154 ? 4.801 17.438 -18.422 1 62.22 154 VAL B O 1
ATOM 2933 N N . GLY B 1 155 ? 5.719 19.469 -18.422 1 58.31 155 GLY B N 1
ATOM 2934 C CA . GLY B 1 155 ? 6.359 19.219 -19.703 1 58.31 155 GLY B CA 1
ATOM 2935 C C . GLY B 1 155 ? 7.309 18.031 -19.672 1 58.31 155 GLY B C 1
ATOM 2936 O O . GLY B 1 155 ? 7.09 17.031 -20.359 1 58.31 155 GLY B O 1
ATOM 2937 N N . PRO B 1 156 ? 8.25 18.219 -18.844 1 59.34 156 PRO B N 1
ATOM 2938 C CA . PRO B 1 156 ? 9.211 17.125 -18.766 1 59.34 156 PRO B CA 1
ATOM 2939 C C . PRO B 1 156 ? 8.578 15.812 -18.297 1 59.34 156 PRO B C 1
ATOM 2941 O O . PRO B 1 156 ? 8.961 14.734 -18.781 1 59.34 156 PRO B O 1
ATOM 2944 N N . GLY B 1 157 ? 7.621 15.875 -17.484 1 60.78 157 GLY B N 1
ATOM 2945 C CA . GLY B 1 157 ? 6.941 14.664 -17.047 1 60.78 157 GLY B CA 1
ATOM 2946 C C . GLY B 1 157 ? 6.211 13.953 -18.172 1 60.78 157 GLY B C 1
ATOM 2947 O O . GLY B 1 157 ? 6.289 12.727 -18.297 1 60.78 157 GLY B O 1
ATOM 2948 N N . PHE B 1 158 ? 5.605 14.727 -18.938 1 63.72 158 PHE B N 1
ATOM 2949 C CA . PHE B 1 158 ? 4.895 14.164 -20.094 1 63.72 158 PHE B CA 1
ATOM 2950 C C . PHE B 1 158 ? 5.871 13.57 -21.094 1 63.72 158 PHE B C 1
ATOM 2952 O O . PHE B 1 158 ? 5.613 12.508 -21.672 1 63.72 158 PHE B O 1
ATOM 2959 N N . CYS B 1 159 ? 6.922 14.141 -21.188 1 59.12 159 CYS B N 1
ATOM 2960 C CA . CYS B 1 159 ? 7.914 13.648 -22.125 1 59.12 159 CYS B CA 1
ATOM 2961 C C . CYS B 1 159 ? 8.539 12.352 -21.641 1 59.12 159 CYS B C 1
ATOM 2963 O O . CYS B 1 159 ? 8.688 11.398 -22.406 1 59.12 159 CYS B O 1
ATOM 2965 N N . PHE B 1 160 ? 8.742 12.375 -20.422 1 60.09 160 PHE B N 1
ATOM 2966 C CA . PHE B 1 160 ? 9.359 11.172 -19.875 1 60.09 160 PHE B CA 1
ATOM 2967 C C . PHE B 1 160 ? 8.367 10.016 -19.859 1 60.09 160 PHE B C 1
ATOM 2969 O O . PHE B 1 160 ? 8.742 8.867 -20.125 1 60.09 160 PHE B O 1
ATOM 2976 N N . GLY B 1 161 ? 7.18 10.383 -19.625 1 63 161 GLY B N 1
ATOM 2977 C CA . GLY B 1 161 ? 6.164 9.344 -19.688 1 63 161 GLY B CA 1
ATOM 2978 C C . GLY B 1 161 ? 5.969 8.773 -21.078 1 63 161 GLY B C 1
ATOM 2979 O O . GLY B 1 161 ? 5.867 7.559 -21.25 1 63 161 GLY B O 1
ATOM 2980 N N . ALA B 1 162 ? 5.91 9.656 -21.984 1 64 162 ALA B N 1
ATOM 2981 C CA . ALA B 1 162 ? 5.781 9.234 -23.375 1 64 162 ALA B CA 1
ATOM 2982 C C . ALA B 1 162 ? 6.977 8.391 -23.812 1 64 162 ALA B C 1
ATOM 2984 O O . ALA B 1 162 ? 6.816 7.383 -24.5 1 64 162 ALA B O 1
ATOM 2985 N N . LEU B 1 163 ? 8.047 8.773 -23.328 1 57.44 163 LEU B N 1
ATOM 2986 C CA . LEU B 1 163 ? 9.258 8.039 -23.672 1 57.44 163 LEU B CA 1
ATOM 2987 C C . LEU B 1 163 ? 9.234 6.641 -23.047 1 57.44 163 LEU B C 1
ATOM 2989 O O . LEU B 1 163 ? 9.609 5.664 -23.703 1 57.44 163 LEU B O 1
ATOM 2993 N N . ALA B 1 164 ? 8.82 6.633 -21.875 1 62.66 164 ALA B N 1
ATOM 2994 C CA . ALA B 1 164 ? 8.758 5.34 -21.203 1 62.66 164 ALA B CA 1
ATOM 2995 C C . ALA B 1 164 ? 7.809 4.391 -21.938 1 62.66 164 ALA B C 1
ATOM 2997 O O . ALA B 1 164 ? 8.125 3.213 -22.125 1 62.66 164 ALA B O 1
ATOM 2998 N N . LEU B 1 165 ? 6.734 4.941 -22.359 1 62.41 165 LEU B N 1
ATOM 2999 C CA . LEU B 1 165 ? 5.762 4.129 -23.078 1 62.41 165 LEU B CA 1
ATOM 3000 C C . LEU B 1 165 ? 6.316 3.684 -24.422 1 62.41 165 LEU B C 1
ATOM 3002 O O . LEU B 1 165 ? 6.082 2.549 -24.844 1 62.41 165 LEU B O 1
ATOM 3006 N N . MET B 1 166 ? 6.98 4.551 -25.078 1 58.47 166 MET B N 1
ATOM 3007 C CA . MET B 1 166 ? 7.559 4.234 -26.375 1 58.47 166 MET B CA 1
ATOM 3008 C C . MET B 1 166 ? 8.641 3.166 -26.25 1 58.47 166 MET B C 1
ATOM 3010 O O . MET B 1 166 ? 8.727 2.26 -27.078 1 58.47 166 MET B O 1
ATOM 3014 N N . LEU B 1 167 ? 9.414 3.277 -25.25 1 56.12 167 LEU B N 1
ATOM 3015 C CA . LEU B 1 167 ? 10.508 2.33 -25.078 1 56.12 167 LEU B CA 1
ATOM 3016 C C . LEU B 1 167 ? 9.984 0.95 -24.703 1 56.12 167 LEU B C 1
ATOM 3018 O O . LEU B 1 167 ? 10.547 -0.068 -25.109 1 56.12 167 LEU B O 1
ATOM 3022 N N . ARG B 1 168 ? 9.047 0.945 -23.953 1 60.91 168 ARG B N 1
ATOM 3023 C CA . ARG B 1 168 ? 8.445 -0.34 -23.609 1 60.91 168 ARG B CA 1
ATOM 3024 C C . ARG B 1 168 ? 7.93 -1.05 -24.859 1 60.91 168 ARG B C 1
ATOM 3026 O O . ARG B 1 168 ? 8.008 -2.275 -24.953 1 60.91 168 ARG B O 1
ATOM 3033 N N . LYS B 1 169 ? 7.301 -0.265 -25.719 1 58.16 169 LYS B N 1
ATOM 3034 C CA . LYS B 1 169 ? 6.797 -0.853 -26.953 1 58.16 169 LYS B CA 1
ATOM 3035 C C . LYS B 1 169 ? 7.938 -1.358 -27.828 1 58.16 169 LYS B C 1
ATOM 3037 O O . LYS B 1 169 ? 7.785 -2.35 -28.547 1 58.16 169 LYS B O 1
ATOM 3042 N N . ARG B 1 170 ? 8.953 -0.635 -27.719 1 52.62 170 ARG B N 1
ATOM 3043 C CA . ARG B 1 170 ? 10.047 -0.976 -28.625 1 52.62 170 ARG B CA 1
ATOM 3044 C C . ARG B 1 170 ? 10.961 -2.027 -28 1 52.62 170 ARG B C 1
ATOM 3046 O O . ARG B 1 170 ? 11.617 -2.787 -28.703 1 52.62 170 ARG B O 1
ATOM 3053 N N . ALA B 1 171 ? 11.039 -2.012 -26.734 1 51.19 171 ALA B N 1
ATOM 3054 C CA . ALA B 1 171 ? 11.977 -2.928 -26.078 1 51.19 171 ALA B CA 1
ATOM 3055 C C . ALA B 1 171 ? 11.523 -4.375 -26.234 1 51.19 171 ALA B C 1
ATOM 3057 O O . ALA B 1 171 ? 10.391 -4.723 -25.891 1 51.19 171 ALA B O 1
ATOM 3058 N N . THR B 1 172 ? 11.914 -5.086 -27.156 1 49.53 172 THR B N 1
ATOM 3059 C CA . THR B 1 172 ? 11.664 -6.457 -27.578 1 49.53 172 THR B CA 1
ATOM 3060 C C . THR B 1 172 ? 11.812 -7.426 -26.406 1 49.53 172 THR B C 1
ATOM 3062 O O . THR B 1 172 ? 11.227 -8.508 -26.422 1 49.53 172 THR B O 1
ATOM 3065 N N . GLY B 1 173 ? 12.758 -7.066 -25.312 1 54.72 173 GLY B N 1
ATOM 3066 C CA . GLY B 1 173 ? 12.969 -8.047 -24.25 1 54.72 173 GLY B CA 1
ATOM 3067 C C . GLY B 1 173 ? 12.414 -7.598 -22.906 1 54.72 173 GLY B C 1
ATOM 3068 O O . GLY B 1 173 ? 12.273 -6.398 -22.656 1 54.72 173 GLY B O 1
ATOM 3069 N N . GLU B 1 174 ? 11.719 -8.594 -22.188 1 58.03 174 GLU B N 1
ATOM 3070 C CA . GLU B 1 174 ? 11.055 -8.367 -20.906 1 58.03 174 GLU B CA 1
ATOM 3071 C C . GLU B 1 174 ? 11.938 -7.562 -19.969 1 58.03 174 GLU B C 1
ATOM 3073 O O . GLU B 1 174 ? 11.484 -6.602 -19.344 1 58.03 174 GLU B O 1
ATOM 3078 N N . PRO B 1 175 ? 13.219 -7.895 -19.953 1 57.38 175 PRO B N 1
ATOM 3079 C CA . PRO B 1 175 ? 14.07 -7.184 -19 1 57.38 175 PRO B CA 1
ATOM 3080 C C . PRO B 1 175 ? 14.352 -5.742 -19.422 1 57.38 175 PRO B C 1
ATOM 3082 O O . PRO B 1 175 ? 14.414 -4.848 -18.578 1 57.38 175 PRO B O 1
ATOM 3085 N N . LEU B 1 176 ? 14.422 -5.574 -20.688 1 52.62 176 LEU B N 1
ATOM 3086 C CA . LEU B 1 176 ? 14.727 -4.234 -21.188 1 52.62 176 LEU B CA 1
ATOM 3087 C C . LEU B 1 176 ? 13.531 -3.305 -21.016 1 52.62 176 LEU B C 1
ATOM 3089 O O . LEU B 1 176 ? 13.695 -2.121 -20.703 1 52.62 176 LEU B O 1
ATOM 3093 N N . ARG B 1 177 ? 12.383 -3.863 -21.125 1 57.81 177 ARG B N 1
ATOM 3094 C CA . ARG B 1 177 ? 11.164 -3.09 -20.953 1 57.81 177 ARG B CA 1
ATOM 3095 C C . ARG B 1 177 ? 11.039 -2.572 -19.516 1 57.81 177 ARG B C 1
ATOM 3097 O O . ARG B 1 177 ? 10.703 -1.407 -19.312 1 57.81 177 ARG B O 1
ATOM 3104 N N . ASN B 1 178 ? 11.359 -3.443 -18.719 1 61.06 178 ASN B N 1
ATOM 3105 C CA . ASN B 1 178 ? 11.258 -3.068 -17.312 1 61.06 178 ASN B CA 1
ATOM 3106 C C . ASN B 1 178 ? 12.328 -2.059 -16.922 1 61.06 178 ASN B C 1
ATOM 3108 O O . ASN B 1 178 ? 12.07 -1.138 -16.156 1 61.06 178 ASN B O 1
ATOM 3112 N N . TRP B 1 179 ? 13.375 -2.207 -17.609 1 62.59 179 TRP B N 1
ATOM 3113 C CA . TRP B 1 179 ? 14.492 -1.32 -17.328 1 62.59 179 TRP B CA 1
ATOM 3114 C C . TRP B 1 179 ? 14.188 0.106 -17.766 1 62.59 179 TRP B C 1
ATOM 3116 O O . TRP B 1 179 ? 14.445 1.062 -17.031 1 62.59 179 TRP B O 1
ATOM 3126 N N . THR B 1 180 ? 13.703 0.177 -18.922 1 59.81 180 THR B N 1
ATOM 3127 C CA . THR B 1 180 ? 13.398 1.506 -19.438 1 59.81 180 THR B CA 1
ATOM 3128 C C . THR B 1 180 ? 12.336 2.189 -18.594 1 59.81 180 THR B C 1
ATOM 3130 O O . THR B 1 180 ? 12.422 3.393 -18.328 1 59.81 180 THR B O 1
ATOM 3133 N N . ALA B 1 181 ? 11.469 1.434 -18.141 1 62.97 181 ALA B N 1
ATOM 3134 C CA . ALA B 1 181 ? 10.414 1.989 -17.297 1 62.97 181 ALA B CA 1
ATOM 3135 C C . ALA B 1 181 ? 10.977 2.492 -15.961 1 62.97 181 ALA B C 1
ATOM 3137 O O . ALA B 1 181 ? 10.578 3.549 -15.469 1 62.97 181 ALA B O 1
ATOM 3138 N N . GLN B 1 182 ? 11.969 1.822 -15.602 1 65.94 182 GLN B N 1
ATOM 3139 C CA . GLN B 1 182 ? 12.586 2.172 -14.328 1 65.94 182 GLN B CA 1
ATOM 3140 C C . GLN B 1 182 ? 13.367 3.477 -14.438 1 65.94 182 GLN B C 1
ATOM 3142 O O . GLN B 1 182 ? 13.312 4.316 -13.531 1 65.94 182 GLN B O 1
ATOM 3147 N N . LEU B 1 183 ? 14.023 3.562 -15.5 1 61.09 183 LEU B N 1
ATOM 3148 C CA . LEU B 1 183 ? 14.812 4.77 -15.719 1 61.09 183 LEU B CA 1
ATOM 3149 C C . LEU B 1 183 ? 13.906 5.992 -15.867 1 61.09 183 LEU B C 1
ATOM 3151 O O . LEU B 1 183 ? 14.211 7.062 -15.336 1 61.09 183 LEU B O 1
ATOM 3155 N N . PHE B 1 184 ? 12.922 5.738 -16.453 1 60.62 184 PHE B N 1
ATOM 3156 C CA . PHE B 1 184 ? 11.977 6.824 -16.672 1 60.62 184 PHE B CA 1
ATOM 3157 C C . PHE B 1 184 ? 11.305 7.23 -15.367 1 60.62 184 PHE B C 1
ATOM 3159 O O . PHE B 1 184 ? 11.141 8.422 -15.086 1 60.62 184 PHE B O 1
ATOM 3166 N N . ALA B 1 185 ? 11.039 6.242 -14.664 1 64.38 185 ALA B N 1
ATOM 3167 C CA . ALA B 1 185 ? 10.414 6.512 -13.367 1 64.38 185 ALA B CA 1
ATOM 3168 C C . ALA B 1 185 ? 11.359 7.293 -12.461 1 64.38 185 ALA B C 1
ATOM 3170 O O . ALA B 1 185 ? 10.953 8.258 -11.812 1 64.38 185 ALA B O 1
ATOM 3171 N N . ALA B 1 186 ? 12.555 6.926 -12.508 1 66.56 186 ALA B N 1
ATOM 3172 C CA . ALA B 1 186 ? 13.547 7.594 -11.672 1 66.56 186 ALA B CA 1
ATOM 3173 C C . ALA B 1 186 ? 13.75 9.039 -12.109 1 66.56 186 ALA B C 1
ATOM 3175 O O . ALA B 1 186 ? 13.844 9.945 -11.281 1 66.56 186 ALA B O 1
ATOM 3176 N N . ALA B 1 187 ? 13.75 9.242 -13.352 1 63.09 187 ALA B N 1
ATOM 3177 C CA . ALA B 1 187 ? 13.945 10.578 -13.906 1 63.09 187 ALA B CA 1
ATOM 3178 C C . ALA B 1 187 ? 12.766 11.484 -13.578 1 63.09 187 ALA B C 1
ATOM 3180 O O . ALA B 1 187 ? 12.953 12.641 -13.188 1 63.09 187 ALA B O 1
ATOM 3181 N N . CYS B 1 188 ? 11.625 10.969 -13.672 1 63.06 188 CYS B N 1
ATOM 3182 C CA . CYS B 1 188 ? 10.422 11.742 -13.391 1 63.06 188 CYS B CA 1
ATOM 3183 C C . CYS B 1 188 ? 10.352 12.125 -11.914 1 63.06 188 CYS B C 1
ATOM 3185 O O . CYS B 1 188 ? 9.977 13.25 -11.578 1 63.06 188 CYS B O 1
ATOM 3187 N N . GLU B 1 189 ? 10.773 11.203 -11.172 1 66.56 189 GLU B N 1
ATOM 3188 C CA . GLU B 1 189 ? 10.758 11.43 -9.727 1 66.56 189 GLU B CA 1
ATOM 3189 C C . GLU B 1 189 ? 11.734 12.539 -9.336 1 66.56 189 GLU B C 1
ATOM 3191 O O . GLU B 1 189 ? 11.414 13.398 -8.508 1 66.56 189 GLU B O 1
ATOM 3196 N N . ASP B 1 190 ? 12.82 12.492 -9.938 1 64.06 190 ASP B N 1
ATOM 3197 C CA . ASP B 1 190 ? 13.82 13.516 -9.664 1 64.06 190 ASP B CA 1
ATOM 3198 C C . ASP B 1 190 ? 13.336 14.898 -10.102 1 64.06 190 ASP B C 1
ATOM 3200 O O . ASP B 1 190 ? 13.57 15.891 -9.414 1 64.06 190 ASP B O 1
ATOM 3204 N N . LEU B 1 191 ? 12.656 14.875 -11.102 1 61.47 191 LEU B N 1
ATOM 3205 C CA . LEU B 1 191 ? 12.133 16.141 -11.617 1 61.47 191 LEU B CA 1
ATOM 3206 C C . LEU B 1 191 ? 10.992 16.641 -10.75 1 61.47 191 LEU B C 1
ATOM 3208 O O . LEU B 1 191 ? 10.914 17.844 -10.461 1 61.47 191 LEU B O 1
ATOM 3212 N N . ALA B 1 192 ? 10.219 15.703 -10.383 1 60.56 192 ALA B N 1
ATOM 3213 C CA . ALA B 1 192 ? 9.039 16.078 -9.602 1 60.56 192 ALA B CA 1
ATOM 3214 C C . ALA B 1 192 ? 9.43 16.594 -8.219 1 60.56 192 ALA B C 1
ATOM 3216 O O . ALA B 1 192 ? 8.875 17.578 -7.742 1 60.56 192 ALA B O 1
ATOM 3217 N N . LEU B 1 193 ? 10.336 15.891 -7.613 1 60.47 193 LEU B N 1
ATOM 3218 C CA . LEU B 1 193 ? 10.75 16.281 -6.266 1 60.47 193 LEU B CA 1
ATOM 3219 C C . LEU B 1 193 ? 11.742 17.438 -6.312 1 60.47 193 LEU B C 1
ATOM 3221 O O . LEU B 1 193 ? 11.836 18.219 -5.363 1 60.47 193 LEU B O 1
ATOM 3225 N N . GLY B 1 194 ? 12.578 17.406 -7.258 1 53.88 194 GLY B N 1
ATOM 3226 C CA . GLY B 1 194 ? 13.57 18.469 -7.395 1 53.88 194 GLY B CA 1
ATOM 3227 C C . GLY B 1 194 ? 12.945 19.828 -7.672 1 53.88 194 GLY B C 1
ATOM 3228 O O . GLY B 1 194 ? 13.453 20.859 -7.211 1 53.88 194 GLY B O 1
ATOM 3229 N N . VAL B 1 195 ? 12.023 19.891 -8.406 1 47.56 195 VAL B N 1
ATOM 3230 C CA . VAL B 1 195 ? 11.43 21.172 -8.789 1 47.56 195 VAL B CA 1
ATOM 3231 C C . VAL B 1 195 ? 10.766 21.812 -7.574 1 47.56 195 VAL B C 1
ATOM 3233 O O . VAL B 1 195 ? 10.734 23.047 -7.457 1 47.56 195 VAL B O 1
ATOM 3236 N N . LYS B 1 196 ? 10.219 21.156 -6.652 1 50 196 LYS B N 1
ATOM 3237 C CA . LYS B 1 196 ? 9.609 21.828 -5.512 1 50 196 LYS B CA 1
ATOM 3238 C C . LYS B 1 196 ? 10.633 22.688 -4.77 1 50 196 LYS B C 1
ATOM 3240 O O . LYS B 1 196 ? 10.266 23.609 -4.043 1 50 196 LYS B O 1
ATOM 3245 N N . ASP B 1 197 ? 11.805 22.422 -4.719 1 43.72 197 ASP B N 1
ATOM 3246 C CA . ASP B 1 197 ? 12.781 23.328 -4.105 1 43.72 197 ASP B CA 1
ATOM 3247 C C . ASP B 1 197 ? 12.656 24.734 -4.672 1 43.72 197 ASP B C 1
ATOM 3249 O O . ASP B 1 197 ? 12.836 25.719 -3.947 1 43.72 197 ASP B O 1
ATOM 3253 N N . GLU B 1 198 ? 12.586 24.953 -5.914 1 40.12 198 GLU B N 1
ATOM 3254 C CA . GLU B 1 198 ? 12.633 26.328 -6.391 1 40.12 198 GLU B CA 1
ATOM 3255 C C . GLU B 1 198 ? 11.312 27.047 -6.133 1 40.12 198 GLU B C 1
ATOM 3257 O O . GLU B 1 198 ? 11.297 28.266 -5.918 1 40.12 198 GLU B O 1
ATOM 3262 N N . GLY B 1 199 ? 10.172 26.453 -6.379 1 37.66 199 GLY B N 1
ATOM 3263 C CA . GLY B 1 199 ? 8.906 27.125 -6.109 1 37.66 199 GLY B CA 1
ATOM 3264 C C . GLY B 1 199 ? 8.367 26.844 -4.723 1 37.66 199 GLY B C 1
ATOM 3265 O O . GLY B 1 199 ? 8.828 25.906 -4.051 1 37.66 199 GLY B O 1
ATOM 3266 N N . THR B 1 200 ? 7.621 27.812 -3.844 1 33.34 200 THR B N 1
ATOM 3267 C CA . THR B 1 200 ? 7.094 27.828 -2.484 1 33.34 200 THR B CA 1
ATOM 3268 C C . THR B 1 200 ? 6.312 26.547 -2.201 1 33.34 200 THR B C 1
ATOM 3270 O O . THR B 1 200 ? 5.121 26.453 -2.512 1 33.34 200 THR B O 1
ATOM 3273 N N . LEU B 1 201 ? 6.504 25.516 -2.775 1 39.28 201 LEU B N 1
ATOM 3274 C CA . LEU B 1 201 ? 5.559 24.484 -2.35 1 39.28 201 LEU B CA 1
ATOM 3275 C C . LEU B 1 201 ? 5.621 24.281 -0.84 1 39.28 201 LEU B C 1
ATOM 3277 O O . LEU B 1 201 ? 6.672 23.938 -0.302 1 39.28 201 LEU B O 1
ATOM 3281 N N . SER B 1 202 ? 4.863 24.891 -0.078 1 35.41 202 SER B N 1
ATOM 3282 C CA . SER B 1 202 ? 4.684 24.906 1.37 1 35.41 202 SER B CA 1
ATOM 3283 C C . SER B 1 202 ? 4.75 23.5 1.95 1 35.41 202 SER B C 1
ATOM 3285 O O . SER B 1 202 ? 4.246 22.547 1.347 1 35.41 202 SER B O 1
ATOM 3287 N N . ARG B 1 203 ? 5.797 23.062 2.615 1 43.19 203 ARG B N 1
ATOM 3288 C CA . ARG B 1 203 ? 6.023 21.922 3.492 1 43.19 203 ARG B CA 1
ATOM 3289 C C . ARG B 1 203 ? 4.711 21.391 4.055 1 43.19 203 ARG B C 1
ATOM 3291 O O . ARG B 1 203 ? 3.844 22.172 4.457 1 43.19 203 ARG B O 1
ATOM 3298 N N . PRO B 1 204 ? 4.434 20.219 3.867 1 40.78 204 PRO B N 1
ATOM 3299 C CA . PRO B 1 204 ? 3.225 19.812 4.586 1 40.78 204 PRO B CA 1
ATOM 3300 C C . PRO B 1 204 ? 3.164 20.359 6.004 1 40.78 204 PRO B C 1
ATOM 3302 O O . PRO B 1 204 ? 2.084 20.719 6.488 1 40.78 204 PRO B O 1
ATOM 3305 N N . ALA B 1 205 ? 4.258 20.531 6.754 1 38.69 205 ALA B N 1
ATOM 3306 C CA . ALA B 1 205 ? 4.309 21.188 8.055 1 38.69 205 ALA B CA 1
ATOM 3307 C C . ALA B 1 205 ? 4.039 22.688 7.918 1 38.69 205 ALA B C 1
ATOM 3309 O O . ALA B 1 205 ? 3.426 23.297 8.805 1 38.69 205 ALA B O 1
ATOM 3310 N N . ASP B 1 206 ? 4.535 23.328 6.941 1 39 206 ASP B N 1
ATOM 3311 C CA . ASP B 1 206 ? 4.359 24.766 6.805 1 39 206 ASP B CA 1
ATOM 3312 C C . ASP B 1 206 ? 2.965 25.094 6.281 1 39 206 ASP B C 1
ATOM 3314 O O . ASP B 1 206 ? 2.463 26.203 6.5 1 39 206 ASP B O 1
ATOM 3318 N N . ALA B 1 207 ? 2.357 24.344 5.602 1 38.09 207 ALA B N 1
ATOM 3319 C CA . ALA B 1 207 ? 0.984 24.625 5.188 1 38.09 207 ALA B CA 1
ATOM 3320 C C . ALA B 1 207 ? 0.058 24.734 6.395 1 38.09 207 ALA B C 1
ATOM 3322 O O . ALA B 1 207 ? -0.968 25.422 6.336 1 38.09 207 ALA B O 1
ATOM 3323 N N . ALA B 1 208 ? 0.292 24.141 7.543 1 35.91 208 ALA B N 1
ATOM 3324 C CA . ALA B 1 208 ? -0.441 24.5 8.758 1 35.91 208 ALA B CA 1
ATOM 3325 C C . ALA B 1 208 ? -0.175 25.938 9.156 1 35.91 208 ALA B C 1
ATOM 3327 O O . ALA B 1 208 ? -1.062 26.625 9.68 1 35.91 208 ALA B O 1
ATOM 3328 N N . LYS B 1 209 ? 0.966 26.5 8.938 1 36.78 209 LYS B N 1
ATOM 3329 C CA . LYS B 1 209 ? 1.193 27.891 9.367 1 36.78 209 LYS B CA 1
ATOM 3330 C C . LYS B 1 209 ? 0.554 28.875 8.398 1 36.78 209 LYS B C 1
ATOM 3332 O O . LYS B 1 209 ? 0.065 29.922 8.812 1 36.78 209 LYS B O 1
ATOM 3337 N N . SER B 1 210 ? 0.555 28.641 7.18 1 32.09 210 SER B N 1
ATOM 3338 C CA . SER B 1 210 ? 0.158 29.75 6.32 1 32.09 210 SER B CA 1
ATOM 3339 C C . SER B 1 210 ? -1.354 29.938 6.336 1 32.09 210 SER B C 1
ATOM 3341 O O . SER B 1 210 ? -1.857 30.953 5.844 1 32.09 210 SER B O 1
ATOM 3343 N N . SER B 1 211 ? -2.137 29.078 6.75 1 31.38 211 SER B N 1
ATOM 3344 C CA . SER B 1 211 ? -3.523 29.531 6.781 1 31.38 211 SER B CA 1
ATOM 3345 C C . SER B 1 211 ? -3.725 30.641 7.824 1 31.38 211 SER B C 1
ATOM 3347 O O . SER B 1 211 ? -4.852 31.078 8.062 1 31.38 211 SER B O 1
ATOM 3349 N N . THR B 1 212 ? -2.674 31.094 8.547 1 28.08 212 THR B N 1
ATOM 3350 C CA . THR B 1 212 ? -2.953 32.344 9.273 1 28.08 212 THR B CA 1
ATOM 3351 C C . THR B 1 212 ? -2.889 33.531 8.344 1 28.08 212 THR B C 1
ATOM 3353 O O . THR B 1 212 ? -1.813 34.094 8.117 1 28.08 212 THR B O 1
ATOM 3356 N N . VAL B 1 213 ? -3.316 33.5 7.176 1 27.89 213 VAL B N 1
ATOM 3357 C CA . VAL B 1 213 ? -3.59 34.812 6.57 1 27.89 213 VAL B CA 1
ATOM 3358 C C . VAL B 1 213 ? -4.32 35.688 7.57 1 27.89 213 VAL B C 1
ATOM 3360 O O . VAL B 1 213 ? -5.262 35.25 8.234 1 27.89 213 VAL B O 1
ATOM 3363 N N . ASP B 1 214 ? -3.742 36.812 7.945 1 27.23 214 ASP B N 1
ATOM 3364 C CA . ASP B 1 214 ? -4.223 38.094 8.508 1 27.23 214 ASP B CA 1
ATOM 3365 C C . ASP B 1 214 ? -5.492 38.562 7.801 1 27.23 214 ASP B C 1
ATOM 3367 O O . ASP B 1 214 ? -5.48 38.812 6.594 1 27.23 214 ASP B O 1
ATOM 3371 N N . ILE B 1 215 ? -6.625 38.062 8 1 25.81 215 ILE B N 1
ATOM 3372 C CA . ILE B 1 215 ? -7.824 38.906 7.934 1 25.81 215 ILE B CA 1
ATOM 3373 C C . ILE B 1 215 ? -7.582 40.219 8.648 1 25.81 215 ILE B C 1
ATOM 3375 O O . ILE B 1 215 ? -7.543 40.25 9.883 1 25.81 215 ILE B O 1
ATOM 3379 N N . VAL B 1 216 ? -6.523 41 8.305 1 25.8 216 VAL B N 1
ATOM 3380 C CA . VAL B 1 216 ? -6.613 42.438 8.57 1 25.8 216 VAL B CA 1
ATOM 3381 C C . VAL B 1 216 ? -7.941 42.969 8.047 1 25.8 216 VAL B C 1
ATOM 3383 O O . VAL B 1 216 ? -8.281 42.781 6.879 1 25.8 216 VAL B O 1
ATOM 3386 N N . TRP B 1 217 ? -8.875 43.25 8.977 1 25.53 217 TRP B N 1
ATOM 3387 C CA . TRP B 1 217 ? -9.992 44.188 9.016 1 25.53 217 TRP B CA 1
ATOM 3388 C C . TRP B 1 217 ? -9.602 45.531 8.398 1 25.53 217 TRP B C 1
ATOM 3390 O O . TRP B 1 217 ? -8.617 46.125 8.82 1 25.53 217 TRP B O 1
ATOM 3400 N N . TYR B 1 218 ? -9.57 45.719 7.172 1 22.02 218 TYR B N 1
ATOM 3401 C CA . TYR B 1 218 ? -9.859 47.062 6.723 1 22.02 218 TYR B CA 1
ATOM 3402 C C . TYR B 1 218 ? -11.133 47.594 7.371 1 22.02 218 TYR B C 1
ATOM 3404 O O . TYR B 1 218 ? -12.211 47.031 7.191 1 22.02 218 TYR B O 1
ATOM 3412 N N . ALA B 1 219 ? -10.867 48.062 8.664 1 19.5 219 ALA B N 1
ATOM 3413 C CA . ALA B 1 219 ? -11.469 49.312 9.117 1 19.5 219 ALA B CA 1
ATOM 3414 C C . ALA B 1 219 ? -10.867 50.531 8.391 1 19.5 219 ALA B C 1
ATOM 3416 O O . ALA B 1 219 ? -9.68 50.531 8.062 1 19.5 219 ALA B O 1
#